Protein AF-A0A2W5FSZ5-F1 (afdb_monomer_lite)

pLDDT: mean 70.36, std 22.76, range [25.58, 98.44]

Sequence (602 aa):
MRIRPSKAALHAAHGLLKKISADNLPVALRLKNSIFRLAKEFEQAHSHAPNIEELESDLFSRLTRDGKIRHYFNAVAAVEMKYPELYQLHCKRTVGHHRSTLHDIISGNISSIEEWIHQPEGKQYDKIYDKLKFHLLRYHTDACERILEHAQNVLNDPQYQGLVMAASRLAKTECEFVPALNFEDWLLEDDDKFYMDKFTAFADKLSVPVKYVYGMEDYLEFDKETLPFSLDCQLKIRDFLSYEIEDISELNRHASFASLLFGDYRSFTTYCQRWPNFFREELYFHHNLKNQNHFYDQNINYRQWGETLLKFGPQMLYYLDLFPDIGEMPRLKSGEINLKKTKGQIYDYLLATTPPEDAIFSDLRRFCFDNQLDNESYEGAKYLLSKCANLPNTSVEIPEISVDGENFGMPGYNFKMLSYEDYRVFFPGKFTGCCEKLYDHCRNSVIHSYMTRESGFYVLTDPSDRIIAHSWTWRSNEGYLVFDGFEAPQNDRRVTNKLIRNILDAFCEKLTDPRYADFDIFALVLGESGKGLRPHDSLPKLENITTIEGNISDWYSPEDAQILGEIEGYLGYSSSFSIFRLNPSYAANMDLAGPEPKPPGE

Foldseek 3Di:
DDDDDDPVLVVVLVVQVVPDDPVPVVVSVVVNVLVVVVVVVLVVLVVPDPDVVVVLVVVCVVCVVVVNVVVSVVVVVVVCVVCVPVVVVVCVPPVVVVVVLVVCVVVVVPVVVVVVCPDPVVPPPPVVVVVCVVVVVVDDPVVLVVVLVVCVVPPPDPVCVVVNVVSVVVVPPPDPDDDPPPPVVVQPDPVSVVVQVLLVVQCVQCVHDSLLCALVSVCSVDGQVRQLFHPVQLVLQLVVCSVPDVDSNLSNLLSSLLRNQQRHNVLSVLLCVVAVVCVPPPVVVSVLSVPCPDSPPPLFNSPLLSLVCNPPHDLSVLLCSQPRNLRDADADPVRHGDVVVNLVSSLVVVVVPDPPVCVVCNVVVVVCSVLSNDPQLSVVLVVLVVPQVPADPDLAADDFDKDACVQLVAHLKIKTWDDLVHSCLQPVCSQFVDQPHPPGQNSLLSSCQNRRNQKTKIFIAHNVRRGAKIFIWGAFPQQEIETQAIGGHPPPPVDALSSVVSVVVSVLVRCLPPVNVSNSHFWYKYWADPRPNGNVVPDPDPPPKDKDWDAPVVGDDPVVCVVCVVVDDRRDDGIIMIIGGRDVVSVVVPPPPDPDDDDPPD

Structure (mmCIF, N/CA/C/O backbone):
data_AF-A0A2W5FSZ5-F1
#
_entry.id   AF-A0A2W5FSZ5-F1
#
loop_
_atom_site.group_PDB
_atom_site.id
_atom_site.type_symbol
_atom_site.label_atom_id
_atom_site.label_alt_id
_atom_site.label_comp_id
_atom_site.label_asym_id
_atom_site.label_entity_id
_atom_site.label_seq_id
_atom_site.pdbx_PDB_ins_code
_atom_site.Cartn_x
_atom_site.Cartn_y
_atom_site.Cartn_z
_atom_site.occupancy
_atom_site.B_iso_or_equiv
_atom_site.auth_seq_id
_atom_site.auth_comp_id
_atom_site.auth_asym_id
_atom_site.auth_atom_id
_atom_site.pdbx_PDB_model_num
ATOM 1 N N . MET A 1 1 ? -39.120 -42.076 -19.479 1.00 29.61 1 MET A N 1
ATOM 2 C CA . MET A 1 1 ? -39.155 -40.932 -18.536 1.00 29.61 1 MET A CA 1
ATOM 3 C C . MET A 1 1 ? -38.064 -39.943 -18.931 1.00 29.61 1 MET A C 1
ATOM 5 O O . MET A 1 1 ? -36.967 -40.397 -19.224 1.00 29.61 1 MET A O 1
ATOM 9 N N . ARG A 1 2 ? -38.334 -38.629 -18.987 1.00 25.58 2 ARG A N 1
ATOM 10 C CA . ARG A 1 2 ? -37.278 -37.608 -19.150 1.00 25.58 2 ARG A CA 1
ATOM 11 C C . ARG A 1 2 ? -36.861 -37.122 -17.763 1.00 25.58 2 ARG A C 1
ATOM 13 O O . ARG A 1 2 ? -37.636 -36.425 -17.115 1.00 25.58 2 ARG A O 1
ATOM 20 N N . ILE A 1 3 ? -35.669 -37.507 -17.318 1.00 28.69 3 ILE A N 1
ATOM 21 C CA . ILE A 1 3 ? -35.081 -37.021 -16.065 1.00 28.69 3 ILE A CA 1
ATOM 22 C C . ILE A 1 3 ? -34.686 -35.553 -16.280 1.00 28.69 3 ILE A C 1
ATOM 24 O O . ILE A 1 3 ? -33.988 -35.240 -17.246 1.00 28.69 3 ILE A O 1
ATOM 28 N N . ARG A 1 4 ? -35.169 -34.643 -15.427 1.00 29.38 4 ARG A N 1
ATOM 29 C CA . ARG A 1 4 ? -34.712 -33.243 -15.418 1.00 29.38 4 ARG A CA 1
ATOM 30 C C . ARG A 1 4 ? -33.420 -33.151 -14.592 1.00 29.38 4 ARG A C 1
ATOM 32 O O . ARG A 1 4 ? -33.372 -33.777 -13.535 1.00 29.38 4 ARG A O 1
ATOM 39 N N . PRO A 1 5 ? -32.399 -32.388 -15.026 1.00 36.53 5 PRO A N 1
ATOM 40 C CA . PRO A 1 5 ? -31.205 -32.159 -14.215 1.00 36.53 5 PRO A CA 1
ATOM 41 C C . PRO A 1 5 ? -31.558 -31.403 -12.926 1.00 36.53 5 PRO A C 1
ATOM 43 O O . PRO A 1 5 ? -32.507 -30.613 -12.901 1.00 36.53 5 PRO A O 1
ATOM 46 N N . SER A 1 6 ? -30.796 -31.643 -11.856 1.00 46.53 6 SER A N 1
ATOM 47 C CA . SER A 1 6 ? -31.018 -30.990 -10.564 1.00 46.53 6 SER A CA 1
ATOM 48 C C . SER A 1 6 ? -30.705 -29.488 -10.621 1.00 46.53 6 SER A C 1
ATOM 50 O O . SER A 1 6 ? -29.879 -29.024 -11.413 1.00 46.53 6 SER A O 1
ATOM 52 N N . LYS A 1 7 ? -31.356 -28.713 -9.742 1.00 38.28 7 LYS A N 1
ATOM 53 C CA . LYS A 1 7 ? -31.177 -27.253 -9.645 1.00 38.28 7 LYS A CA 1
ATOM 54 C C . LYS A 1 7 ? -29.715 -26.871 -9.344 1.00 38.28 7 LYS A C 1
ATOM 56 O O . LYS A 1 7 ? -29.226 -25.887 -9.887 1.00 38.28 7 LYS A O 1
ATOM 61 N N . ALA A 1 8 ? -29.006 -27.699 -8.570 1.00 41.59 8 ALA A N 1
ATOM 62 C CA . ALA A 1 8 ? -27.582 -27.538 -8.267 1.00 41.59 8 ALA A CA 1
ATOM 63 C C . ALA A 1 8 ? -26.684 -27.684 -9.511 1.00 41.59 8 ALA A C 1
ATOM 65 O O . ALA A 1 8 ? -25.849 -26.820 -9.763 1.00 41.59 8 ALA A O 1
ATOM 66 N N . ALA A 1 9 ? -26.904 -28.709 -10.346 1.00 41.88 9 ALA A N 1
ATOM 67 C CA . ALA A 1 9 ? -26.144 -28.891 -11.588 1.00 41.88 9 ALA A CA 1
ATOM 68 C C . ALA A 1 9 ? -26.384 -27.746 -12.593 1.00 41.88 9 ALA A C 1
ATOM 70 O O . ALA A 1 9 ? -25.474 -27.342 -13.317 1.00 41.88 9 ALA A O 1
ATOM 71 N N . LEU A 1 10 ? -27.600 -27.187 -12.612 1.00 44.06 10 LEU A N 1
ATOM 72 C CA . LEU A 1 10 ? -27.918 -25.990 -13.393 1.00 44.06 10 LEU A CA 1
ATOM 73 C C . LEU A 1 10 ? -27.202 -24.738 -12.860 1.00 44.06 10 LEU A C 1
ATOM 75 O O . LEU A 1 10 ? -26.661 -23.989 -13.668 1.00 44.06 10 LEU A O 1
ATOM 79 N N . HIS A 1 11 ? -27.146 -24.524 -11.540 1.00 47.12 11 HIS A N 1
ATOM 80 C CA . HIS A 1 11 ? -26.400 -23.407 -10.939 1.00 47.12 11 HIS A CA 1
ATOM 81 C C . HIS A 1 11 ? -24.885 -23.516 -11.154 1.00 47.12 11 HIS A C 1
ATOM 83 O O . HIS A 1 11 ? -24.282 -22.537 -11.586 1.00 47.12 11 HIS A O 1
ATOM 89 N N . ALA A 1 12 ? -24.278 -24.687 -10.939 1.00 47.84 12 ALA A N 1
ATOM 90 C CA . ALA A 1 12 ? -22.842 -24.888 -11.154 1.00 47.84 12 ALA A CA 1
ATOM 91 C C . ALA A 1 12 ? -22.441 -24.608 -12.615 1.00 47.84 12 ALA A C 1
ATOM 93 O O . ALA A 1 12 ? -21.492 -23.868 -12.874 1.00 47.84 12 ALA A O 1
ATOM 94 N N . ALA A 1 13 ? -23.227 -25.105 -13.579 1.00 45.50 13 ALA A N 1
ATOM 95 C CA . ALA A 1 13 ? -23.027 -24.785 -14.990 1.00 45.50 13 ALA A CA 1
ATOM 96 C C . ALA A 1 13 ? -23.194 -23.280 -15.276 1.00 45.50 13 ALA A C 1
ATOM 98 O O . ALA A 1 13 ? -22.436 -22.728 -16.066 1.00 45.50 13 ALA A O 1
ATOM 99 N N . HIS A 1 14 ? -24.149 -22.597 -14.637 1.00 46.97 14 HIS A N 1
ATOM 100 C CA . HIS A 1 14 ? -24.356 -21.156 -14.823 1.00 46.97 14 HIS A CA 1
ATOM 101 C C . HIS A 1 14 ? -23.197 -20.320 -14.248 1.00 46.97 14 HIS A C 1
ATOM 103 O O . HIS A 1 14 ? -22.779 -19.348 -14.873 1.00 46.97 14 HIS A O 1
ATOM 109 N N . GLY A 1 15 ? -22.645 -20.720 -13.098 1.00 52.22 15 GLY A N 1
ATOM 110 C CA . GLY A 1 15 ? -21.471 -20.089 -12.488 1.00 52.22 15 GLY A CA 1
ATOM 111 C C . GLY A 1 15 ? -20.208 -20.243 -13.338 1.00 52.22 15 GLY A C 1
ATOM 112 O O . GLY A 1 15 ? -19.473 -19.274 -13.515 1.00 52.22 15 GLY A O 1
ATOM 113 N N . LEU A 1 16 ? -19.997 -21.421 -13.939 1.00 45.28 16 LEU A N 1
ATOM 114 C CA . LEU A 1 16 ? -18.892 -21.642 -14.879 1.00 45.28 16 LEU A CA 1
ATOM 115 C C . LEU A 1 16 ? -19.039 -20.785 -16.148 1.00 45.28 16 LEU A C 1
ATOM 117 O O . LEU A 1 16 ? -18.069 -20.192 -16.608 1.00 45.28 16 LEU A O 1
ATOM 121 N N . LEU A 1 17 ? -20.260 -20.682 -16.689 1.00 45.12 17 LEU A N 1
ATOM 122 C CA . LEU A 1 17 ? -20.554 -19.877 -17.881 1.00 45.12 17 LEU A CA 1
ATOM 123 C C . LEU A 1 17 ? -20.382 -18.366 -17.647 1.00 45.12 17 LEU A C 1
ATOM 125 O O . LEU A 1 17 ? -20.033 -17.664 -18.586 1.00 45.12 17 LEU A O 1
ATOM 129 N N . LYS A 1 18 ? -20.581 -17.867 -16.417 1.00 46.31 18 LYS A N 1
ATOM 130 C CA . LYS A 1 18 ? -20.333 -16.456 -16.059 1.00 46.31 18 LYS A CA 1
ATOM 131 C C . LYS A 1 18 ? -18.847 -16.073 -15.992 1.00 46.31 18 LYS A C 1
ATOM 133 O O . LYS A 1 18 ? -18.551 -14.885 -16.013 1.00 46.31 18 LYS A O 1
ATOM 138 N N . LYS A 1 19 ? -17.928 -17.041 -15.877 1.00 46.16 19 LYS A N 1
ATOM 139 C CA . LYS A 1 19 ? -16.471 -16.801 -15.792 1.00 46.16 19 LYS A CA 1
ATOM 140 C C . LYS A 1 19 ? -15.751 -16.847 -17.147 1.00 46.16 19 LYS A C 1
ATOM 142 O O . LYS A 1 19 ? -14.545 -16.641 -17.196 1.00 46.16 19 LYS A O 1
ATOM 147 N N . ILE A 1 20 ? -16.468 -17.127 -18.233 1.00 44.25 20 ILE A N 1
ATOM 148 C CA . ILE A 1 20 ? -15.948 -17.104 -19.606 1.00 44.25 20 ILE A CA 1
ATOM 149 C C . ILE A 1 20 ? -16.451 -15.803 -20.246 1.00 44.25 20 ILE A C 1
ATOM 151 O O . ILE A 1 20 ? -17.634 -15.492 -20.097 1.00 44.25 20 ILE A O 1
ATOM 155 N N . SER A 1 21 ? -15.588 -15.035 -20.928 1.00 44.00 21 SER A N 1
ATOM 156 C CA . SER A 1 21 ? -16.031 -13.793 -21.587 1.00 44.00 21 SER A CA 1
ATOM 157 C C . SER A 1 21 ? -17.116 -14.084 -22.631 1.00 44.00 21 SER A C 1
ATOM 159 O O . SER A 1 21 ? -17.215 -15.197 -23.164 1.00 44.00 21 SER A O 1
ATOM 161 N N . ALA A 1 22 ? -17.937 -13.075 -22.934 1.00 46.84 22 ALA A N 1
ATOM 162 C CA . ALA A 1 22 ? -19.043 -13.199 -23.886 1.00 46.84 22 ALA A CA 1
ATOM 163 C C . ALA A 1 22 ? -18.592 -13.704 -25.274 1.00 46.84 22 ALA A C 1
ATOM 165 O O . ALA A 1 22 ? -19.366 -14.351 -25.983 1.00 46.84 22 ALA A O 1
ATOM 166 N N . ASP A 1 23 ? -17.329 -13.467 -25.622 1.00 38.53 23 ASP A N 1
ATOM 167 C CA . ASP A 1 23 ? -16.724 -13.749 -26.924 1.00 38.53 23 ASP A CA 1
ATOM 168 C C . ASP A 1 23 ? -16.419 -15.243 -27.139 1.00 38.53 23 ASP A C 1
ATOM 170 O O . ASP A 1 23 ? -16.273 -15.688 -28.276 1.00 38.53 23 ASP A O 1
ATOM 174 N N . ASN A 1 24 ? -16.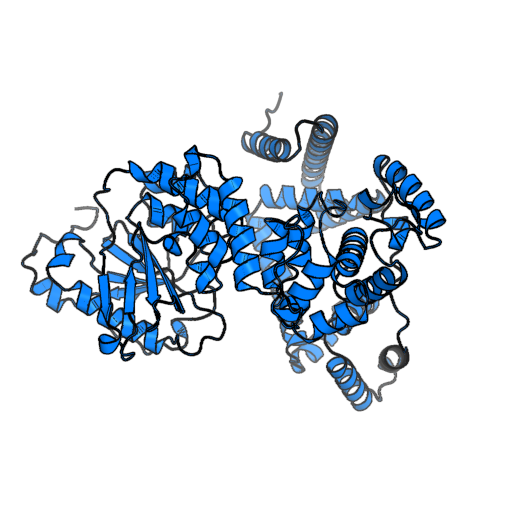381 -16.052 -26.069 1.00 48.97 24 ASN A N 1
ATOM 175 C CA . ASN A 1 24 ? -15.960 -17.460 -26.120 1.00 48.97 24 ASN A CA 1
ATOM 176 C C . ASN A 1 24 ? -17.087 -18.492 -25.881 1.00 48.97 24 ASN A C 1
ATOM 178 O O . ASN A 1 24 ? -16.864 -19.644 -25.483 1.00 48.97 24 ASN A O 1
ATOM 182 N N . LEU A 1 25 ? -18.328 -18.111 -26.205 1.00 44.22 25 LEU A N 1
ATOM 183 C CA . LEU A 1 25 ? -19.523 -18.964 -26.127 1.00 44.22 25 LEU A CA 1
ATOM 184 C C . LEU A 1 25 ? -19.380 -20.366 -26.788 1.00 44.22 25 LEU A C 1
ATOM 186 O O . LEU A 1 25 ? -19.886 -21.338 -26.212 1.00 44.22 25 LEU A O 1
ATOM 190 N N . PRO A 1 26 ? -18.684 -20.557 -27.934 1.00 50.09 26 PRO A N 1
ATOM 191 C CA . PRO A 1 26 ? -18.490 -21.887 -28.527 1.00 50.09 26 PRO A CA 1
ATOM 192 C C . PRO A 1 26 ? -17.586 -22.812 -27.697 1.00 50.09 26 PRO A C 1
ATOM 194 O O . PRO A 1 26 ? -17.785 -24.030 -27.689 1.00 50.09 26 PRO A O 1
ATOM 197 N N . VAL A 1 27 ? -16.588 -22.269 -26.993 1.00 47.09 27 VAL A N 1
ATOM 198 C CA . VAL A 1 27 ? -15.734 -23.032 -26.064 1.00 47.09 27 VAL A CA 1
ATOM 199 C C . VAL A 1 27 ? -16.546 -23.425 -24.832 1.00 47.09 27 VAL A C 1
ATOM 201 O O . VAL A 1 27 ? -16.589 -24.601 -24.465 1.00 47.09 27 VAL A O 1
ATOM 204 N N . ALA A 1 28 ? -17.303 -22.477 -24.279 1.00 47.38 28 ALA A N 1
ATOM 205 C CA . ALA A 1 28 ? -18.184 -22.679 -23.134 1.00 47.38 28 ALA A CA 1
ATOM 206 C C . ALA A 1 28 ? -19.224 -23.805 -23.357 1.00 47.38 28 ALA A C 1
ATOM 208 O O . ALA A 1 28 ? -19.433 -24.668 -22.498 1.00 47.38 28 ALA A O 1
ATOM 209 N N . LEU A 1 29 ? -19.838 -23.854 -24.547 1.00 48.22 29 LEU A N 1
ATOM 210 C CA . LEU A 1 29 ? -20.783 -24.909 -24.939 1.00 48.22 29 LEU A CA 1
ATOM 211 C C . LEU A 1 29 ? -20.114 -26.281 -25.135 1.00 48.22 29 LEU A C 1
ATOM 213 O O . LEU A 1 29 ? -20.707 -27.304 -24.778 1.00 48.22 29 LEU A O 1
ATOM 217 N N . ARG A 1 30 ? -18.883 -26.324 -25.661 1.00 50.50 30 ARG A N 1
ATOM 218 C CA . ARG A 1 30 ? -18.103 -27.568 -25.795 1.00 50.50 30 ARG A CA 1
ATOM 219 C C . ARG A 1 30 ? -17.706 -28.127 -24.427 1.00 50.50 30 ARG A C 1
ATOM 221 O O . ARG A 1 30 ? -17.945 -29.307 -24.172 1.00 50.50 30 ARG A O 1
ATOM 228 N N . LEU A 1 31 ? -17.214 -27.277 -23.523 1.00 48.03 31 LEU A N 1
ATOM 229 C CA . LEU A 1 31 ? -16.831 -27.661 -22.161 1.00 48.03 31 LEU A CA 1
ATOM 230 C C . LEU A 1 31 ? -18.021 -28.251 -21.384 1.00 48.03 31 LEU A C 1
ATOM 232 O O . LEU A 1 31 ? -17.921 -29.340 -20.818 1.00 48.03 31 LEU A O 1
ATOM 236 N N . LYS A 1 32 ? -19.184 -27.587 -21.454 1.00 56.47 32 LYS A N 1
ATOM 237 C CA . LYS A 1 32 ? -20.452 -28.064 -20.881 1.00 56.47 32 LYS A CA 1
ATOM 238 C C . LYS A 1 32 ? -20.801 -29.483 -21.346 1.00 56.47 32 LYS A C 1
ATOM 240 O O . LYS A 1 32 ? -21.123 -30.334 -20.520 1.00 56.47 32 LYS A O 1
ATOM 245 N N . ASN A 1 33 ? -20.720 -29.755 -22.649 1.00 56.06 33 ASN A N 1
ATOM 246 C CA . ASN A 1 33 ? -21.057 -31.070 -23.202 1.00 56.06 33 ASN A CA 1
ATOM 247 C C . ASN A 1 33 ? -20.059 -32.164 -22.778 1.00 56.06 33 ASN A C 1
ATOM 249 O O . ASN A 1 33 ? -20.485 -33.280 -22.479 1.00 56.06 33 ASN A O 1
ATOM 253 N N . SER A 1 34 ? -18.762 -31.849 -22.688 1.00 56.06 34 SER A N 1
ATOM 254 C CA . SER A 1 34 ? -17.744 -32.778 -22.174 1.00 56.06 34 SER A CA 1
ATOM 255 C C . SER A 1 34 ? -17.971 -33.133 -20.701 1.00 56.06 34 SER A C 1
ATOM 257 O O . SER A 1 34 ? -17.926 -34.311 -20.352 1.00 56.06 34 SER A O 1
ATOM 259 N N . ILE A 1 35 ? -18.296 -32.147 -19.856 1.00 50.25 35 ILE A N 1
ATOM 260 C CA . ILE A 1 35 ? -18.622 -32.363 -18.434 1.00 50.25 35 ILE A CA 1
ATOM 261 C C . ILE A 1 35 ? -19.872 -33.249 -18.292 1.00 50.25 35 ILE A C 1
ATOM 263 O O . ILE A 1 35 ? -19.852 -34.224 -17.543 1.00 50.25 35 ILE A O 1
ATOM 267 N N . PHE A 1 36 ? -20.938 -32.981 -19.059 1.00 56.03 36 PHE A N 1
ATOM 268 C CA . PHE A 1 36 ? -22.143 -33.824 -19.049 1.00 56.03 36 PHE A CA 1
ATOM 269 C C . PHE A 1 36 ? -21.890 -35.259 -19.533 1.00 56.03 36 PHE A C 1
ATOM 271 O O . PHE A 1 36 ? -22.536 -36.183 -19.035 1.00 56.03 36 PHE A O 1
ATOM 278 N N . ARG A 1 37 ? -20.968 -35.468 -20.484 1.00 65.62 37 ARG A N 1
ATOM 279 C CA . ARG A 1 37 ? -20.588 -36.815 -20.930 1.00 65.62 37 ARG A CA 1
ATOM 280 C C . ARG A 1 37 ? -19.825 -37.565 -19.834 1.00 65.62 37 ARG A C 1
ATOM 282 O O . ARG A 1 37 ? -20.238 -38.666 -19.481 1.00 65.62 37 ARG A O 1
ATOM 289 N N . LEU A 1 38 ? -18.792 -36.948 -19.257 1.00 50.09 38 LEU A N 1
ATOM 290 C CA . LEU A 1 38 ? -17.968 -37.549 -18.200 1.00 50.09 38 LEU A CA 1
ATOM 291 C C . LEU A 1 38 ? -18.788 -37.895 -16.951 1.00 50.09 38 LEU A C 1
ATOM 293 O O . LEU A 1 38 ? -18.659 -38.995 -16.423 1.00 50.09 38 LEU A O 1
ATOM 297 N N . ALA A 1 39 ? -19.695 -37.012 -16.519 1.00 51.59 39 ALA A N 1
ATOM 298 C CA . ALA A 1 39 ? -20.587 -37.288 -15.389 1.00 51.59 39 ALA A CA 1
ATOM 299 C C . ALA A 1 39 ? -21.473 -38.528 -15.628 1.00 51.59 39 ALA A C 1
ATOM 301 O O . ALA A 1 39 ? -21.710 -39.313 -14.712 1.00 51.59 39 ALA A O 1
ATOM 302 N N . LYS A 1 40 ? -21.928 -38.734 -16.871 1.00 58.72 40 LYS A N 1
ATOM 303 C CA . LYS A 1 40 ? -22.745 -39.891 -17.257 1.00 58.72 40 LYS A CA 1
ATOM 304 C C . LYS A 1 40 ? -21.922 -41.179 -17.373 1.00 58.72 40 LYS A C 1
ATOM 306 O O . LYS A 1 40 ? -22.407 -42.236 -16.987 1.00 58.72 40 LYS A O 1
ATOM 311 N N . GLU A 1 41 ? -20.697 -41.095 -17.890 1.00 58.00 41 GLU A N 1
ATOM 312 C CA . GLU A 1 41 ? -19.746 -42.216 -17.929 1.00 58.00 41 GLU A CA 1
ATOM 313 C C . GLU A 1 41 ? -19.375 -42.661 -16.501 1.00 58.00 41 GLU A C 1
ATOM 315 O O . GLU A 1 41 ? -19.379 -43.856 -16.212 1.00 58.00 41 GLU A O 1
ATOM 320 N N . PHE A 1 42 ? -19.182 -41.713 -15.577 1.00 52.22 42 PHE A N 1
ATOM 321 C CA . PHE A 1 42 ? -18.939 -41.983 -14.156 1.00 52.22 42 PHE A CA 1
ATOM 322 C C . PHE A 1 42 ? -20.140 -42.658 -13.468 1.00 52.22 42 PHE A C 1
ATOM 324 O O . PHE A 1 42 ? -19.972 -43.661 -12.779 1.00 52.22 42 PHE A O 1
ATOM 331 N N . GLU A 1 43 ? -21.369 -42.181 -13.704 1.00 55.97 43 GLU A N 1
ATOM 332 C CA . GLU A 1 43 ? -22.593 -42.823 -13.185 1.00 55.97 43 GLU A CA 1
ATOM 333 C C . GLU A 1 43 ? -22.812 -44.242 -13.749 1.00 55.97 43 GLU A C 1
ATOM 335 O O . GLU A 1 43 ? -23.360 -45.103 -13.061 1.00 55.97 43 GLU A O 1
ATOM 340 N N . GLN A 1 44 ? -22.355 -44.519 -14.976 1.00 57.94 44 GLN A N 1
ATOM 341 C CA . GLN A 1 44 ? -22.380 -45.864 -15.563 1.00 57.94 44 GLN A CA 1
ATOM 342 C C . GLN A 1 44 ? -21.289 -46.784 -14.998 1.00 57.94 44 GLN A C 1
ATOM 344 O O . GLN A 1 44 ? -21.548 -47.968 -14.795 1.00 57.94 44 GLN A O 1
ATOM 349 N N . ALA A 1 45 ? -20.092 -46.265 -14.725 1.00 54.09 45 ALA A N 1
ATOM 350 C CA . ALA A 1 45 ? -19.006 -47.044 -14.134 1.00 54.09 45 ALA A CA 1
ATOM 351 C C . ALA A 1 45 ? -19.286 -47.386 -12.656 1.00 54.09 45 ALA A C 1
ATOM 353 O O . ALA A 1 45 ? -19.098 -48.527 -12.237 1.00 54.09 45 ALA A O 1
ATOM 354 N N . HIS A 1 46 ? -19.844 -46.441 -11.890 1.00 54.19 46 HIS A N 1
ATOM 355 C CA . HIS A 1 46 ? -20.203 -46.645 -10.483 1.00 54.19 46 HIS A CA 1
ATOM 356 C C . HIS A 1 46 ? -21.247 -47.758 -10.270 1.00 54.19 46 HIS A C 1
ATOM 358 O O . HIS A 1 46 ? -21.228 -48.422 -9.240 1.00 54.19 46 HIS A O 1
ATOM 364 N N . SER A 1 47 ? -22.124 -48.032 -11.245 1.00 56.28 47 SER A N 1
ATOM 365 C CA . SER A 1 47 ? -23.085 -49.144 -11.146 1.00 56.28 47 SER A CA 1
ATOM 366 C C . SER A 1 47 ? -22.482 -50.540 -11.376 1.00 56.28 47 SER A C 1
ATOM 368 O O . SER A 1 47 ? -23.210 -51.526 -11.270 1.00 56.28 47 SER A O 1
ATOM 370 N N . HIS A 1 48 ? -21.177 -50.637 -11.665 1.00 51.41 48 HIS A N 1
ATOM 371 C CA . HIS A 1 48 ? -20.482 -51.893 -11.979 1.00 51.41 48 HIS A CA 1
ATOM 372 C C . HIS A 1 48 ? -19.238 -52.180 -11.111 1.00 51.41 48 HIS A C 1
ATOM 374 O O . HIS A 1 48 ? -18.698 -53.280 -11.216 1.00 51.41 48 HIS A O 1
ATOM 380 N N . ALA A 1 49 ? -18.788 -51.247 -10.260 1.00 51.22 49 ALA A N 1
ATOM 381 C CA . ALA A 1 49 ? -17.582 -51.393 -9.432 1.00 51.22 49 ALA A CA 1
ATOM 382 C C . ALA A 1 49 ? -17.915 -51.353 -7.921 1.00 51.22 49 ALA A C 1
ATOM 384 O O . ALA A 1 49 ? -18.586 -50.417 -7.482 1.00 51.22 49 ALA A O 1
ATOM 385 N N . PRO A 1 50 ? -17.466 -52.331 -7.105 1.00 49.28 50 PRO A N 1
ATOM 386 C CA . PRO A 1 50 ? -17.838 -52.422 -5.691 1.00 49.28 50 PRO A CA 1
ATOM 387 C C . PRO A 1 50 ? -17.004 -51.539 -4.744 1.00 49.28 50 PRO A C 1
ATOM 389 O O . PRO A 1 50 ? -17.398 -51.384 -3.588 1.00 49.28 50 PRO A O 1
ATOM 392 N N . ASN A 1 51 ? -15.881 -50.954 -5.184 1.00 60.81 51 ASN A N 1
ATOM 393 C CA . ASN A 1 51 ? -15.137 -49.956 -4.406 1.00 60.81 51 ASN A CA 1
ATOM 394 C C . ASN A 1 51 ? -14.631 -48.779 -5.271 1.00 60.81 51 ASN A C 1
ATOM 396 O O . ASN A 1 51 ? -14.661 -48.823 -6.501 1.00 60.81 51 ASN A O 1
ATOM 400 N N . ILE A 1 52 ? -14.210 -47.696 -4.606 1.00 49.62 52 ILE A N 1
ATOM 401 C CA . ILE A 1 52 ? -13.749 -46.450 -5.249 1.00 49.62 52 ILE A CA 1
ATOM 402 C C . ILE A 1 52 ? -12.340 -46.596 -5.849 1.00 49.62 52 ILE A C 1
ATOM 404 O O . ILE A 1 52 ? -12.045 -45.983 -6.869 1.00 49.62 52 ILE A O 1
ATOM 408 N N . GLU A 1 53 ? -11.487 -47.436 -5.266 1.00 49.62 53 GLU A N 1
ATOM 409 C CA . GLU A 1 53 ? -10.076 -47.585 -5.647 1.00 49.62 53 GLU A CA 1
ATOM 410 C C . GLU A 1 53 ? -9.916 -48.269 -7.021 1.00 49.62 53 GLU A C 1
ATOM 412 O O . GLU A 1 53 ? -9.107 -47.835 -7.844 1.00 49.62 53 GLU A O 1
ATOM 417 N N . GLU A 1 54 ? -10.733 -49.286 -7.324 1.00 55.19 54 GLU A N 1
ATOM 418 C CA . GLU A 1 54 ? -10.808 -49.878 -8.669 1.00 55.19 54 GLU A CA 1
ATOM 419 C C . GLU A 1 54 ? -11.370 -48.883 -9.697 1.00 55.19 54 GLU A C 1
ATOM 421 O O . GLU A 1 54 ? -10.881 -48.820 -10.828 1.00 55.19 54 GLU A O 1
ATOM 426 N N . LEU A 1 55 ? -12.360 -48.074 -9.298 1.00 54.31 55 LEU A N 1
ATOM 427 C CA . LEU A 1 55 ? -12.988 -47.065 -10.154 1.00 54.31 55 LEU A CA 1
ATOM 428 C C . LEU A 1 55 ? -11.992 -45.961 -10.549 1.00 54.31 55 LEU A C 1
ATOM 430 O O . LEU A 1 55 ? -11.913 -45.598 -11.723 1.00 54.31 55 LEU A O 1
ATOM 434 N N . GLU A 1 56 ? -11.211 -45.451 -9.594 1.00 49.56 56 GLU A N 1
ATOM 435 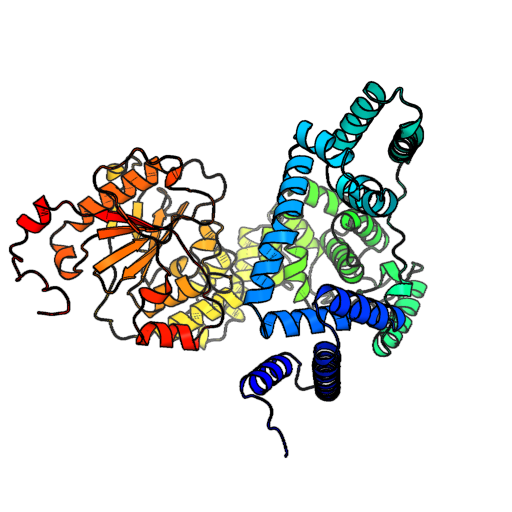C CA . GLU A 1 56 ? -10.163 -44.456 -9.846 1.00 49.56 56 GLU A CA 1
ATOM 436 C C . GLU A 1 56 ? -9.027 -45.034 -10.697 1.00 49.56 56 GLU A C 1
ATOM 438 O O . GLU A 1 56 ? -8.601 -44.390 -11.654 1.00 49.56 56 GLU A O 1
ATOM 443 N N . SER A 1 57 ? -8.582 -46.264 -10.418 1.00 54.25 57 SER A N 1
ATOM 444 C CA . SER A 1 57 ? -7.511 -46.932 -11.171 1.00 54.25 57 SER A CA 1
ATOM 445 C C . SER A 1 57 ? -7.876 -47.174 -12.645 1.00 54.25 57 SER A C 1
ATOM 447 O O . SER A 1 57 ? -7.076 -46.888 -13.546 1.00 54.25 57 SER A O 1
ATOM 449 N N . ASP A 1 58 ? -9.103 -47.631 -12.922 1.00 60.88 58 ASP A N 1
ATOM 450 C CA . ASP A 1 58 ? -9.612 -47.825 -14.286 1.00 60.88 58 ASP A CA 1
ATOM 451 C C . ASP A 1 58 ? -9.831 -46.482 -15.008 1.00 60.88 58 ASP A C 1
ATOM 453 O O . ASP A 1 58 ? -9.390 -46.306 -16.149 1.00 60.88 58 ASP A O 1
ATOM 457 N N . LEU A 1 59 ? -10.429 -45.488 -14.338 1.00 55.72 59 LEU A N 1
ATOM 458 C CA . LEU A 1 59 ? -10.659 -44.160 -14.917 1.00 55.72 59 LEU A CA 1
ATOM 459 C C . LEU A 1 59 ? -9.338 -43.434 -15.225 1.00 55.72 59 LEU A C 1
ATOM 461 O O . LEU A 1 59 ? -9.176 -42.888 -16.320 1.00 55.72 59 LEU A O 1
ATOM 465 N N . PHE A 1 60 ? -8.374 -43.469 -14.302 1.00 47.78 60 PHE A N 1
ATOM 466 C CA . PHE A 1 60 ? -7.041 -42.897 -14.484 1.00 47.78 60 PHE A CA 1
ATOM 467 C C . PHE A 1 60 ? -6.285 -43.600 -15.618 1.00 47.78 60 PHE A C 1
ATOM 469 O O . PHE A 1 60 ? -5.722 -42.929 -16.485 1.00 47.78 60 PHE A O 1
ATOM 476 N N . SER A 1 61 ? -6.328 -44.936 -15.682 1.00 55.16 61 SER A N 1
ATOM 477 C CA . SER A 1 61 ? -5.692 -45.710 -16.758 1.00 55.16 61 SER A CA 1
ATOM 478 C C . SER A 1 61 ? -6.269 -45.377 -18.137 1.00 55.16 61 SER A C 1
ATOM 480 O O . SER A 1 61 ? -5.515 -45.192 -19.096 1.00 55.16 61 SER A O 1
ATOM 482 N N . ARG A 1 62 ? -7.599 -45.248 -18.249 1.00 54.38 62 ARG A N 1
ATOM 483 C CA . ARG A 1 62 ? -8.277 -44.881 -19.505 1.00 54.38 62 ARG A CA 1
ATOM 484 C C . ARG A 1 62 ? -7.958 -43.450 -19.930 1.00 54.38 62 ARG A C 1
ATOM 486 O O . ARG A 1 62 ? -7.563 -43.236 -21.071 1.00 54.38 62 ARG A O 1
ATOM 493 N N . LEU A 1 63 ? -8.075 -42.479 -19.022 1.00 49.19 63 LEU A N 1
ATOM 494 C CA . LEU A 1 63 ? -7.821 -41.068 -19.337 1.00 49.19 63 LEU A CA 1
ATOM 495 C C . LEU A 1 63 ? -6.337 -40.776 -19.598 1.00 49.19 63 LEU A C 1
ATOM 497 O O . LEU A 1 63 ? -6.034 -39.908 -20.414 1.00 49.19 63 LEU A O 1
ATOM 501 N N . THR A 1 64 ? -5.418 -41.526 -18.983 1.00 45.19 64 THR A N 1
ATOM 502 C CA . THR A 1 64 ? -3.977 -41.451 -19.278 1.00 45.19 64 THR A CA 1
ATOM 503 C C . THR A 1 64 ? -3.659 -42.009 -20.665 1.00 45.19 64 THR A C 1
ATOM 505 O O . THR A 1 64 ? -2.958 -41.355 -21.432 1.00 45.19 64 THR A O 1
ATOM 508 N N . ARG A 1 65 ? -4.224 -43.171 -21.035 1.00 50.19 65 ARG A N 1
ATOM 509 C CA . ARG A 1 65 ? -4.055 -43.768 -22.376 1.00 50.19 65 ARG A CA 1
ATOM 510 C C . ARG A 1 65 ? -4.590 -42.868 -23.501 1.00 50.19 65 ARG A C 1
ATOM 512 O O . ARG A 1 65 ? -4.076 -42.922 -24.613 1.00 50.19 65 ARG A O 1
ATOM 519 N N . ASP A 1 66 ? -5.577 -42.032 -23.192 1.00 45.66 66 ASP A N 1
ATOM 520 C CA . ASP A 1 66 ? -6.211 -41.083 -24.111 1.00 45.66 66 ASP A CA 1
ATOM 521 C C . ASP A 1 66 ? -5.569 -39.675 -24.136 1.00 45.66 66 ASP A C 1
ATOM 523 O O . ASP A 1 66 ? -6.064 -38.807 -24.857 1.00 45.66 66 ASP A O 1
ATOM 527 N N . GLY A 1 67 ? -4.532 -39.406 -23.329 1.00 40.28 67 GLY A N 1
ATOM 528 C CA . GLY A 1 67 ? -3.908 -38.074 -23.216 1.00 40.28 67 GLY A CA 1
ATOM 529 C C . GLY A 1 67 ? -4.764 -37.016 -22.496 1.00 40.28 67 GLY A C 1
ATOM 530 O O . GLY A 1 67 ? -4.534 -35.819 -22.635 1.00 40.28 67 GLY A O 1
ATOM 531 N N . LYS A 1 68 ? -5.775 -37.428 -21.720 1.00 54.94 68 LYS A N 1
ATOM 532 C CA . LYS A 1 68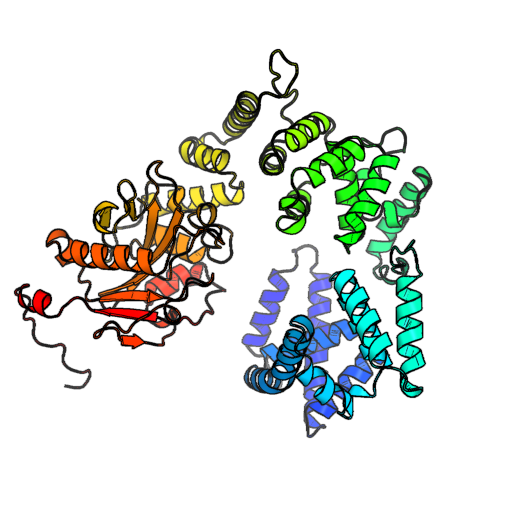 ? -6.821 -36.560 -21.136 1.00 54.94 68 LYS A CA 1
ATOM 533 C C . LYS A 1 68 ? -6.691 -36.383 -19.619 1.00 54.94 68 LYS A C 1
ATOM 535 O O . LYS A 1 68 ? -7.693 -36.176 -18.937 1.00 54.94 68 LYS A O 1
ATOM 540 N N . ILE A 1 69 ? -5.474 -36.401 -19.070 1.00 41.88 69 ILE A N 1
ATOM 541 C CA . ILE A 1 69 ? -5.217 -36.246 -17.620 1.00 41.88 69 ILE A CA 1
ATOM 542 C C . ILE A 1 69 ? -5.876 -34.980 -17.033 1.00 41.88 69 ILE A C 1
ATOM 544 O O . ILE A 1 69 ? -6.467 -35.037 -15.957 1.00 41.88 69 ILE A O 1
ATOM 548 N N . ARG A 1 70 ? -5.907 -33.854 -17.762 1.00 42.88 70 ARG A N 1
ATOM 549 C CA . ARG A 1 70 ? -6.606 -32.625 -17.319 1.00 42.88 70 ARG A CA 1
ATOM 550 C C . ARG A 1 70 ? -8.114 -32.834 -17.080 1.00 42.88 70 ARG A C 1
ATOM 552 O O . ARG A 1 70 ? -8.716 -32.134 -16.274 1.00 42.88 70 ARG A O 1
ATOM 559 N N . HIS A 1 71 ? -8.733 -33.809 -17.752 1.00 52.00 71 HIS A N 1
ATOM 560 C CA . HIS A 1 71 ? -10.146 -34.157 -17.563 1.00 52.00 71 HIS A CA 1
ATOM 561 C C . HIS A 1 71 ? -10.372 -35.056 -16.335 1.00 52.00 71 HIS A C 1
ATOM 563 O O . HIS A 1 71 ? -11.462 -35.015 -15.770 1.00 52.00 71 HIS A O 1
ATOM 569 N N . TYR A 1 72 ? -9.358 -35.814 -15.893 1.00 47.00 72 TYR A N 1
ATOM 570 C CA . TYR A 1 72 ? -9.406 -36.580 -14.641 1.00 47.00 72 TYR A CA 1
ATOM 571 C C . TYR A 1 72 ? -9.526 -35.637 -13.439 1.00 47.00 72 TYR A C 1
ATOM 573 O O . TYR A 1 72 ? -10.468 -35.759 -12.665 1.00 47.00 72 TYR A O 1
ATOM 581 N N . PHE A 1 73 ? -8.661 -34.622 -13.340 1.00 46.19 73 PHE A N 1
ATOM 582 C CA . PHE A 1 73 ? -8.724 -33.637 -12.251 1.00 46.19 73 PHE A CA 1
ATOM 583 C C . PHE A 1 73 ? -10.052 -32.862 -12.218 1.00 46.19 73 PHE A C 1
ATOM 585 O O . PHE A 1 73 ? -10.627 -32.674 -11.149 1.00 46.19 73 PHE A O 1
ATOM 592 N N . ASN A 1 74 ? -10.605 -32.504 -13.382 1.00 51.09 74 ASN A N 1
ATOM 593 C CA . ASN A 1 74 ? -11.933 -31.884 -13.462 1.00 51.09 74 ASN A CA 1
ATOM 594 C C . ASN A 1 74 ? -13.069 -32.836 -13.032 1.00 51.09 74 ASN A C 1
ATOM 596 O O . ASN A 1 74 ? -14.077 -32.380 -12.496 1.00 51.09 74 ASN A O 1
ATOM 600 N N . ALA A 1 75 ? -12.927 -34.148 -13.255 1.00 48.84 75 ALA A N 1
ATOM 601 C CA . ALA A 1 75 ? -13.878 -35.147 -12.769 1.00 48.84 75 ALA A CA 1
ATOM 602 C C . ALA A 1 75 ? -13.762 -35.349 -11.248 1.00 48.84 75 ALA A C 1
ATOM 604 O O . ALA A 1 75 ? -14.788 -35.409 -10.576 1.00 48.84 75 ALA A O 1
ATOM 605 N N . VAL A 1 76 ? -12.542 -35.365 -10.698 1.00 45.00 76 VAL A N 1
ATOM 606 C CA . VAL A 1 76 ? -12.290 -35.413 -9.246 1.00 45.00 76 VAL A CA 1
ATOM 607 C C . VAL A 1 76 ? -12.896 -34.190 -8.548 1.00 45.00 76 VAL A C 1
ATOM 609 O O . VAL A 1 76 ? -13.662 -34.363 -7.605 1.00 45.00 76 VAL A O 1
ATOM 612 N N . ALA A 1 77 ? -12.688 -32.977 -9.069 1.00 47.78 77 ALA A N 1
ATOM 613 C CA . ALA A 1 77 ? -13.323 -31.762 -8.542 1.00 47.78 77 ALA A CA 1
ATOM 614 C C . ALA A 1 77 ? -14.868 -31.810 -8.623 1.00 47.78 77 ALA A C 1
ATOM 616 O O . ALA A 1 77 ? -15.573 -31.346 -7.728 1.00 47.78 77 ALA A O 1
ATOM 617 N N . ALA A 1 78 ? -15.434 -32.425 -9.668 1.00 49.06 78 ALA A N 1
ATOM 618 C CA . ALA A 1 78 ? -16.882 -32.630 -9.764 1.00 49.06 78 ALA A CA 1
ATOM 619 C C . ALA A 1 78 ? -17.418 -33.677 -8.762 1.00 49.06 78 ALA A C 1
ATOM 621 O O . ALA A 1 78 ? -18.584 -33.601 -8.370 1.00 49.06 78 ALA A O 1
ATOM 622 N N . VAL A 1 79 ? -16.590 -34.640 -8.341 1.00 47.12 79 VAL A N 1
ATOM 623 C CA . VAL A 1 79 ? -16.898 -35.614 -7.278 1.00 47.12 79 VAL A CA 1
ATOM 624 C C . VAL A 1 79 ? -16.777 -34.966 -5.895 1.00 47.12 79 VAL A C 1
ATOM 626 O O . VAL A 1 79 ? -17.683 -35.139 -5.081 1.00 47.12 79 VAL A O 1
ATOM 629 N N . GLU A 1 80 ? -15.745 -34.151 -5.662 1.00 43.97 80 GLU A N 1
ATOM 630 C CA . GLU A 1 80 ? -15.551 -33.321 -4.460 1.00 43.97 80 GLU A CA 1
ATOM 631 C C . GLU A 1 80 ? -16.785 -32.438 -4.189 1.00 43.97 80 GLU A C 1
ATOM 633 O O . GLU A 1 80 ? -17.337 -32.458 -3.089 1.00 43.97 80 GLU A O 1
ATOM 638 N N . MET A 1 81 ? -17.316 -31.773 -5.224 1.00 44.47 81 MET A N 1
ATOM 639 C CA . MET A 1 81 ? -18.554 -30.983 -5.134 1.00 44.47 81 MET A CA 1
ATOM 640 C C . MET A 1 81 ? -19.842 -31.811 -4.948 1.00 44.47 81 MET A C 1
ATOM 642 O O . MET A 1 81 ? -20.874 -31.246 -4.580 1.00 44.47 81 MET A O 1
ATOM 646 N N . LYS A 1 82 ? -19.837 -33.121 -5.244 1.00 41.38 82 LYS A N 1
ATOM 647 C CA . LYS A 1 82 ? -21.031 -33.993 -5.184 1.00 41.38 82 LYS A CA 1
ATOM 648 C C . LYS A 1 82 ? -21.088 -34.836 -3.901 1.00 41.38 82 LYS A C 1
ATOM 650 O O . LYS A 1 82 ? -22.189 -35.176 -3.476 1.00 41.38 82 LYS A O 1
ATOM 655 N N . TYR A 1 83 ? -19.941 -35.151 -3.289 1.00 48.59 83 TYR A N 1
ATOM 656 C CA . TYR A 1 83 ? -19.825 -36.033 -2.117 1.00 48.59 83 TYR A CA 1
ATOM 657 C C . TYR A 1 83 ? -18.739 -35.571 -1.109 1.00 48.59 83 TYR A C 1
ATOM 659 O O . TYR A 1 83 ? -17.777 -36.305 -0.858 1.00 48.59 83 TYR A O 1
ATOM 667 N N . PRO A 1 84 ? -18.877 -34.382 -0.488 1.00 40.75 84 PRO A N 1
ATOM 668 C CA . PRO A 1 84 ? -17.831 -33.787 0.357 1.00 40.75 84 PRO A CA 1
ATOM 669 C C . PRO A 1 84 ? -17.438 -34.635 1.584 1.00 40.75 84 PRO A C 1
ATOM 671 O O . PRO A 1 84 ? -16.282 -34.618 2.003 1.00 40.75 84 PRO A O 1
ATOM 674 N N . GLU A 1 85 ? -18.357 -35.428 2.142 1.00 41.34 85 GLU A N 1
ATOM 675 C CA . GLU A 1 85 ? -18.086 -36.270 3.321 1.00 41.34 85 GLU A CA 1
ATOM 676 C C . GLU A 1 85 ? -17.121 -37.435 3.025 1.00 41.34 85 GLU A C 1
ATOM 678 O O . GLU A 1 85 ? -16.281 -37.780 3.859 1.00 41.34 85 GLU A O 1
ATOM 683 N N . LEU A 1 86 ? -17.170 -38.001 1.811 1.00 42.12 86 LEU A N 1
ATOM 684 C CA . LEU A 1 86 ? -16.215 -39.026 1.368 1.00 42.12 86 LEU A CA 1
ATOM 685 C C . LEU A 1 86 ? -14.813 -38.434 1.164 1.00 42.12 86 LEU A C 1
ATOM 687 O O . LEU A 1 86 ? -13.814 -39.070 1.507 1.00 42.12 86 LEU A O 1
ATOM 691 N N . TYR A 1 87 ? -14.736 -37.195 0.676 1.00 44.56 87 TYR A N 1
ATOM 692 C CA . TYR A 1 87 ? -13.475 -36.477 0.504 1.00 44.56 87 TYR A CA 1
ATOM 693 C C . TYR A 1 87 ? -12.814 -36.132 1.848 1.00 44.56 87 TYR A C 1
ATOM 695 O O . TYR A 1 87 ? -11.619 -36.373 2.025 1.00 44.56 87 TYR A O 1
ATOM 703 N N . GLN A 1 88 ? -13.583 -35.695 2.854 1.00 41.53 88 GLN A N 1
ATOM 704 C CA . GLN A 1 88 ? -13.051 -35.487 4.210 1.00 41.53 88 GLN A CA 1
ATOM 705 C C . GLN A 1 88 ? -12.490 -36.777 4.838 1.00 41.53 88 GLN A C 1
ATOM 707 O O . GLN A 1 88 ? -11.469 -36.734 5.533 1.00 41.53 88 GLN A O 1
ATOM 712 N N . LEU A 1 89 ? -13.118 -37.931 4.578 1.00 39.12 89 LEU A N 1
ATOM 713 C CA . LEU A 1 89 ? -12.627 -39.232 5.042 1.00 39.12 89 LEU A CA 1
ATOM 714 C C . LEU A 1 89 ? -11.302 -39.627 4.361 1.00 39.12 89 LEU A C 1
ATOM 716 O O . LEU A 1 89 ? -10.420 -40.188 5.014 1.00 39.12 89 LEU A O 1
ATOM 720 N N . HIS A 1 90 ? -11.140 -39.286 3.077 1.00 40.16 90 HIS A N 1
ATOM 721 C CA . HIS A 1 90 ? -9.899 -39.472 2.322 1.00 40.16 90 HIS A CA 1
ATOM 722 C C . HIS A 1 90 ? -8.777 -38.552 2.837 1.00 40.16 90 HIS A C 1
ATOM 724 O O . HIS A 1 90 ? -7.702 -39.032 3.200 1.00 40.16 90 HIS A O 1
ATOM 730 N N . CYS A 1 91 ? -9.023 -37.242 2.968 1.00 39.94 91 CYS A N 1
ATOM 731 C CA . CYS A 1 91 ? -8.021 -36.282 3.448 1.00 39.94 91 CYS A CA 1
ATOM 732 C C . CYS A 1 91 ? -7.472 -36.633 4.843 1.00 39.94 91 CYS A C 1
ATOM 734 O O . CYS A 1 91 ? -6.268 -36.498 5.074 1.00 39.94 91 CYS A O 1
ATOM 736 N N . LYS A 1 92 ? -8.316 -37.161 5.745 1.00 38.16 92 LYS A N 1
ATOM 737 C CA . LYS A 1 92 ? -7.893 -37.642 7.074 1.00 38.16 92 LYS A CA 1
ATOM 738 C C . LYS A 1 92 ? -6.953 -38.855 7.044 1.00 38.16 92 LYS A C 1
ATOM 740 O O . LYS A 1 92 ? -6.254 -39.069 8.029 1.00 38.16 92 LYS A O 1
ATOM 745 N N . ARG A 1 93 ? -6.917 -39.642 5.961 1.00 37.22 93 ARG A N 1
ATOM 746 C CA . ARG A 1 93 ? -6.039 -40.820 5.828 1.00 37.22 93 ARG A CA 1
ATOM 747 C C . ARG A 1 93 ? -4.800 -40.555 4.974 1.00 37.22 93 ARG A C 1
ATOM 749 O O . ARG A 1 93 ? -3.706 -40.911 5.393 1.00 37.22 93 ARG A O 1
ATOM 756 N N . THR A 1 94 ? -4.949 -39.909 3.819 1.00 35.66 94 THR A N 1
ATOM 757 C CA . THR A 1 94 ? -3.857 -39.792 2.832 1.00 35.66 94 THR A CA 1
ATOM 758 C C . THR A 1 94 ? -2.961 -38.571 3.067 1.00 35.66 94 THR A C 1
ATOM 760 O O . THR A 1 94 ? -1.750 -38.640 2.879 1.00 35.66 94 THR A O 1
ATOM 763 N N . VAL A 1 95 ? -3.529 -37.435 3.491 1.00 37.19 95 VAL A N 1
ATOM 764 C CA . VAL A 1 95 ? -2.793 -36.153 3.556 1.00 37.19 95 VAL A CA 1
ATOM 765 C C . VAL A 1 95 ? -2.077 -35.961 4.898 1.00 37.19 95 VAL A C 1
ATOM 767 O O . VAL A 1 95 ? -0.990 -35.385 4.938 1.00 37.19 95 VAL A O 1
ATOM 770 N N . GLY A 1 96 ? -2.644 -36.484 5.991 1.00 35.47 96 GLY A N 1
ATOM 771 C CA . GLY A 1 96 ? -2.072 -36.360 7.338 1.00 35.47 96 GLY A CA 1
ATOM 772 C C . GLY A 1 96 ? -0.672 -36.971 7.474 1.00 35.47 96 GLY A C 1
ATOM 773 O O . GLY A 1 96 ? 0.216 -36.326 8.022 1.00 35.47 96 GLY A O 1
ATOM 774 N N . HIS A 1 97 ? -0.454 -38.170 6.921 1.00 37.94 97 HIS A N 1
ATOM 775 C CA . HIS A 1 97 ? 0.845 -38.856 6.981 1.00 37.94 97 HIS A CA 1
ATOM 776 C C . HIS A 1 97 ? 1.917 -38.167 6.126 1.00 37.94 97 HIS A C 1
ATOM 778 O O . HIS A 1 97 ? 3.004 -37.872 6.612 1.00 37.94 97 HIS A O 1
ATOM 784 N N . HIS A 1 98 ? 1.617 -37.840 4.865 1.00 37.66 98 HIS A N 1
ATOM 785 C CA . HIS A 1 98 ? 2.617 -37.224 3.989 1.00 37.66 98 HIS A CA 1
ATOM 786 C C . HIS A 1 98 ? 3.051 -35.828 4.455 1.00 37.66 98 HIS A C 1
ATOM 788 O O . HIS A 1 98 ? 4.195 -35.442 4.214 1.00 37.66 98 HIS A O 1
ATOM 794 N N . ARG A 1 99 ? 2.177 -35.077 5.141 1.00 36.62 99 ARG A N 1
ATOM 795 C CA . ARG A 1 99 ? 2.497 -33.726 5.622 1.00 36.62 99 ARG A CA 1
ATOM 796 C C . ARG A 1 99 ? 3.387 -33.729 6.870 1.00 36.62 99 ARG A C 1
ATOM 798 O O . ARG A 1 99 ? 4.257 -32.866 6.949 1.00 36.62 99 ARG A O 1
ATOM 805 N N . SER A 1 100 ? 3.226 -34.686 7.794 1.00 43.81 100 SER A N 1
ATOM 806 C CA . SER A 1 100 ? 4.153 -34.825 8.929 1.00 43.81 100 SER A CA 1
ATOM 807 C C . SER A 1 100 ? 5.518 -35.324 8.462 1.00 43.81 100 SER A C 1
ATOM 809 O O . SER A 1 100 ? 6.517 -34.685 8.758 1.00 43.81 100 SER A O 1
ATOM 811 N N . THR A 1 101 ? 5.575 -36.364 7.619 1.00 43.16 101 THR A N 1
ATOM 812 C CA . THR A 1 101 ? 6.855 -36.886 7.109 1.00 43.16 101 THR A CA 1
ATOM 813 C C . THR A 1 101 ? 7.648 -35.833 6.326 1.00 43.16 101 THR A C 1
ATOM 815 O O . THR A 1 101 ? 8.859 -35.741 6.505 1.00 43.16 101 THR A O 1
ATOM 818 N N . LEU A 1 102 ? 7.003 -34.984 5.508 1.00 39.25 102 LEU A N 1
ATOM 819 C CA . LEU A 1 102 ? 7.711 -33.872 4.852 1.00 39.25 102 LEU A CA 1
ATOM 820 C C . LEU A 1 102 ? 8.239 -32.844 5.862 1.00 39.25 102 LEU A C 1
ATOM 822 O O . LEU A 1 102 ? 9.361 -32.371 5.713 1.00 39.25 102 LEU A O 1
ATOM 826 N N . HIS A 1 103 ? 7.447 -32.499 6.879 1.00 41.94 103 HIS A N 1
ATOM 827 C CA . HIS A 1 103 ? 7.854 -31.562 7.926 1.00 41.94 103 HIS A CA 1
ATOM 828 C C . HIS A 1 103 ? 9.028 -32.108 8.757 1.00 41.94 103 HIS A C 1
ATOM 830 O O . HIS A 1 103 ? 9.967 -31.372 9.054 1.00 41.94 103 HIS A O 1
ATOM 836 N N . ASP A 1 104 ? 9.023 -33.400 9.078 1.00 45.19 104 ASP A N 1
ATOM 837 C CA . ASP A 1 104 ? 10.081 -34.074 9.839 1.00 45.19 104 ASP A CA 1
ATOM 838 C C . ASP A 1 104 ? 11.385 -34.202 9.029 1.00 45.19 104 ASP A C 1
ATOM 840 O O . ASP A 1 104 ? 12.472 -33.993 9.569 1.00 45.19 104 ASP A O 1
ATOM 844 N N . ILE A 1 105 ? 11.284 -34.438 7.713 1.00 43.06 105 ILE A N 1
ATOM 845 C CA . ILE A 1 105 ? 12.425 -34.402 6.782 1.00 43.06 105 ILE A CA 1
ATOM 846 C C . ILE A 1 105 ? 12.996 -32.979 6.667 1.00 43.06 105 ILE A C 1
ATOM 848 O O . ILE A 1 105 ? 14.210 -32.801 6.742 1.00 43.06 105 ILE A O 1
ATOM 852 N N . ILE A 1 106 ? 12.144 -31.957 6.523 1.00 43.03 106 ILE A N 1
ATOM 853 C CA . ILE A 1 106 ? 12.566 -30.548 6.405 1.00 43.03 106 ILE A CA 1
ATOM 854 C C . ILE A 1 106 ? 13.169 -30.019 7.719 1.00 43.03 106 ILE A C 1
ATOM 856 O O . ILE A 1 106 ? 14.081 -29.195 7.687 1.00 43.03 106 ILE A O 1
ATOM 860 N N . SER A 1 107 ? 12.699 -30.503 8.873 1.00 43.09 107 SER A N 1
ATOM 861 C CA . SER A 1 107 ? 13.217 -30.131 10.200 1.00 43.09 107 SER A CA 1
ATOM 862 C C . SER A 1 107 ? 14.409 -30.975 10.674 1.00 43.09 107 SER A C 1
ATOM 864 O O . SER A 1 107 ? 14.966 -30.693 11.735 1.00 43.09 107 SER A O 1
ATOM 866 N N . GLY A 1 108 ? 14.849 -31.966 9.888 1.00 38.66 108 GLY A N 1
ATOM 867 C CA . GLY A 1 108 ? 16.047 -32.759 10.174 1.00 38.66 108 GLY A CA 1
ATOM 868 C C . GLY A 1 108 ? 15.889 -33.758 11.324 1.00 38.66 108 GLY A C 1
ATOM 869 O O . GLY A 1 108 ? 16.866 -34.057 12.010 1.00 38.66 108 GLY A O 1
ATOM 870 N N . ASN A 1 109 ? 14.679 -34.273 11.560 1.00 46.84 109 ASN A N 1
ATOM 871 C CA . ASN A 1 109 ? 14.428 -35.259 12.609 1.00 46.84 109 ASN A CA 1
ATOM 872 C C . ASN A 1 109 ? 14.839 -36.672 12.139 1.00 46.84 109 ASN A C 1
ATOM 874 O O . ASN A 1 109 ? 14.111 -37.347 11.414 1.00 46.84 109 ASN A O 1
ATOM 878 N N . ILE A 1 110 ? 16.047 -37.100 12.517 1.00 44.66 110 ILE A N 1
ATOM 879 C CA . ILE A 1 110 ? 16.737 -38.258 11.916 1.00 44.66 110 ILE A CA 1
ATOM 880 C C . ILE A 1 110 ? 16.022 -39.595 12.186 1.00 44.66 110 ILE A C 1
ATOM 882 O O . ILE A 1 110 ? 15.925 -40.428 11.286 1.00 44.66 110 ILE A O 1
ATOM 886 N N . SER A 1 111 ? 15.469 -39.802 13.385 1.00 44.53 111 SER A N 1
ATOM 887 C CA . SER A 1 111 ? 14.872 -41.091 13.775 1.00 44.53 111 SER A CA 1
ATOM 888 C C . SER A 1 111 ? 13.627 -41.480 12.964 1.00 44.53 111 SER A C 1
ATOM 890 O O . SER A 1 111 ? 13.394 -42.666 12.743 1.00 44.53 111 SER A O 1
ATOM 892 N N . SER A 1 112 ? 12.854 -40.513 12.456 1.00 50.19 112 SER A N 1
ATOM 893 C CA . SER A 1 112 ? 11.694 -40.786 11.590 1.00 50.19 112 SER A CA 1
ATOM 894 C C . SER A 1 112 ? 12.093 -41.171 10.158 1.00 50.19 112 SER A C 1
ATOM 896 O O . SER A 1 112 ? 11.308 -41.798 9.447 1.00 50.19 112 SER A O 1
ATOM 898 N N . ILE A 1 113 ? 13.310 -40.826 9.722 1.00 46.50 113 ILE A N 1
ATOM 899 C CA . ILE A 1 113 ? 13.833 -41.183 8.395 1.00 46.50 113 ILE A CA 1
ATOM 900 C C . ILE A 1 113 ? 14.268 -42.658 8.377 1.00 46.50 113 ILE A C 1
ATOM 902 O O . ILE A 1 113 ? 13.973 -43.369 7.416 1.00 46.50 113 ILE A O 1
ATOM 906 N N . GLU A 1 114 ? 14.895 -43.142 9.454 1.00 46.38 114 GLU A N 1
ATOM 907 C CA . GLU A 1 114 ? 15.289 -44.552 9.601 1.00 46.38 114 GLU A CA 1
ATOM 908 C C . GLU A 1 114 ? 14.071 -45.494 9.634 1.00 46.38 114 GLU A C 1
ATOM 910 O O . GLU A 1 114 ? 14.048 -46.494 8.912 1.00 46.38 114 GLU A O 1
ATOM 915 N N . GLU A 1 115 ? 13.013 -45.155 10.386 1.00 48.84 115 GLU A N 1
ATOM 916 C CA . GLU A 1 115 ? 11.761 -45.935 10.387 1.00 48.84 115 GLU A CA 1
ATOM 917 C C . GLU A 1 115 ? 11.082 -45.975 9.008 1.00 48.84 115 GLU A C 1
ATOM 919 O O . GLU A 1 115 ? 10.532 -47.009 8.620 1.00 48.84 115 GLU A O 1
ATOM 924 N N . TRP A 1 116 ? 11.134 -44.879 8.244 1.00 48.91 116 TRP A N 1
ATOM 925 C CA . TRP A 1 116 ? 10.495 -44.788 6.928 1.00 48.91 116 TRP A CA 1
ATOM 926 C C . TRP A 1 116 ? 11.231 -45.595 5.846 1.00 48.91 116 TRP A C 1
ATOM 928 O O . TRP A 1 116 ? 10.592 -46.281 5.046 1.00 48.91 116 TRP A O 1
ATOM 938 N N . ILE A 1 117 ? 12.570 -45.591 5.854 1.00 47.06 117 ILE A N 1
ATOM 939 C CA . ILE A 1 117 ? 13.409 -46.356 4.907 1.00 47.06 117 ILE A CA 1
ATOM 940 C C . ILE A 1 117 ? 13.170 -47.874 5.014 1.00 47.06 117 ILE A C 1
ATOM 942 O O . ILE A 1 117 ? 13.330 -48.606 4.033 1.00 47.06 117 ILE A O 1
ATOM 946 N N . HIS A 1 118 ? 12.755 -48.365 6.183 1.00 50.53 118 HIS A N 1
ATOM 947 C CA . HIS A 1 118 ? 12.478 -49.784 6.403 1.00 50.53 118 HIS A CA 1
ATOM 948 C C . HIS A 1 118 ? 11.075 -50.247 5.964 1.00 50.53 118 HIS A C 1
ATOM 950 O O . HIS A 1 118 ? 10.820 -51.456 5.966 1.00 50.53 118 HIS A O 1
ATOM 956 N N . GLN A 1 119 ? 10.184 -49.346 5.530 1.00 48.69 119 GLN A N 1
ATOM 957 C CA . GLN A 1 119 ? 8.848 -49.720 5.045 1.00 48.69 119 GLN A CA 1
ATOM 958 C C . GLN A 1 119 ? 8.848 -50.189 3.570 1.00 48.69 119 GLN A C 1
ATOM 960 O O . GLN A 1 119 ? 9.729 -49.808 2.791 1.00 48.69 119 GLN A O 1
ATOM 965 N N . PRO A 1 120 ? 7.884 -51.036 3.144 1.00 44.69 120 PRO A N 1
ATOM 966 C CA . PRO A 1 120 ? 7.817 -51.558 1.773 1.00 44.69 120 PRO A CA 1
ATOM 967 C C . PRO A 1 120 ? 7.762 -50.480 0.679 1.00 44.69 120 PRO A C 1
ATOM 969 O O . PRO A 1 120 ? 8.324 -50.672 -0.401 1.00 44.69 120 PRO A O 1
ATOM 972 N N . GLU A 1 121 ? 7.126 -49.344 0.961 1.00 48.75 121 GLU A N 1
ATOM 973 C CA . GLU A 1 121 ? 6.978 -48.189 0.071 1.00 48.75 121 GLU A CA 1
ATOM 974 C C . GLU A 1 121 ? 8.326 -47.518 -0.240 1.00 48.75 121 GLU A C 1
ATOM 976 O O . GLU A 1 121 ? 8.531 -47.037 -1.358 1.00 48.75 121 GLU A O 1
ATOM 981 N N . GLY A 1 122 ? 9.284 -47.568 0.696 1.00 47.56 122 GLY A N 1
ATOM 982 C CA . GLY A 1 122 ? 10.635 -47.016 0.538 1.00 47.56 122 GLY A CA 1
ATOM 983 C C . GLY A 1 122 ? 11.470 -47.689 -0.560 1.00 47.56 122 GLY A C 1
ATOM 984 O O . GLY A 1 122 ? 12.531 -47.191 -0.925 1.00 47.56 122 GLY A O 1
ATOM 985 N N . LYS A 1 123 ? 10.999 -48.806 -1.136 1.00 46.47 123 LYS A N 1
ATOM 986 C CA . LYS A 1 123 ? 11.709 -49.556 -2.187 1.00 46.47 123 LYS A CA 1
ATOM 987 C C . LYS A 1 123 ? 11.428 -49.083 -3.621 1.00 46.47 123 LYS A C 1
ATOM 989 O O . LYS A 1 123 ? 12.034 -49.618 -4.548 1.00 46.47 123 LYS A O 1
ATOM 994 N N . GLN A 1 124 ? 10.563 -48.086 -3.840 1.00 45.59 124 GLN A N 1
ATOM 995 C CA . GLN A 1 124 ? 10.327 -47.492 -5.171 1.00 45.59 124 GLN A CA 1
ATOM 996 C C . GLN A 1 124 ? 11.237 -46.278 -5.435 1.00 45.59 124 GLN A C 1
ATOM 998 O O . GLN A 1 124 ? 10.778 -45.141 -5.555 1.00 45.59 124 GLN A O 1
ATOM 1003 N N . TYR A 1 125 ? 12.543 -46.538 -5.533 1.00 41.59 125 TYR A N 1
ATOM 1004 C CA . TYR A 1 125 ? 13.594 -45.512 -5.524 1.00 41.59 125 TYR A CA 1
ATOM 1005 C C . TYR A 1 125 ? 13.483 -44.432 -6.621 1.00 41.59 125 TYR A C 1
ATOM 1007 O O . TYR A 1 125 ? 13.719 -43.261 -6.327 1.00 41.59 125 TYR A O 1
ATOM 1015 N N . ASP A 1 126 ? 13.069 -44.766 -7.848 1.00 39.69 126 ASP A N 1
ATOM 1016 C CA . ASP A 1 126 ? 13.146 -43.824 -8.983 1.00 39.69 126 ASP A CA 1
ATOM 1017 C C . ASP A 1 126 ? 12.179 -42.628 -8.866 1.00 39.69 126 ASP A C 1
ATOM 1019 O O . ASP A 1 126 ? 12.561 -41.480 -9.082 1.00 39.69 126 ASP A O 1
ATOM 1023 N N . LYS A 1 127 ? 10.925 -42.858 -8.446 1.00 44.00 127 LYS A N 1
ATOM 1024 C CA . LYS A 1 127 ? 9.918 -41.779 -8.309 1.00 44.00 127 LYS A CA 1
ATOM 1025 C C . LYS A 1 127 ? 10.155 -40.881 -7.094 1.00 44.00 127 LYS A C 1
ATOM 1027 O O . LYS A 1 127 ? 9.651 -39.758 -7.042 1.00 44.00 127 LYS A O 1
ATOM 1032 N N . ILE A 1 128 ? 10.880 -41.395 -6.104 1.00 43.53 128 ILE A N 1
ATOM 1033 C CA . ILE A 1 128 ? 11.292 -40.660 -4.908 1.00 43.53 128 ILE A CA 1
ATOM 1034 C C . ILE A 1 128 ? 12.534 -39.815 -5.231 1.00 43.53 128 ILE A C 1
ATOM 1036 O O . ILE A 1 128 ? 12.595 -38.658 -4.817 1.00 43.53 128 ILE A O 1
ATOM 1040 N N . TYR A 1 129 ? 13.461 -40.339 -6.044 1.00 42.38 129 TYR A N 1
ATOM 1041 C CA . TYR A 1 129 ? 14.652 -39.630 -6.518 1.00 42.38 129 TYR A CA 1
ATOM 1042 C C . TYR A 1 129 ? 14.316 -38.325 -7.251 1.00 42.38 129 TYR A C 1
ATOM 1044 O O . TYR A 1 129 ? 14.859 -37.284 -6.888 1.00 42.38 129 TYR A O 1
ATOM 1052 N N . ASP A 1 130 ? 13.379 -38.330 -8.206 1.00 45.72 130 ASP A N 1
ATOM 1053 C CA . ASP A 1 130 ? 13.017 -37.106 -8.942 1.00 45.72 130 ASP A CA 1
ATOM 1054 C C . ASP A 1 130 ? 12.375 -36.033 -8.043 1.00 45.72 130 ASP A C 1
ATOM 1056 O O . ASP A 1 130 ? 12.670 -34.843 -8.181 1.00 45.72 130 ASP A O 1
ATOM 1060 N N . LYS A 1 131 ? 11.558 -36.437 -7.058 1.00 42.75 131 LYS A N 1
ATOM 1061 C CA . LYS A 1 131 ? 10.951 -35.511 -6.085 1.00 42.75 131 LYS A CA 1
ATOM 1062 C C . LYS A 1 131 ? 11.963 -34.963 -5.074 1.00 42.75 131 LYS A C 1
ATOM 1064 O O . LYS A 1 131 ? 11.927 -33.771 -4.772 1.00 42.75 131 LYS A O 1
ATOM 1069 N N . LEU A 1 132 ? 12.883 -35.793 -4.576 1.00 42.41 132 LEU A N 1
ATOM 1070 C CA . LEU A 1 132 ? 13.974 -35.340 -3.702 1.00 42.41 132 LEU A CA 1
ATOM 1071 C C . LEU A 1 132 ? 14.946 -34.430 -4.450 1.00 42.41 132 LEU A C 1
ATOM 1073 O O . LEU A 1 132 ? 15.335 -33.402 -3.911 1.00 42.41 132 LEU A O 1
ATOM 1077 N N . LYS A 1 133 ? 15.286 -34.746 -5.702 1.00 43.62 133 LYS A N 1
ATOM 1078 C CA . LYS A 1 133 ? 16.128 -33.907 -6.563 1.00 43.62 133 LYS A CA 1
ATOM 1079 C C . LYS A 1 133 ? 15.521 -32.515 -6.771 1.00 43.62 133 LYS A C 1
ATOM 1081 O O . LYS A 1 133 ? 16.239 -31.527 -6.657 1.00 43.62 133 LYS A O 1
ATOM 1086 N N . PHE A 1 134 ? 14.209 -32.432 -7.011 1.00 40.97 134 PHE A N 1
ATOM 1087 C CA . PHE A 1 134 ? 13.492 -31.159 -7.145 1.00 40.97 134 PHE A CA 1
ATOM 1088 C C . PHE A 1 134 ? 13.475 -30.341 -5.839 1.00 40.97 134 PHE A C 1
ATOM 1090 O O . PHE A 1 134 ? 13.657 -29.127 -5.871 1.00 40.97 134 PHE A O 1
ATOM 1097 N N . HIS A 1 135 ? 13.310 -30.985 -4.677 1.00 41.06 135 HIS A N 1
ATOM 1098 C CA . HIS A 1 135 ? 13.281 -30.280 -3.389 1.00 41.06 135 HIS A CA 1
ATOM 1099 C C . HIS A 1 135 ? 14.666 -29.934 -2.816 1.00 41.06 135 HIS A C 1
ATOM 1101 O O . HIS A 1 135 ? 14.817 -28.857 -2.246 1.00 41.06 135 HIS A O 1
ATOM 1107 N N . LEU A 1 136 ? 15.683 -30.784 -2.985 1.00 41.94 136 LEU A N 1
ATOM 1108 C CA . LEU A 1 136 ? 17.042 -30.539 -2.477 1.00 41.94 136 LEU A CA 1
ATOM 1109 C C . LEU A 1 136 ? 17.741 -29.387 -3.212 1.00 41.94 136 LEU A C 1
ATOM 1111 O O . LEU A 1 136 ? 18.449 -28.607 -2.584 1.00 41.94 136 LEU A O 1
ATOM 1115 N N . LEU A 1 137 ? 17.486 -29.216 -4.515 1.00 45.75 137 LEU A N 1
ATOM 1116 C CA . LEU A 1 137 ? 17.986 -28.064 -5.277 1.00 45.75 137 LEU A CA 1
ATOM 1117 C C . LEU A 1 137 ? 17.342 -26.731 -4.854 1.00 45.75 137 LEU A C 1
ATOM 1119 O O . LEU A 1 137 ? 17.915 -25.675 -5.103 1.00 45.75 137 LEU A O 1
ATOM 1123 N N . ARG A 1 138 ? 16.174 -26.769 -4.198 1.00 40.72 138 ARG A N 1
ATOM 1124 C CA . ARG A 1 138 ? 15.420 -25.582 -3.765 1.00 40.72 138 ARG A CA 1
ATOM 1125 C C . ARG A 1 138 ? 15.847 -25.053 -2.387 1.00 40.72 138 ARG A C 1
ATOM 1127 O O . ARG A 1 138 ? 15.507 -23.922 -2.052 1.00 40.72 138 ARG A O 1
ATOM 1134 N N . TYR A 1 139 ? 16.582 -25.837 -1.589 1.00 39.56 139 TYR A N 1
ATOM 1135 C CA . TYR A 1 139 ? 16.921 -25.489 -0.202 1.00 39.56 139 TYR A CA 1
ATOM 1136 C C . TYR A 1 139 ? 18.369 -25.861 0.182 1.00 39.56 139 TYR A C 1
ATOM 1138 O O . TYR A 1 139 ? 18.637 -26.958 0.659 1.00 39.56 139 TYR A O 1
ATOM 1146 N N . HIS A 1 140 ? 19.266 -24.871 0.072 1.00 49.38 140 HIS A N 1
ATOM 1147 C CA . HIS A 1 140 ? 20.649 -24.822 0.589 1.00 49.38 140 HIS A CA 1
ATOM 1148 C C . HIS A 1 140 ? 21.687 -25.845 0.071 1.00 49.38 140 HIS A C 1
ATOM 1150 O O . HIS A 1 140 ? 21.619 -27.050 0.316 1.00 49.38 140 HIS A O 1
ATOM 1156 N N . THR A 1 141 ? 22.795 -25.309 -0.454 1.00 52.81 141 THR A N 1
ATOM 1157 C CA . THR A 1 141 ? 24.079 -26.015 -0.632 1.00 52.81 141 THR A CA 1
ATOM 1158 C C . THR A 1 141 ? 24.555 -26.685 0.659 1.00 52.81 141 THR A C 1
ATOM 1160 O O . THR A 1 141 ? 24.879 -27.868 0.642 1.00 52.81 141 THR A O 1
ATOM 1163 N N . ASP A 1 142 ? 24.486 -25.994 1.800 1.00 48.12 142 ASP A N 1
ATOM 1164 C CA . ASP A 1 142 ? 24.905 -26.516 3.109 1.00 48.12 142 ASP A CA 1
ATOM 1165 C C . ASP A 1 142 ? 24.091 -27.744 3.566 1.00 48.12 142 ASP A C 1
ATOM 1167 O O . ASP A 1 142 ? 24.528 -28.505 4.431 1.00 48.12 142 ASP A O 1
ATOM 1171 N N . ALA A 1 143 ? 22.862 -27.922 3.066 1.00 49.34 143 ALA A N 1
ATOM 1172 C CA . ALA A 1 143 ? 22.073 -29.123 3.335 1.00 49.34 143 ALA A CA 1
ATOM 1173 C C . ALA A 1 143 ? 22.594 -30.296 2.494 1.00 49.34 143 ALA A C 1
ATOM 1175 O O . ALA A 1 143 ? 22.806 -31.385 3.023 1.00 49.34 143 ALA A O 1
ATOM 1176 N N . CYS A 1 144 ? 22.897 -30.052 1.215 1.00 48.75 144 CYS A N 1
ATOM 1177 C CA . CYS A 1 144 ? 23.520 -31.037 0.334 1.00 48.75 144 CYS A CA 1
ATOM 1178 C C . CYS A 1 144 ? 24.910 -31.467 0.832 1.00 48.75 144 CYS A C 1
ATOM 1180 O O . CYS A 1 144 ? 25.203 -32.660 0.824 1.00 48.75 144 CYS A O 1
ATOM 1182 N N . GLU A 1 145 ? 25.738 -30.537 1.320 1.00 53.50 145 GLU A N 1
ATOM 1183 C CA . GLU A 1 145 ? 27.058 -30.843 1.894 1.00 53.50 145 GLU A CA 1
ATOM 1184 C C . GLU A 1 145 ? 26.954 -31.691 3.167 1.00 53.50 145 GLU A C 1
ATOM 1186 O O . GLU A 1 145 ? 27.636 -32.707 3.272 1.00 53.50 145 GLU A O 1
ATOM 1191 N N . ARG A 1 146 ? 26.043 -31.358 4.094 1.00 54.38 146 ARG A N 1
ATOM 1192 C CA . ARG A 1 146 ? 25.817 -32.164 5.311 1.00 54.38 146 ARG A CA 1
ATOM 1193 C C . ARG A 1 146 ? 25.213 -33.537 5.015 1.00 54.38 146 ARG A C 1
ATOM 1195 O O . ARG A 1 146 ? 25.577 -34.508 5.672 1.00 54.38 146 ARG A O 1
ATOM 1202 N N . ILE A 1 147 ? 24.343 -33.651 4.009 1.00 50.88 147 ILE A N 1
ATOM 1203 C CA . ILE A 1 147 ? 23.839 -34.947 3.527 1.00 50.88 147 ILE A CA 1
ATOM 1204 C C . ILE A 1 147 ? 24.974 -35.762 2.892 1.00 50.88 147 ILE A C 1
ATOM 1206 O O . ILE A 1 147 ? 25.053 -36.962 3.133 1.00 50.88 147 ILE A O 1
ATOM 1210 N N . LEU A 1 148 ? 25.880 -35.135 2.134 1.00 51.88 148 LEU A N 1
ATOM 1211 C CA . LEU A 1 148 ? 27.071 -35.783 1.569 1.00 51.88 148 LEU A CA 1
ATOM 1212 C C . LEU A 1 148 ? 28.045 -36.258 2.650 1.00 51.88 148 LEU A C 1
ATOM 1214 O O . LEU A 1 148 ? 28.476 -37.406 2.602 1.00 51.88 148 LEU A O 1
ATOM 1218 N N . GLU A 1 149 ? 28.358 -35.413 3.629 1.00 58.06 149 GLU A N 1
ATOM 1219 C CA . GLU A 1 149 ? 29.231 -35.741 4.757 1.00 58.06 149 GLU A CA 1
ATOM 1220 C C . GLU A 1 149 ? 28.627 -36.864 5.615 1.00 58.06 149 GLU A C 1
ATOM 1222 O O . GLU A 1 149 ? 29.309 -37.830 5.956 1.00 58.06 149 GLU A O 1
ATOM 1227 N N . HIS A 1 150 ? 27.325 -36.811 5.908 1.00 53.97 150 HIS A N 1
ATOM 1228 C CA . HIS A 1 150 ? 26.640 -37.871 6.646 1.00 53.97 150 HIS A CA 1
ATOM 1229 C C . HIS A 1 150 ? 26.560 -39.178 5.838 1.00 53.97 150 HIS A C 1
ATOM 1231 O O . HIS A 1 150 ? 26.889 -40.240 6.361 1.00 53.97 150 HIS A O 1
ATOM 1237 N N . ALA A 1 151 ? 26.229 -39.115 4.544 1.00 52.91 151 ALA A N 1
ATOM 1238 C CA . ALA A 1 151 ? 26.230 -40.276 3.655 1.00 52.91 151 ALA A CA 1
ATOM 1239 C C . ALA A 1 151 ? 27.626 -40.914 3.542 1.00 52.91 151 ALA A C 1
ATOM 1241 O O . ALA A 1 151 ? 27.743 -42.134 3.583 1.00 52.91 151 ALA A O 1
ATOM 1242 N N . GLN A 1 152 ? 28.695 -40.120 3.456 1.00 54.81 152 GLN A N 1
ATOM 1243 C CA . GLN A 1 152 ? 30.072 -40.628 3.437 1.00 54.81 152 GLN A CA 1
ATOM 1244 C C . GLN A 1 152 ? 30.482 -41.274 4.771 1.00 54.81 152 GLN A C 1
ATOM 1246 O O . GLN A 1 152 ? 31.215 -42.261 4.763 1.00 54.81 152 GLN A O 1
ATOM 1251 N N . ASN A 1 153 ? 29.987 -40.764 5.902 1.00 55.22 153 ASN A N 1
ATOM 1252 C CA . ASN A 1 153 ? 30.281 -41.307 7.230 1.00 55.22 153 ASN A CA 1
ATOM 1253 C C . ASN A 1 153 ? 29.458 -42.563 7.585 1.00 55.22 153 ASN A C 1
ATOM 1255 O O . ASN A 1 153 ? 29.950 -43.425 8.313 1.00 55.22 153 ASN A O 1
ATOM 1259 N N . VAL A 1 154 ? 28.228 -42.693 7.075 1.00 48.41 154 VAL A N 1
ATOM 1260 C CA . VAL A 1 154 ? 27.330 -43.831 7.361 1.00 48.41 154 VAL A CA 1
ATOM 1261 C C . VAL A 1 154 ? 27.506 -44.984 6.357 1.00 48.41 154 VAL A C 1
ATOM 1263 O O . VAL A 1 154 ? 27.328 -46.148 6.715 1.00 48.41 154 VAL A O 1
ATOM 1266 N N . LEU A 1 155 ? 27.890 -44.708 5.104 1.00 49.94 155 LEU A N 1
ATOM 1267 C CA . LEU A 1 155 ? 27.775 -45.672 3.999 1.00 49.94 155 LEU A CA 1
ATOM 1268 C C . LEU A 1 155 ? 29.116 -46.276 3.551 1.00 49.94 155 LEU A C 1
ATOM 1270 O O . LEU A 1 155 ? 29.563 -46.088 2.420 1.00 49.94 155 LEU A O 1
ATOM 1274 N N . ASN A 1 156 ? 29.695 -47.121 4.408 1.00 50.59 156 ASN A N 1
ATOM 1275 C CA . ASN A 1 156 ? 30.637 -48.167 3.968 1.00 50.59 156 ASN A CA 1
ATOM 1276 C C . ASN A 1 156 ? 29.923 -49.429 3.428 1.00 50.59 156 ASN A C 1
ATOM 1278 O O . ASN A 1 156 ? 30.571 -50.414 3.076 1.00 50.59 156 ASN A O 1
ATOM 1282 N N . ASP A 1 157 ? 28.590 -49.414 3.367 1.00 50.53 157 ASP A N 1
ATOM 1283 C CA . ASP A 1 157 ? 27.766 -50.518 2.879 1.00 50.53 157 ASP A CA 1
ATOM 1284 C C . ASP A 1 157 ? 27.624 -50.473 1.335 1.00 50.53 157 ASP A C 1
ATOM 1286 O O . ASP A 1 157 ? 27.137 -49.473 0.787 1.00 50.53 157 ASP A O 1
ATOM 1290 N N . PRO A 1 158 ? 28.018 -51.544 0.609 1.00 51.06 158 PRO A N 1
ATOM 1291 C CA . PRO A 1 158 ? 27.951 -51.613 -0.850 1.00 51.06 158 PRO A CA 1
ATOM 1292 C C . PRO A 1 158 ? 26.584 -51.291 -1.465 1.00 51.06 158 PRO A C 1
ATOM 1294 O O . PRO A 1 158 ? 26.547 -50.788 -2.590 1.00 51.06 158 PRO A O 1
ATOM 1297 N N . GLN A 1 159 ? 25.470 -51.550 -0.765 1.00 47.69 159 GLN A N 1
ATOM 1298 C CA . GLN A 1 159 ? 24.132 -51.364 -1.342 1.00 47.69 159 GLN A CA 1
ATOM 1299 C C . GLN A 1 159 ? 23.771 -49.888 -1.599 1.00 47.69 159 GLN A C 1
ATOM 1301 O O . GLN A 1 159 ? 22.881 -49.610 -2.400 1.00 47.69 159 GLN A O 1
ATOM 1306 N N . TYR A 1 160 ? 24.504 -48.938 -1.003 1.00 51.06 160 TYR A N 1
ATOM 1307 C CA . TYR A 1 160 ? 24.249 -47.499 -1.150 1.00 51.06 160 TYR A CA 1
ATOM 1308 C C . TYR A 1 160 ? 25.309 -46.739 -1.971 1.00 51.06 160 TYR A C 1
ATOM 1310 O O . TYR A 1 160 ? 25.201 -45.521 -2.135 1.00 51.06 160 TYR A O 1
ATOM 1318 N N . GLN A 1 161 ? 26.299 -47.422 -2.569 1.00 54.00 161 GLN A N 1
ATOM 1319 C CA . GLN A 1 161 ? 27.313 -46.756 -3.411 1.00 54.00 161 GLN A CA 1
ATOM 1320 C C . GLN A 1 161 ? 26.717 -45.993 -4.607 1.00 54.00 161 GLN A C 1
ATOM 1322 O O . GLN A 1 161 ? 27.294 -44.998 -5.049 1.00 54.00 161 GLN A O 1
ATOM 1327 N N . GLY A 1 162 ? 25.548 -46.406 -5.113 1.00 53.62 162 GLY A N 1
ATOM 1328 C CA . GLY A 1 162 ? 24.824 -45.669 -6.154 1.00 53.62 162 GLY A CA 1
ATOM 1329 C C . GLY A 1 162 ? 24.415 -44.257 -5.715 1.00 53.62 162 GLY A C 1
ATOM 1330 O O . GLY A 1 162 ? 24.568 -43.308 -6.483 1.00 53.62 162 GLY A O 1
ATOM 1331 N N . LEU A 1 163 ? 23.984 -44.101 -4.459 1.00 47.41 163 LEU A N 1
ATOM 1332 C CA . LEU A 1 163 ? 23.571 -42.824 -3.869 1.00 47.41 163 LEU A CA 1
ATOM 1333 C C . LEU A 1 163 ? 24.777 -41.900 -3.643 1.00 47.41 163 LEU A C 1
ATOM 1335 O O . LEU A 1 163 ? 24.743 -40.733 -4.031 1.00 47.41 163 LEU A O 1
ATOM 1339 N N . VAL A 1 164 ? 25.885 -42.443 -3.125 1.00 51.75 164 VAL A N 1
ATOM 1340 C CA . VAL A 1 164 ? 27.148 -41.703 -2.939 1.00 51.75 164 VAL A CA 1
ATOM 1341 C C . VAL A 1 164 ? 27.734 -41.243 -4.282 1.00 51.75 164 VAL A C 1
ATOM 1343 O O . VAL A 1 164 ? 28.209 -40.109 -4.396 1.00 51.75 164 VAL A O 1
ATOM 1346 N N . MET A 1 165 ? 27.657 -42.074 -5.330 1.00 51.94 165 MET A N 1
ATOM 1347 C CA . MET A 1 165 ? 28.053 -41.678 -6.687 1.00 51.94 165 MET A CA 1
ATOM 1348 C C . MET A 1 165 ? 27.121 -40.625 -7.299 1.00 51.94 165 MET A C 1
ATOM 1350 O O . MET A 1 165 ? 27.615 -39.727 -7.978 1.00 51.94 165 MET A O 1
ATOM 1354 N N . ALA A 1 166 ? 25.806 -40.699 -7.071 1.00 47.75 166 ALA A N 1
ATOM 1355 C CA . ALA A 1 166 ? 24.858 -39.694 -7.556 1.00 47.75 166 ALA A CA 1
ATOM 1356 C C . ALA A 1 166 ? 25.094 -38.326 -6.891 1.00 47.75 166 ALA A C 1
ATOM 1358 O O . ALA A 1 166 ? 25.241 -37.320 -7.586 1.00 47.75 166 ALA A O 1
ATOM 1359 N N . ALA A 1 167 ? 25.243 -38.300 -5.564 1.00 50.16 167 ALA A N 1
ATOM 1360 C CA . ALA A 1 167 ? 25.546 -37.086 -4.810 1.00 50.16 167 ALA A CA 1
ATOM 1361 C C . ALA A 1 167 ? 26.922 -36.498 -5.188 1.00 50.16 167 ALA A C 1
ATOM 1363 O O . ALA A 1 167 ? 27.046 -35.296 -5.413 1.00 50.16 167 ALA A O 1
ATOM 1364 N N . SER A 1 168 ? 27.941 -37.345 -5.382 1.00 48.50 168 SER A N 1
ATOM 1365 C CA . SER A 1 168 ? 29.268 -36.905 -5.851 1.00 48.50 168 SER A CA 1
ATOM 1366 C C . SER A 1 168 ? 29.285 -36.410 -7.302 1.00 48.50 168 SER A C 1
ATOM 1368 O O . SER A 1 168 ? 30.227 -35.720 -7.685 1.00 48.50 168 SER A O 1
ATOM 1370 N N . ARG A 1 169 ? 28.295 -36.772 -8.133 1.00 48.25 169 ARG A N 1
ATOM 1371 C CA . ARG A 1 169 ? 28.123 -36.199 -9.480 1.00 48.25 169 ARG A CA 1
ATOM 1372 C C . ARG A 1 169 ? 27.468 -34.823 -9.402 1.00 48.25 169 ARG A C 1
ATOM 1374 O O . ARG A 1 169 ? 27.988 -33.904 -10.019 1.00 48.25 169 ARG A O 1
ATOM 1381 N N . LEU A 1 170 ? 26.413 -34.676 -8.595 1.00 46.25 170 LEU A N 1
ATOM 1382 C CA . LEU A 1 170 ? 25.745 -33.390 -8.342 1.00 46.25 170 LEU A CA 1
ATOM 1383 C C . LEU A 1 170 ? 26.703 -32.341 -7.750 1.00 46.25 170 LEU A C 1
ATOM 1385 O O . LEU A 1 170 ? 26.694 -31.197 -8.183 1.00 46.25 170 LEU A O 1
ATOM 1389 N N . ALA A 1 171 ? 27.589 -32.740 -6.833 1.00 49.69 171 ALA A N 1
ATOM 1390 C CA . ALA A 1 171 ? 28.605 -31.851 -6.259 1.00 49.69 171 ALA A CA 1
ATOM 1391 C C . ALA A 1 171 ? 29.783 -31.519 -7.205 1.00 49.69 171 ALA A C 1
ATOM 1393 O O . ALA A 1 171 ? 30.621 -30.689 -6.865 1.00 49.69 171 ALA A O 1
ATOM 1394 N N . LYS A 1 172 ? 29.891 -32.183 -8.366 1.00 44.28 172 LYS A N 1
ATOM 1395 C CA . LYS A 1 172 ? 30.967 -31.967 -9.358 1.00 44.28 172 LYS A CA 1
ATOM 1396 C C . LYS A 1 172 ? 30.494 -31.316 -10.652 1.00 44.28 172 LYS A C 1
ATOM 1398 O O . LYS A 1 172 ? 31.326 -30.939 -11.472 1.00 44.28 172 LYS A O 1
ATOM 1403 N N . THR A 1 173 ? 29.188 -31.191 -10.855 1.00 42.31 173 THR A N 1
ATOM 1404 C CA . THR A 1 173 ? 28.632 -30.345 -11.907 1.00 42.31 173 THR A CA 1
ATOM 1405 C C . THR A 1 173 ? 28.681 -28.891 -11.454 1.00 42.31 173 THR A C 1
ATOM 1407 O O . THR A 1 173 ? 27.768 -28.417 -10.784 1.00 42.31 173 THR A O 1
ATOM 1410 N N . GLU A 1 174 ? 29.740 -28.178 -11.845 1.00 40.06 174 GLU A N 1
ATOM 1411 C CA . GLU A 1 174 ? 29.681 -26.720 -11.986 1.00 40.06 174 GLU A CA 1
ATOM 1412 C C . GLU A 1 174 ? 28.571 -26.419 -13.010 1.00 40.06 174 GLU A C 1
ATOM 1414 O O . GLU A 1 174 ? 28.713 -26.697 -14.202 1.00 40.06 174 GLU A O 1
ATOM 1419 N N . CYS A 1 175 ? 27.403 -25.990 -12.526 1.00 37.97 175 CYS A N 1
ATOM 1420 C CA . CYS A 1 175 ? 26.178 -25.988 -13.321 1.00 37.97 175 CYS A CA 1
ATOM 1421 C C . CYS A 1 175 ? 26.121 -24.851 -14.352 1.00 37.97 175 CYS A C 1
ATOM 1423 O O . CYS A 1 175 ? 25.512 -23.811 -14.112 1.00 37.97 175 CYS A O 1
ATOM 1425 N N . GLU A 1 176 ? 26.560 -25.140 -15.577 1.00 35.06 176 GLU A N 1
ATOM 1426 C CA . GLU A 1 176 ? 25.759 -24.772 -16.751 1.00 35.06 176 GLU A CA 1
ATOM 1427 C C . GLU A 1 176 ? 24.478 -25.632 -16.758 1.00 35.06 176 GLU A C 1
ATOM 1429 O O . GLU A 1 176 ? 24.382 -26.640 -17.458 1.00 35.06 176 GLU A O 1
ATOM 1434 N N . PHE A 1 177 ? 23.490 -25.277 -15.928 1.00 37.25 177 PHE A N 1
ATOM 1435 C CA . PHE A 1 177 ? 22.197 -25.966 -15.915 1.00 37.25 177 PHE A CA 1
ATOM 1436 C C . PHE A 1 177 ? 21.024 -24.995 -15.768 1.00 37.25 177 PHE A C 1
ATOM 1438 O O . PHE A 1 177 ? 20.399 -24.884 -14.716 1.00 37.25 177 PHE A O 1
ATOM 1445 N N . VAL A 1 178 ? 20.676 -24.348 -16.880 1.00 39.22 178 VAL A N 1
ATOM 1446 C CA . VAL A 1 178 ? 19.276 -23.981 -17.121 1.00 39.22 178 VAL A CA 1
ATOM 1447 C C . VAL A 1 178 ? 18.547 -25.287 -17.454 1.00 39.22 178 VAL A C 1
ATOM 1449 O O . VAL A 1 178 ? 19.000 -25.986 -18.368 1.00 39.22 178 VAL A O 1
ATOM 1452 N N . PRO A 1 179 ? 17.447 -25.655 -16.770 1.00 41.06 179 PRO A N 1
ATOM 1453 C CA . PRO A 1 179 ? 16.667 -26.822 -17.151 1.00 41.06 179 PRO A CA 1
ATOM 1454 C C . PRO A 1 179 ? 16.274 -26.723 -18.624 1.00 41.06 179 PRO A C 1
ATOM 1456 O O . PRO A 1 179 ? 15.693 -25.726 -19.060 1.00 41.06 179 PRO A O 1
ATOM 1459 N N . ALA A 1 180 ? 16.580 -27.763 -19.399 1.00 41.06 180 ALA A N 1
ATOM 1460 C CA . ALA A 1 180 ? 16.089 -27.888 -20.761 1.00 41.06 180 ALA A CA 1
ATOM 1461 C C . ALA A 1 180 ? 14.597 -28.255 -20.716 1.00 41.06 180 ALA A C 1
ATOM 1463 O O . ALA A 1 180 ? 14.210 -29.391 -20.977 1.00 41.06 180 ALA A O 1
ATOM 1464 N N . LEU A 1 181 ? 13.762 -27.288 -20.323 1.00 49.22 181 LEU A N 1
ATOM 1465 C CA . LEU A 1 181 ? 12.325 -27.339 -20.546 1.00 49.22 181 LEU A CA 1
ATOM 1466 C C . LEU A 1 181 ? 12.120 -27.478 -22.054 1.00 49.22 181 LEU A C 1
ATOM 1468 O O . LEU A 1 181 ? 12.530 -26.602 -22.823 1.00 49.22 181 LEU A O 1
ATOM 1472 N N . ASN A 1 182 ? 11.525 -28.596 -22.469 1.00 51.22 182 ASN A N 1
ATOM 1473 C CA . ASN A 1 182 ? 11.142 -28.818 -23.854 1.00 51.22 182 ASN A CA 1
ATOM 1474 C C . ASN A 1 182 ? 10.052 -27.809 -24.215 1.00 51.22 182 ASN A C 1
ATOM 1476 O O . ASN A 1 182 ? 8.870 -27.994 -23.938 1.00 51.22 182 ASN A O 1
ATOM 1480 N N . PHE A 1 183 ? 10.480 -26.720 -24.839 1.00 54.09 183 PHE A N 1
ATOM 1481 C CA . PHE A 1 183 ? 9.613 -25.653 -25.325 1.00 54.09 183 PHE A CA 1
ATOM 1482 C C . PHE A 1 183 ? 8.582 -26.170 -26.351 1.00 54.09 183 PHE A C 1
ATOM 1484 O O . PHE A 1 183 ? 7.499 -25.612 -26.469 1.00 54.09 183 PHE A O 1
ATOM 1491 N N . GLU A 1 184 ? 8.887 -27.279 -27.034 1.00 58.16 184 GLU A N 1
ATOM 1492 C CA . GLU A 1 184 ? 7.989 -27.962 -27.975 1.00 58.16 184 GLU A CA 1
ATOM 1493 C C . GLU A 1 184 ? 6.763 -28.611 -27.299 1.00 58.16 184 GLU A C 1
ATOM 1495 O O . GLU A 1 184 ? 5.701 -28.673 -27.914 1.00 58.16 184 GLU A O 1
ATOM 1500 N N . ASP A 1 185 ? 6.859 -29.034 -26.030 1.00 55.84 185 ASP A N 1
ATOM 1501 C CA . ASP A 1 185 ? 5.769 -29.738 -25.323 1.00 55.84 185 ASP A CA 1
ATOM 1502 C C . ASP A 1 185 ? 4.614 -28.804 -24.887 1.00 55.84 185 ASP A C 1
ATOM 1504 O O . ASP A 1 185 ? 3.580 -29.272 -24.407 1.00 55.84 185 ASP A O 1
ATOM 1508 N N . TRP A 1 186 ? 4.769 -27.483 -25.053 1.00 56.53 186 TRP A N 1
ATOM 1509 C CA . TRP A 1 186 ? 3.792 -26.460 -24.646 1.00 56.53 186 TRP A CA 1
ATOM 1510 C C . TRP A 1 186 ? 2.871 -25.980 -25.787 1.00 56.53 186 TRP A C 1
ATOM 1512 O O . TRP A 1 186 ? 1.958 -25.200 -25.535 1.00 56.53 186 TRP A O 1
ATOM 1522 N N . LEU A 1 187 ? 3.090 -26.429 -27.029 1.00 54.75 187 LEU A N 1
ATOM 1523 C CA . LEU A 1 187 ? 2.515 -25.838 -28.250 1.00 54.75 187 LEU A CA 1
ATOM 1524 C C . LEU A 1 187 ? 1.340 -26.660 -28.815 1.00 54.75 187 LEU A C 1
ATOM 1526 O O . LEU A 1 187 ? 1.518 -27.401 -29.785 1.00 54.75 187 LEU A O 1
ATOM 1530 N N . LEU A 1 188 ? 0.149 -26.582 -28.205 1.00 51.03 188 LEU A N 1
ATOM 1531 C CA . LEU A 1 188 ? -0.950 -27.522 -28.498 1.00 51.03 188 LEU A CA 1
ATOM 1532 C C . LEU A 1 188 ? -2.298 -26.922 -28.948 1.00 51.03 188 LEU A C 1
ATOM 1534 O O . LEU A 1 188 ? -3.202 -27.713 -29.231 1.00 51.03 188 LEU A O 1
ATOM 1538 N N . GLU A 1 189 ? -2.460 -25.600 -29.089 1.00 61.59 189 GLU A N 1
ATOM 1539 C CA . GLU A 1 189 ? -3.678 -25.006 -29.673 1.00 61.59 189 GLU A CA 1
ATOM 1540 C C . GLU A 1 189 ? -3.391 -24.182 -30.954 1.00 61.59 189 GLU A C 1
ATOM 1542 O O . GLU A 1 189 ? -2.304 -23.642 -31.151 1.00 61.59 189 GLU A O 1
ATOM 1547 N N . ASP A 1 190 ? -4.354 -24.126 -31.888 1.00 57.72 190 ASP A N 1
ATOM 1548 C CA . ASP A 1 190 ? -4.156 -23.519 -33.225 1.00 57.72 190 ASP A CA 1
ATOM 1549 C C . ASP A 1 190 ? -3.849 -22.007 -33.166 1.00 57.72 190 ASP A C 1
ATOM 1551 O O . ASP A 1 190 ? -3.154 -21.486 -34.042 1.00 57.72 190 ASP A O 1
ATOM 1555 N N . ASP A 1 191 ? -4.331 -21.310 -32.131 1.00 60.41 191 ASP A N 1
ATOM 1556 C CA . ASP A 1 191 ? -4.040 -19.889 -31.902 1.00 60.41 191 ASP A CA 1
ATOM 1557 C C . ASP A 1 191 ? -2.566 -19.674 -31.502 1.00 60.41 191 ASP A C 1
ATOM 1559 O O . ASP A 1 191 ? -1.944 -18.714 -31.969 1.00 60.41 191 ASP A O 1
ATOM 1563 N N . ASP A 1 192 ? -1.963 -20.604 -30.744 1.00 69.94 192 ASP A N 1
ATOM 1564 C CA . ASP A 1 192 ? -0.543 -20.547 -30.360 1.00 69.94 192 ASP A CA 1
ATOM 1565 C C . ASP A 1 192 ? 0.343 -20.498 -31.607 1.00 69.94 192 ASP A C 1
ATOM 1567 O O . ASP A 1 192 ? 1.315 -19.747 -31.665 1.00 69.94 192 ASP A O 1
ATOM 1571 N N . LYS A 1 193 ? -0.017 -21.253 -32.654 1.00 79.00 193 LYS A N 1
ATOM 1572 C CA . LYS A 1 193 ? 0.765 -21.333 -33.892 1.00 79.00 193 LYS A CA 1
ATOM 1573 C C . LYS A 1 193 ? 0.940 -19.971 -34.573 1.00 79.00 193 LYS A C 1
ATOM 1575 O O . LYS A 1 193 ? 2.033 -19.668 -35.046 1.00 79.00 193 LYS A O 1
ATOM 1580 N N . PHE A 1 194 ? -0.100 -19.136 -34.598 1.00 81.62 194 PHE A N 1
ATOM 1581 C CA . PHE A 1 194 ? -0.015 -17.799 -35.197 1.00 81.62 194 PHE A CA 1
ATOM 1582 C C . PHE A 1 194 ? 0.943 -16.882 -34.425 1.00 81.62 194 PHE A C 1
ATOM 1584 O O . PHE A 1 194 ? 1.725 -16.145 -35.032 1.00 81.62 194 PHE A O 1
ATOM 1591 N N . TYR A 1 195 ? 0.920 -16.946 -33.091 1.00 83.62 195 TYR A N 1
ATOM 1592 C CA . TYR A 1 195 ? 1.879 -16.222 -32.257 1.00 83.62 195 TYR A CA 1
ATOM 1593 C C . TYR A 1 195 ? 3.291 -16.797 -32.394 1.00 83.62 195 TYR A C 1
ATOM 1595 O O . TYR A 1 195 ? 4.248 -16.033 -32.491 1.00 83.62 195 TYR A O 1
ATOM 1603 N N . MET A 1 196 ? 3.436 -18.119 -32.495 1.00 86.56 196 MET A N 1
ATOM 1604 C CA . MET A 1 196 ? 4.725 -18.785 -32.680 1.00 86.56 196 MET A CA 1
ATOM 1605 C C . MET A 1 196 ? 5.407 -18.441 -34.004 1.00 86.56 196 MET A C 1
ATOM 1607 O O . MET A 1 196 ? 6.621 -18.236 -34.006 1.00 86.56 196 MET A O 1
ATOM 1611 N N . ASP A 1 197 ? 4.666 -18.299 -35.105 1.00 90.62 197 ASP A N 1
ATOM 1612 C CA . ASP A 1 197 ? 5.229 -17.829 -36.378 1.00 90.62 197 ASP A CA 1
ATOM 1613 C C . ASP A 1 197 ? 5.783 -16.393 -36.236 1.00 90.62 197 ASP A C 1
ATOM 1615 O O . ASP A 1 197 ? 6.893 -16.102 -36.693 1.00 90.62 197 ASP A O 1
ATOM 1619 N N . LYS A 1 198 ? 5.069 -15.503 -35.525 1.00 91.56 198 LYS A N 1
ATOM 1620 C CA . LYS A 1 198 ? 5.557 -14.143 -35.226 1.00 91.56 198 LYS A CA 1
ATOM 1621 C C . LYS A 1 198 ? 6.770 -14.144 -34.296 1.00 91.56 198 LYS A C 1
ATOM 1623 O O . LYS A 1 198 ? 7.743 -13.446 -34.574 1.00 91.56 198 LYS A O 1
ATOM 1628 N N . PHE A 1 199 ? 6.734 -14.924 -33.215 1.00 91.38 199 PHE A N 1
ATOM 1629 C CA . PHE A 1 199 ? 7.852 -15.043 -32.282 1.00 91.38 199 PHE A CA 1
ATOM 1630 C C . PHE A 1 199 ? 9.088 -15.633 -32.948 1.00 91.38 199 PHE A C 1
ATOM 1632 O O . PHE A 1 199 ? 10.186 -15.172 -32.664 1.00 91.38 199 PHE A O 1
ATOM 1639 N N . THR A 1 200 ? 8.927 -16.587 -33.865 1.00 93.62 200 THR A N 1
ATOM 1640 C CA . THR A 1 200 ? 10.039 -17.142 -34.648 1.00 93.62 200 THR A CA 1
ATOM 1641 C C . THR A 1 200 ? 10.652 -16.068 -35.544 1.00 93.62 200 THR A C 1
ATOM 1643 O O . THR A 1 200 ? 11.851 -15.823 -35.458 1.00 93.62 200 THR A O 1
ATOM 1646 N N . ALA A 1 201 ? 9.834 -15.330 -36.302 1.00 92.56 201 ALA A N 1
ATOM 1647 C CA . ALA A 1 201 ? 10.320 -14.226 -37.132 1.00 92.56 201 ALA A CA 1
ATOM 1648 C C . ALA A 1 201 ? 11.026 -13.120 -36.316 1.00 92.56 201 ALA A C 1
ATOM 1650 O O . ALA A 1 201 ? 12.035 -12.569 -36.754 1.00 92.56 201 ALA A O 1
ATOM 1651 N N . PHE A 1 202 ? 10.529 -12.801 -35.118 1.00 92.69 202 PHE A N 1
ATOM 1652 C CA . PHE A 1 202 ? 11.154 -11.830 -34.214 1.00 92.69 202 PHE A CA 1
ATOM 1653 C C . PHE A 1 202 ? 12.452 -12.362 -33.579 1.00 92.69 202 PHE A C 1
ATOM 1655 O O . PHE A 1 202 ? 13.449 -11.644 -33.503 1.00 92.69 202 PHE A O 1
ATOM 1662 N N . ALA A 1 203 ? 12.490 -13.639 -33.200 1.00 92.94 203 ALA A N 1
ATOM 1663 C CA . ALA A 1 203 ? 13.688 -14.313 -32.708 1.00 92.94 203 ALA A CA 1
ATOM 1664 C C . ALA A 1 203 ? 14.807 -14.325 -33.765 1.00 92.94 203 ALA A C 1
ATOM 1666 O O . ALA A 1 203 ? 15.951 -13.981 -33.456 1.00 92.94 203 ALA A O 1
ATOM 1667 N N . ASP A 1 204 ? 14.457 -14.620 -35.022 1.00 93.88 204 ASP A N 1
ATOM 1668 C CA . ASP A 1 204 ? 15.366 -14.593 -36.171 1.00 93.88 204 ASP A CA 1
ATOM 1669 C C . ASP A 1 204 ? 15.935 -13.183 -36.410 1.00 93.88 204 ASP A C 1
ATOM 1671 O O . ASP A 1 204 ? 17.157 -13.023 -36.503 1.00 93.88 204 ASP A O 1
ATOM 1675 N N . LYS A 1 205 ? 15.079 -12.142 -36.417 1.00 92.25 205 LYS A N 1
ATOM 1676 C CA . LYS A 1 205 ? 15.498 -10.723 -36.495 1.00 92.25 205 LYS A CA 1
ATOM 1677 C C . LYS A 1 205 ? 16.525 -10.363 -35.418 1.00 92.25 205 LYS A C 1
ATOM 1679 O O . LYS A 1 205 ? 17.521 -9.697 -35.696 1.00 92.25 205 LYS A O 1
ATOM 1684 N N . LEU A 1 206 ? 16.290 -10.789 -34.176 1.00 90.56 206 LEU A N 1
ATOM 1685 C CA . LEU A 1 206 ? 17.181 -10.505 -33.048 1.00 90.56 206 LEU A CA 1
ATOM 1686 C C . LEU A 1 206 ? 18.424 -11.417 -33.010 1.00 90.56 206 LEU A C 1
ATOM 1688 O O . LEU A 1 206 ? 19.426 -11.067 -32.368 1.00 90.56 206 LEU A O 1
ATOM 1692 N N . SER A 1 207 ? 18.390 -12.526 -33.756 1.00 94.75 207 SER A N 1
ATOM 1693 C CA . SER A 1 207 ? 19.370 -13.618 -33.772 1.00 94.75 207 SER A CA 1
ATOM 1694 C C . SER A 1 207 ? 19.495 -14.334 -32.421 1.00 94.75 207 SER A C 1
ATOM 1696 O O . SER A 1 207 ? 20.599 -14.564 -31.926 1.00 94.75 207 SER A O 1
ATOM 1698 N N . VAL A 1 208 ? 18.353 -14.672 -31.813 1.00 93.38 208 VAL A N 1
ATOM 1699 C CA . VAL A 1 208 ? 18.248 -15.405 -30.538 1.00 93.38 208 VAL A CA 1
ATOM 1700 C C . VAL A 1 208 ? 17.262 -16.577 -30.656 1.00 93.38 208 VAL A C 1
ATOM 1702 O O . VAL A 1 208 ? 16.425 -16.572 -31.549 1.00 93.38 208 VAL A O 1
ATOM 1705 N N . PRO A 1 209 ? 17.310 -17.592 -29.773 1.00 95.50 209 PRO A N 1
ATOM 1706 C CA . PRO A 1 209 ? 16.277 -18.627 -29.706 1.00 95.50 209 PRO A CA 1
ATOM 1707 C C . PRO A 1 209 ? 14.883 -18.073 -29.369 1.00 95.50 209 PRO A C 1
ATOM 1709 O O . PRO A 1 209 ? 14.754 -17.209 -28.503 1.00 95.50 209 PRO A O 1
ATOM 1712 N N . VAL A 1 210 ? 13.828 -18.659 -29.949 1.00 92.31 210 VAL A N 1
ATOM 1713 C CA . VAL A 1 210 ? 12.424 -18.227 -29.759 1.00 92.31 210 VAL A CA 1
ATOM 1714 C C . VAL A 1 210 ? 12.007 -18.157 -28.283 1.00 92.31 210 VAL A C 1
ATOM 1716 O O . VAL A 1 210 ? 11.347 -17.212 -27.859 1.00 92.31 210 VAL A O 1
ATOM 1719 N N . LYS A 1 211 ? 12.494 -19.086 -27.453 1.00 93.12 211 LYS A N 1
ATOM 1720 C CA . LYS A 1 211 ? 12.277 -19.099 -25.994 1.00 93.12 211 LYS A CA 1
ATOM 1721 C C . LYS A 1 211 ? 12.803 -17.865 -25.233 1.00 93.12 211 LYS A C 1
ATOM 1723 O O . LYS A 1 211 ? 12.510 -17.736 -24.049 1.00 93.12 211 LYS A O 1
ATOM 1728 N N . TYR A 1 212 ? 13.600 -16.990 -25.853 1.00 92.62 212 TYR A N 1
ATOM 1729 C CA . TYR A 1 212 ? 14.076 -15.730 -25.251 1.00 92.62 212 TYR A CA 1
ATOM 1730 C C . TYR A 1 212 ? 13.225 -14.514 -25.640 1.00 92.62 212 TYR A C 1
ATOM 1732 O O . TYR A 1 212 ? 13.404 -13.447 -25.056 1.00 92.62 212 TYR A O 1
ATOM 1740 N N . VAL A 1 213 ? 12.301 -14.687 -26.593 1.00 91.50 213 VAL A N 1
ATOM 1741 C CA . VAL A 1 213 ? 11.335 -13.663 -27.020 1.00 91.50 213 VAL A CA 1
ATOM 1742 C C . VAL A 1 213 ? 9.875 -14.084 -26.848 1.00 91.50 213 VAL A C 1
ATOM 1744 O O . VAL A 1 213 ? 8.979 -13.277 -27.043 1.00 91.50 213 VAL A O 1
ATOM 1747 N N . TYR A 1 214 ? 9.598 -15.332 -26.476 1.00 90.62 214 TYR A N 1
ATOM 1748 C CA . TYR A 1 214 ? 8.243 -15.771 -26.142 1.00 90.62 214 TYR A CA 1
ATOM 1749 C C . TYR A 1 214 ? 7.668 -14.931 -24.988 1.00 90.62 214 TYR A C 1
ATOM 1751 O O . TYR A 1 214 ? 8.371 -14.701 -24.004 1.00 90.62 214 TYR A O 1
ATOM 1759 N N . GLY A 1 215 ? 6.422 -14.464 -25.102 1.00 85.94 215 GLY A N 1
ATOM 1760 C CA . GLY A 1 215 ? 5.828 -13.503 -24.163 1.00 85.94 215 GLY A CA 1
ATOM 1761 C C . GLY A 1 215 ? 6.228 -12.041 -24.382 1.00 85.94 215 GLY A C 1
ATOM 1762 O O . GLY A 1 215 ? 5.963 -11.199 -23.535 1.00 85.94 215 GLY A O 1
ATOM 1763 N N . MET A 1 216 ? 6.919 -11.722 -25.476 1.00 88.25 216 MET A N 1
ATOM 1764 C CA . MET A 1 216 ? 7.253 -10.348 -25.862 1.00 88.25 216 MET A CA 1
ATOM 1765 C C . MET A 1 216 ? 6.349 -9.868 -27.009 1.00 88.25 216 MET A C 1
ATOM 1767 O O . MET A 1 216 ? 6.839 -9.272 -27.965 1.00 88.25 216 MET A O 1
ATOM 1771 N N . GLU A 1 217 ? 5.044 -10.170 -26.940 1.00 86.75 217 GLU A N 1
ATOM 1772 C CA . GLU A 1 217 ? 4.053 -9.927 -28.004 1.00 86.75 217 GLU A CA 1
ATOM 1773 C C . GLU A 1 217 ? 4.086 -8.479 -28.501 1.00 86.75 217 GLU A C 1
ATOM 1775 O O . GLU A 1 217 ? 4.109 -8.216 -29.702 1.00 86.75 217 GLU A O 1
ATOM 1780 N N . ASP A 1 218 ? 4.140 -7.531 -27.577 1.00 80.94 218 ASP A N 1
ATOM 1781 C CA . ASP A 1 218 ? 4.088 -6.114 -27.914 1.00 80.94 218 ASP A CA 1
ATOM 1782 C C . ASP A 1 218 ? 5.465 -5.571 -28.401 1.00 80.94 218 ASP A C 1
ATOM 1784 O O . ASP A 1 218 ? 5.531 -4.496 -28.995 1.00 80.94 218 ASP A O 1
ATOM 1788 N N . TYR A 1 219 ? 6.574 -6.323 -28.238 1.00 81.38 219 TYR A N 1
ATOM 1789 C CA . TYR A 1 219 ? 7.882 -6.002 -28.850 1.00 81.38 219 TYR A CA 1
ATOM 1790 C C . TYR A 1 219 ? 8.009 -6.517 -30.304 1.00 81.38 219 TYR A C 1
ATOM 1792 O O . TYR A 1 219 ? 8.997 -6.200 -30.968 1.00 81.38 219 TYR A O 1
ATOM 1800 N N . LEU A 1 220 ? 7.047 -7.293 -30.826 1.00 83.50 220 LEU A N 1
ATOM 1801 C CA . LEU A 1 220 ? 7.160 -7.996 -32.121 1.00 83.50 220 LEU A CA 1
ATOM 1802 C C . LEU A 1 220 ? 7.362 -7.081 -33.346 1.00 83.50 220 LEU A C 1
ATOM 1804 O O . LEU A 1 220 ? 7.882 -7.530 -34.371 1.00 83.50 220 LEU A O 1
ATOM 1808 N N . GLU A 1 221 ? 6.940 -5.816 -33.270 1.00 83.75 221 GLU A N 1
ATOM 1809 C CA . GLU A 1 221 ? 7.082 -4.851 -34.371 1.00 83.75 221 GLU A CA 1
ATOM 1810 C C . GLU A 1 221 ? 8.499 -4.266 -34.486 1.00 83.75 221 GLU A C 1
ATOM 1812 O O . GLU A 1 221 ? 8.870 -3.763 -35.547 1.00 83.75 221 GLU A O 1
ATOM 1817 N N . PHE A 1 222 ? 9.312 -4.370 -33.432 1.00 79.69 222 PHE A N 1
ATOM 1818 C CA . PHE A 1 222 ? 10.641 -3.770 -33.380 1.00 79.69 222 PHE A CA 1
ATOM 1819 C C . PHE A 1 222 ? 11.695 -4.625 -34.102 1.00 79.69 222 PHE A C 1
ATOM 1821 O O . PHE A 1 222 ? 11.669 -5.857 -34.097 1.00 79.69 222 PHE A O 1
ATOM 1828 N N . ASP A 1 223 ? 12.674 -3.946 -34.693 1.00 82.19 223 ASP A N 1
ATOM 1829 C CA . ASP A 1 223 ? 13.948 -4.523 -35.124 1.00 82.19 223 ASP A CA 1
ATOM 1830 C C . ASP A 1 223 ? 15.034 -4.280 -34.062 1.00 82.19 223 ASP A C 1
ATOM 1832 O O . ASP A 1 223 ? 14.892 -3.423 -33.184 1.00 82.19 223 ASP A O 1
ATOM 1836 N N . LYS A 1 224 ? 16.146 -5.018 -34.148 1.00 81.31 224 LYS A N 1
ATOM 1837 C CA . LYS A 1 224 ? 17.226 -5.048 -33.145 1.00 81.31 224 LYS A CA 1
ATOM 1838 C C . LYS A 1 224 ? 17.808 -3.671 -32.815 1.00 81.31 224 LYS A C 1
ATOM 1840 O O . LYS A 1 224 ? 18.127 -3.404 -31.661 1.00 81.31 224 LYS A O 1
ATOM 1845 N N . GLU A 1 225 ? 17.931 -2.807 -33.815 1.00 83.44 225 GLU A N 1
ATOM 1846 C CA . GLU A 1 225 ? 18.434 -1.434 -33.713 1.00 83.44 225 GLU A CA 1
ATOM 1847 C C . GLU A 1 225 ? 17.406 -0.456 -33.122 1.00 83.44 225 GLU A C 1
ATOM 1849 O O . GLU A 1 225 ? 17.771 0.639 -32.700 1.00 83.44 225 GLU A O 1
ATOM 1854 N N . THR A 1 226 ? 16.127 -0.840 -33.112 1.00 86.38 226 THR A N 1
ATOM 1855 C CA . THR A 1 226 ? 14.996 -0.018 -32.647 1.00 86.38 226 THR A CA 1
ATOM 1856 C C . THR A 1 226 ? 14.435 -0.458 -31.298 1.00 86.38 226 THR A C 1
ATOM 1858 O O . THR A 1 226 ? 13.587 0.242 -30.749 1.00 86.38 226 THR A O 1
ATOM 1861 N N . LEU A 1 227 ? 14.896 -1.593 -30.753 1.00 85.94 227 LEU A N 1
ATOM 1862 C CA . LEU A 1 227 ? 14.492 -2.052 -29.427 1.00 85.94 227 LEU A CA 1
ATOM 1863 C C . LEU A 1 227 ? 14.731 -0.944 -28.387 1.00 85.94 227 LEU A C 1
ATOM 1865 O O . LEU A 1 227 ? 15.840 -0.411 -28.307 1.00 85.94 227 LEU A O 1
ATOM 1869 N N . PRO A 1 228 ? 13.739 -0.629 -27.535 1.00 87.00 228 PRO A N 1
ATOM 1870 C CA . PRO A 1 228 ? 13.883 0.423 -26.531 1.00 87.00 228 PRO A CA 1
ATOM 1871 C C . PRO A 1 228 ? 14.837 0.042 -25.376 1.00 87.00 228 PRO A C 1
ATOM 1873 O O . PRO A 1 228 ? 15.121 0.869 -24.511 1.00 87.00 228 PRO A O 1
ATOM 1876 N N . PHE A 1 229 ? 15.376 -1.184 -25.367 1.00 89.56 229 PHE A N 1
ATOM 1877 C CA . PHE A 1 229 ? 16.328 -1.699 -24.380 1.00 89.56 229 PHE A CA 1
ATOM 1878 C C . PHE A 1 229 ? 17.482 -2.485 -25.036 1.00 89.56 229 PHE A C 1
ATOM 1880 O O . PHE A 1 229 ? 17.405 -2.924 -26.182 1.00 89.56 229 PHE A O 1
ATOM 1887 N N . SER A 1 230 ? 18.563 -2.715 -24.282 1.00 93.56 230 SER A N 1
ATOM 1888 C CA . SER A 1 230 ? 19.700 -3.529 -24.733 1.00 93.56 230 SER A CA 1
ATOM 1889 C C . SER A 1 230 ? 19.403 -5.028 -24.630 1.00 93.56 230 SER A C 1
ATOM 1891 O O . SER A 1 230 ? 19.275 -5.559 -23.529 1.00 93.56 230 SER A O 1
ATOM 1893 N N . LEU A 1 231 ? 19.373 -5.741 -25.759 1.00 93.75 231 LEU A N 1
ATOM 1894 C CA . LEU A 1 231 ? 19.162 -7.197 -25.786 1.00 93.75 231 LEU A CA 1
ATOM 1895 C C . LEU A 1 231 ? 20.216 -7.978 -24.973 1.00 93.75 231 LEU A C 1
ATOM 1897 O O . LEU A 1 231 ? 19.881 -8.943 -24.298 1.00 93.75 231 LEU A O 1
ATOM 1901 N N . ASP A 1 232 ? 21.480 -7.541 -24.971 1.00 95.75 232 ASP A N 1
ATOM 1902 C CA . ASP A 1 232 ? 22.541 -8.140 -24.139 1.00 95.75 232 ASP A CA 1
ATOM 1903 C C . ASP A 1 232 ? 22.278 -7.951 -22.632 1.00 95.75 232 ASP A C 1
ATOM 1905 O O . ASP A 1 232 ? 22.561 -8.842 -21.829 1.00 95.75 232 ASP A O 1
ATOM 1909 N N . CYS A 1 233 ? 21.698 -6.811 -22.246 1.00 95.81 233 CYS A N 1
ATOM 1910 C CA . CYS A 1 233 ? 21.268 -6.567 -20.873 1.00 95.81 233 CYS A CA 1
ATOM 1911 C C . CYS A 1 233 ? 20.065 -7.449 -20.514 1.00 95.81 233 CYS A C 1
ATOM 1913 O O . CYS A 1 233 ? 20.109 -8.143 -19.499 1.00 95.81 233 CYS A O 1
ATOM 1915 N N . GLN A 1 234 ? 19.042 -7.484 -21.375 1.00 95.44 234 GLN A N 1
ATOM 1916 C CA . GLN A 1 234 ? 17.851 -8.316 -21.203 1.00 95.44 234 GLN A CA 1
ATOM 1917 C C . GLN A 1 234 ? 18.220 -9.784 -20.995 1.00 95.44 234 GLN A C 1
ATOM 1919 O O . GLN A 1 234 ? 17.770 -10.363 -20.014 1.00 95.44 234 GLN A O 1
ATOM 1924 N N . LEU A 1 235 ? 19.102 -10.361 -21.818 1.00 95.81 235 LEU A N 1
ATOM 1925 C CA . LEU A 1 235 ? 19.497 -11.768 -21.684 1.00 95.81 235 LEU A CA 1
ATOM 1926 C C . LEU A 1 235 ? 20.213 -12.047 -20.351 1.00 95.81 235 LEU A C 1
ATOM 1928 O O . LEU A 1 235 ? 19.915 -13.037 -19.689 1.00 95.81 235 LEU A O 1
ATOM 1932 N N . LYS A 1 236 ? 21.088 -11.144 -19.890 1.00 96.44 236 LYS A N 1
ATOM 1933 C CA . LYS A 1 236 ? 21.766 -11.283 -18.585 1.00 96.44 236 LYS A CA 1
ATOM 1934 C C . LYS A 1 236 ? 20.804 -11.156 -17.407 1.00 96.44 236 LYS A C 1
ATOM 1936 O O . LYS A 1 236 ? 20.920 -11.904 -16.439 1.00 96.44 236 LYS A O 1
ATOM 1941 N N . ILE A 1 237 ? 19.847 -10.228 -17.483 1.00 94.88 237 ILE A N 1
ATOM 1942 C CA . ILE A 1 237 ? 18.787 -10.107 -16.474 1.00 94.88 237 ILE A CA 1
ATOM 1943 C C . ILE A 1 237 ? 17.902 -11.357 -16.499 1.00 94.88 237 ILE A C 1
ATOM 1945 O O . ILE A 1 237 ? 17.599 -11.903 -15.446 1.00 94.88 237 ILE A O 1
ATOM 1949 N N . ARG A 1 238 ? 17.530 -11.848 -17.682 1.00 94.50 238 ARG A N 1
ATOM 1950 C CA . ARG A 1 238 ? 16.731 -13.060 -17.877 1.00 94.50 238 ARG A CA 1
ATOM 1951 C C . ARG A 1 238 ? 17.394 -14.274 -17.231 1.00 94.50 238 ARG A C 1
ATOM 1953 O O . ARG A 1 238 ? 16.743 -14.996 -16.487 1.00 94.50 238 ARG A O 1
ATOM 1960 N N . ASP A 1 239 ? 18.685 -14.479 -17.453 1.00 94.50 239 ASP A N 1
ATOM 1961 C CA . ASP A 1 239 ? 19.395 -15.609 -16.855 1.00 94.50 239 ASP A CA 1
ATOM 1962 C C . ASP A 1 239 ? 19.476 -15.478 -15.320 1.00 94.50 239 ASP A C 1
ATOM 1964 O O . ASP A 1 239 ? 19.292 -16.471 -14.616 1.00 94.50 239 ASP A O 1
ATOM 1968 N N . PHE A 1 240 ? 19.617 -14.257 -14.784 1.00 93.06 240 PHE A N 1
ATOM 1969 C CA . PHE A 1 240 ? 19.516 -13.989 -13.340 1.00 93.06 240 PHE A CA 1
ATOM 1970 C C . PHE A 1 240 ? 18.104 -14.246 -12.777 1.00 93.06 240 PHE A C 1
ATOM 1972 O O . PHE A 1 240 ? 17.966 -14.795 -11.690 1.00 93.06 240 PHE A O 1
ATOM 1979 N N . LEU A 1 241 ? 17.048 -13.863 -13.498 1.00 90.44 241 LEU A N 1
ATOM 1980 C CA . LEU A 1 241 ? 15.655 -14.051 -13.071 1.00 90.44 241 LEU A CA 1
ATOM 1981 C C . LEU A 1 241 ? 15.166 -15.507 -13.213 1.00 90.44 241 LEU A C 1
ATOM 1983 O O . LEU A 1 241 ? 14.206 -15.897 -12.550 1.00 90.44 241 LEU A O 1
ATOM 1987 N N . SER A 1 242 ? 15.826 -16.321 -14.045 1.00 91.88 242 SER A N 1
ATOM 1988 C CA . SER A 1 242 ? 15.430 -17.711 -14.342 1.00 91.88 242 SER A CA 1
ATOM 1989 C C . SER A 1 242 ? 15.504 -18.677 -13.153 1.00 91.88 242 SER A C 1
ATOM 1991 O O . SER A 1 242 ? 14.971 -19.780 -13.231 1.00 91.88 242 SER A O 1
ATOM 1993 N N . TYR A 1 243 ? 16.124 -18.257 -12.046 1.00 87.81 243 TYR A N 1
ATOM 1994 C CA . TYR A 1 243 ? 16.134 -19.001 -10.785 1.00 87.81 243 TYR A CA 1
ATOM 1995 C C . TYR A 1 243 ? 14.836 -18.838 -9.975 1.00 87.81 243 TYR A C 1
ATOM 1997 O O . TYR A 1 243 ? 14.547 -19.691 -9.141 1.00 87.81 243 TYR A O 1
ATOM 2005 N N . GLU A 1 244 ? 14.060 -17.775 -10.222 1.00 84.81 244 GLU A N 1
ATOM 2006 C CA . GLU A 1 244 ? 12.826 -17.457 -9.482 1.00 84.81 244 GLU A CA 1
ATOM 2007 C C . GLU A 1 244 ? 11.560 -17.553 -10.356 1.00 84.81 244 GLU A C 1
ATOM 2009 O O . GLU A 1 244 ? 10.476 -17.828 -9.843 1.00 84.81 244 GLU A O 1
ATOM 2014 N N . ILE A 1 245 ? 11.672 -17.325 -11.674 1.00 85.62 245 ILE A N 1
ATOM 2015 C CA . ILE A 1 245 ? 10.528 -17.287 -12.599 1.00 85.62 245 ILE A CA 1
ATOM 2016 C C . ILE A 1 245 ? 10.539 -18.517 -13.515 1.00 85.62 245 ILE A C 1
ATOM 2018 O O . ILE A 1 245 ? 11.344 -18.604 -14.443 1.00 85.62 245 ILE A O 1
ATOM 2022 N N . GLU A 1 246 ? 9.614 -19.451 -13.271 1.00 88.00 246 GLU A N 1
ATOM 2023 C CA . GLU A 1 246 ? 9.457 -20.677 -14.071 1.00 88.00 246 GLU A CA 1
ATOM 2024 C C . GLU A 1 246 ? 8.749 -20.429 -15.421 1.00 88.00 246 GLU A C 1
ATOM 2026 O O . GLU A 1 246 ? 9.090 -21.067 -16.420 1.00 88.00 246 GLU A O 1
ATOM 2031 N N . ASP A 1 247 ? 7.778 -19.506 -15.483 1.00 88.69 247 ASP A N 1
ATOM 2032 C CA . ASP A 1 247 ? 7.051 -19.202 -16.722 1.00 88.69 247 ASP A CA 1
ATOM 2033 C C . ASP A 1 247 ? 7.910 -18.375 -17.691 1.00 88.69 247 ASP A C 1
ATOM 2035 O O . ASP A 1 247 ? 8.358 -17.272 -17.378 1.00 88.69 247 ASP A O 1
ATOM 2039 N N . ILE A 1 248 ? 8.125 -18.901 -18.899 1.00 89.44 248 ILE A N 1
ATOM 2040 C CA . ILE A 1 248 ? 9.034 -18.303 -19.888 1.00 89.44 248 ILE A CA 1
ATOM 2041 C C . ILE A 1 248 ? 8.513 -16.950 -20.402 1.00 89.44 248 ILE A C 1
ATOM 2043 O O . ILE A 1 248 ? 9.314 -16.043 -20.637 1.00 89.44 248 ILE A O 1
ATOM 2047 N N . SER A 1 249 ? 7.194 -16.795 -20.563 1.00 88.06 249 SER A N 1
ATOM 2048 C CA . SER A 1 249 ? 6.586 -15.543 -21.034 1.00 88.06 249 SER A CA 1
ATOM 2049 C C . SER A 1 249 ? 6.724 -14.443 -19.983 1.00 88.06 249 SER A C 1
ATOM 2051 O O . SER A 1 249 ? 7.112 -13.313 -20.282 1.00 88.06 249 SER A O 1
ATOM 2053 N N . GLU A 1 250 ? 6.439 -14.771 -18.728 1.00 86.75 250 GLU A N 1
ATOM 2054 C CA . GLU A 1 250 ? 6.610 -13.880 -17.592 1.00 86.75 250 GLU A CA 1
ATOM 2055 C C . GLU A 1 250 ? 8.092 -13.511 -17.412 1.00 86.75 250 GLU A C 1
ATOM 2057 O O . GLU A 1 250 ? 8.414 -12.324 -17.346 1.00 86.75 250 GLU A O 1
ATOM 2062 N N . LEU A 1 251 ? 9.004 -14.487 -17.456 1.00 89.81 251 LEU A N 1
ATOM 2063 C CA . LEU A 1 251 ? 10.453 -14.291 -17.354 1.00 89.81 251 LEU A CA 1
ATOM 2064 C C . LEU A 1 251 ? 10.995 -13.307 -18.405 1.00 89.81 251 LEU A C 1
ATOM 2066 O O . LEU A 1 251 ? 11.723 -12.369 -18.065 1.00 89.81 251 LEU A O 1
ATOM 2070 N N . ASN A 1 252 ? 10.630 -13.488 -19.678 1.00 91.69 252 ASN A N 1
ATOM 2071 C CA . ASN A 1 252 ? 11.108 -12.628 -20.761 1.00 91.69 252 ASN A CA 1
ATOM 2072 C C . ASN A 1 252 ? 10.533 -11.200 -20.660 1.00 91.69 252 ASN A C 1
ATOM 2074 O O . ASN A 1 252 ? 11.265 -10.235 -20.908 1.00 91.69 252 ASN A O 1
ATOM 2078 N N . ARG A 1 253 ? 9.272 -11.030 -20.225 1.00 87.88 253 ARG A N 1
ATOM 2079 C CA . ARG A 1 253 ? 8.678 -9.704 -19.943 1.00 87.88 253 ARG A CA 1
ATOM 2080 C C . ARG A 1 253 ? 9.410 -8.980 -18.822 1.00 87.88 253 ARG A C 1
ATOM 2082 O O . ARG A 1 253 ? 9.810 -7.829 -18.995 1.00 87.88 253 ARG A O 1
ATOM 2089 N N . HIS A 1 254 ? 9.652 -9.673 -17.712 1.00 88.31 254 HIS A N 1
ATOM 2090 C CA . HIS A 1 254 ? 10.355 -9.126 -16.553 1.00 88.31 254 HIS A CA 1
ATOM 2091 C C . HIS A 1 254 ? 11.775 -8.684 -16.899 1.00 88.31 254 HIS A C 1
ATOM 2093 O O . HIS A 1 254 ? 12.181 -7.575 -16.550 1.00 88.31 254 HIS A O 1
ATOM 2099 N N . ALA A 1 255 ? 12.509 -9.517 -17.637 1.00 92.25 255 ALA A N 1
ATOM 2100 C CA . ALA A 1 255 ? 13.859 -9.199 -18.077 1.00 92.25 255 ALA A CA 1
ATOM 2101 C C . ALA A 1 255 ? 13.904 -7.988 -19.022 1.00 92.25 255 ALA A C 1
ATOM 2103 O O . ALA A 1 255 ? 14.780 -7.132 -18.888 1.00 92.25 255 ALA A O 1
ATOM 2104 N N . SER A 1 256 ? 12.946 -7.888 -19.948 1.00 91.56 256 SER A N 1
ATOM 2105 C CA . SER A 1 256 ? 12.861 -6.777 -20.907 1.00 91.56 256 SER A CA 1
ATOM 2106 C C . SER A 1 256 ? 12.524 -5.463 -20.203 1.00 91.56 256 SER A C 1
ATOM 2108 O O . SER A 1 256 ? 13.215 -4.464 -20.394 1.00 91.56 256 SER A O 1
ATOM 2110 N N . PHE A 1 257 ? 11.544 -5.477 -19.297 1.00 90.12 257 PHE A N 1
ATOM 2111 C CA . PHE A 1 257 ? 11.161 -4.299 -18.521 1.00 90.12 257 PHE A CA 1
ATOM 2112 C C . PHE A 1 257 ? 12.245 -3.846 -17.530 1.00 90.12 257 PHE A C 1
ATOM 2114 O O . PHE A 1 257 ? 12.543 -2.657 -17.418 1.00 90.12 257 PHE A O 1
ATOM 2121 N N . ALA A 1 258 ? 12.916 -4.779 -16.854 1.00 92.06 258 ALA A N 1
ATOM 2122 C CA . ALA A 1 258 ? 14.083 -4.449 -16.044 1.00 92.06 258 ALA A CA 1
ATOM 2123 C C . ALA A 1 258 ? 15.229 -3.881 -16.907 1.00 92.06 258 ALA A C 1
ATOM 2125 O O . ALA A 1 258 ? 15.895 -2.931 -16.493 1.00 92.06 258 ALA A O 1
ATOM 2126 N N . SER A 1 259 ? 15.427 -4.387 -18.131 1.00 93.81 259 SER A N 1
ATOM 2127 C CA . SER A 1 259 ? 16.398 -3.813 -19.067 1.00 93.81 259 SER A CA 1
ATOM 2128 C C . SER A 1 259 ? 16.009 -2.413 -19.560 1.00 93.81 259 SER A C 1
ATOM 2130 O O . SER A 1 259 ? 16.918 -1.627 -19.828 1.00 93.81 259 SER A O 1
ATOM 2132 N N . LEU A 1 260 ? 14.714 -2.087 -19.670 1.00 92.31 260 LEU A N 1
ATOM 2133 C CA . LEU A 1 260 ? 14.224 -0.731 -19.962 1.00 92.31 260 LEU A CA 1
ATOM 2134 C C . LEU A 1 260 ? 14.531 0.236 -18.817 1.00 92.31 260 LEU A C 1
ATOM 2136 O O . LEU A 1 260 ? 15.090 1.310 -19.037 1.00 92.31 260 LEU A O 1
ATOM 2140 N N . LEU A 1 261 ? 14.188 -0.158 -17.589 1.00 92.94 261 LEU A N 1
ATOM 2141 C CA . LEU A 1 261 ? 14.386 0.666 -16.399 1.00 92.94 261 LEU A CA 1
ATOM 2142 C C . LEU A 1 261 ? 15.866 0.934 -16.128 1.00 92.94 261 LEU A C 1
ATOM 2144 O O . LEU A 1 261 ? 16.291 2.083 -16.015 1.00 92.94 261 LEU A O 1
ATOM 2148 N N . PHE A 1 262 ? 16.660 -0.127 -15.992 1.00 94.75 262 PHE A N 1
ATOM 2149 C CA . PHE A 1 262 ? 18.028 -0.014 -15.494 1.00 94.75 262 PHE A CA 1
ATOM 2150 C C . PHE A 1 262 ? 19.060 0.237 -16.597 1.00 94.75 262 PHE A C 1
ATOM 2152 O O . PHE A 1 262 ? 20.169 0.667 -16.287 1.00 94.75 262 PHE A O 1
ATOM 2159 N N . GLY A 1 263 ? 18.725 -0.018 -17.868 1.00 94.19 263 GLY A N 1
ATOM 2160 C CA . GLY A 1 263 ? 19.598 0.158 -19.037 1.00 94.19 263 GLY A CA 1
ATOM 2161 C C . GLY A 1 263 ? 20.759 -0.843 -19.137 1.00 94.19 263 GLY A C 1
ATOM 2162 O O . GLY A 1 263 ? 21.122 -1.256 -20.238 1.00 94.19 263 GLY A O 1
ATOM 2163 N N . ASP A 1 264 ? 21.322 -1.267 -18.003 1.00 96.44 264 ASP A N 1
ATOM 2164 C CA . ASP A 1 264 ? 22.434 -2.209 -17.913 1.00 96.44 264 ASP A CA 1
ATOM 2165 C C . ASP A 1 264 ? 22.306 -3.191 -16.722 1.00 96.44 264 ASP A C 1
ATOM 2167 O O . ASP A 1 264 ? 21.682 -2.912 -15.693 1.00 96.44 264 ASP A O 1
ATOM 2171 N N . TYR A 1 265 ? 22.939 -4.360 -16.861 1.00 96.44 265 TYR A N 1
ATOM 2172 C CA . TYR A 1 265 ? 22.866 -5.459 -15.891 1.00 96.44 265 TYR A CA 1
ATOM 2173 C C . TYR A 1 265 ? 23.518 -5.131 -14.535 1.00 96.44 265 TYR A C 1
ATOM 2175 O O . TYR A 1 265 ? 23.101 -5.648 -13.494 1.00 96.44 265 TYR A O 1
ATOM 2183 N N . ARG A 1 266 ? 24.530 -4.254 -14.504 1.00 96.88 266 ARG A N 1
ATOM 2184 C CA . ARG A 1 266 ? 25.181 -3.827 -13.257 1.00 96.88 266 ARG A CA 1
ATOM 2185 C C . ARG A 1 266 ? 24.253 -2.915 -12.460 1.00 96.88 266 ARG A C 1
ATOM 2187 O O . ARG A 1 266 ? 24.177 -3.051 -11.241 1.00 96.88 266 ARG A O 1
ATOM 2194 N N . SER A 1 267 ? 23.529 -2.027 -13.130 1.00 96.31 267 SER A N 1
ATOM 2195 C CA . SER A 1 267 ? 22.482 -1.205 -12.526 1.00 96.31 267 SER A CA 1
ATOM 2196 C C . SER A 1 267 ? 21.366 -2.084 -11.940 1.00 96.31 267 SER A C 1
ATOM 2198 O O . SER A 1 267 ? 21.068 -1.971 -10.752 1.00 96.31 267 SER A O 1
ATOM 2200 N N . PHE A 1 268 ? 20.842 -3.054 -12.696 1.00 95.25 268 PHE A N 1
ATOM 2201 C CA . PHE A 1 268 ? 19.845 -4.011 -12.187 1.00 95.25 268 PHE A CA 1
ATOM 2202 C C . PHE A 1 268 ? 20.336 -4.823 -10.967 1.00 95.25 268 PHE A C 1
ATOM 2204 O O . PHE A 1 268 ? 19.663 -4.885 -9.936 1.00 95.25 268 PHE A O 1
ATOM 2211 N N . THR A 1 269 ? 21.535 -5.409 -11.031 1.00 94.94 269 THR A N 1
ATOM 2212 C CA . THR A 1 269 ? 22.090 -6.187 -9.904 1.00 94.94 269 THR A CA 1
ATOM 2213 C C . THR A 1 269 ? 22.394 -5.316 -8.681 1.00 94.94 269 THR A C 1
ATOM 2215 O O . THR A 1 269 ? 22.166 -5.757 -7.556 1.00 94.94 269 THR A O 1
ATOM 2218 N N . THR A 1 270 ? 22.813 -4.059 -8.872 1.00 96.06 270 THR A N 1
ATOM 2219 C CA . THR A 1 270 ? 22.984 -3.080 -7.780 1.00 96.06 270 THR A CA 1
ATOM 2220 C C . THR A 1 270 ? 21.653 -2.783 -7.083 1.00 96.06 270 THR A C 1
ATOM 2222 O O . THR A 1 270 ? 21.612 -2.688 -5.856 1.00 96.06 270 THR A O 1
ATOM 2225 N N . TYR A 1 271 ? 20.553 -2.674 -7.837 1.00 94.00 271 TYR A N 1
ATOM 2226 C CA . TYR A 1 271 ? 19.206 -2.543 -7.274 1.00 94.00 271 TYR A CA 1
ATOM 2227 C C . TYR A 1 271 ? 18.829 -3.775 -6.434 1.00 94.00 271 TYR A C 1
ATOM 2229 O O . TYR A 1 271 ? 18.474 -3.623 -5.266 1.00 94.00 271 TYR A O 1
ATOM 2237 N N . CYS A 1 272 ? 18.997 -4.988 -6.971 1.00 91.69 272 CYS A N 1
ATOM 2238 C CA . CYS A 1 272 ? 18.670 -6.232 -6.262 1.00 91.69 272 CYS A CA 1
ATOM 2239 C C . CYS A 1 272 ? 19.497 -6.421 -4.976 1.00 91.69 272 CYS A C 1
ATOM 2241 O O . CYS A 1 272 ? 18.957 -6.789 -3.936 1.00 91.69 272 CYS A O 1
ATOM 2243 N N . GLN A 1 273 ? 20.798 -6.110 -5.015 1.00 92.94 273 GLN A N 1
ATOM 2244 C CA . GLN A 1 273 ? 21.685 -6.162 -3.844 1.00 92.94 273 GLN A CA 1
ATOM 2245 C C . GLN A 1 273 ? 21.305 -5.143 -2.764 1.00 92.94 273 GLN A C 1
ATOM 2247 O O . GLN A 1 273 ? 21.471 -5.412 -1.575 1.00 92.94 273 GLN A O 1
ATOM 2252 N N . ARG A 1 274 ? 20.809 -3.966 -3.165 1.00 94.50 274 ARG A N 1
ATOM 2253 C CA . ARG A 1 274 ? 20.399 -2.901 -2.242 1.00 94.50 274 ARG A CA 1
ATOM 2254 C C . ARG A 1 274 ? 19.035 -3.165 -1.598 1.00 94.50 274 ARG A C 1
ATOM 2256 O O . ARG A 1 274 ? 18.816 -2.723 -0.472 1.00 94.50 274 ARG A O 1
ATOM 2263 N N . TRP A 1 275 ? 18.144 -3.879 -2.286 1.00 91.25 275 TRP A N 1
ATOM 2264 C CA . TRP A 1 275 ? 16.759 -4.120 -1.859 1.00 91.25 275 TRP A CA 1
ATOM 2265 C C . TRP A 1 275 ? 16.407 -5.626 -1.824 1.00 91.25 275 TRP A C 1
ATOM 2267 O O . TRP A 1 275 ? 15.449 -6.051 -2.470 1.00 91.25 275 TRP A O 1
ATOM 2277 N N . PRO A 1 276 ? 17.157 -6.457 -1.068 1.00 85.12 276 PRO A N 1
ATOM 2278 C CA . PRO A 1 276 ? 17.109 -7.918 -1.189 1.00 85.12 276 PRO A CA 1
ATOM 2279 C C . PRO A 1 276 ? 15.800 -8.562 -0.711 1.00 85.12 276 PRO A C 1
ATOM 2281 O O . PRO A 1 276 ? 15.453 -9.636 -1.194 1.00 85.12 276 PRO A O 1
ATOM 2284 N N . ASN A 1 277 ? 15.078 -7.935 0.226 1.00 78.19 277 ASN A N 1
ATOM 2285 C CA . ASN A 1 277 ? 13.819 -8.479 0.755 1.00 78.19 277 ASN A CA 1
ATOM 2286 C C . ASN A 1 277 ? 12.690 -8.368 -0.274 1.00 78.19 277 ASN A C 1
ATOM 2288 O O . ASN A 1 277 ? 11.923 -9.310 -0.456 1.00 78.19 277 ASN A O 1
ATOM 2292 N N . PHE A 1 278 ? 12.641 -7.240 -0.991 1.00 69.44 278 PHE A N 1
ATOM 2293 C CA . PHE A 1 278 ? 11.614 -6.979 -1.995 1.00 69.44 278 PHE A CA 1
ATOM 2294 C C . PHE A 1 278 ? 11.616 -8.058 -3.074 1.00 69.44 278 PHE A C 1
ATOM 2296 O O . PHE A 1 278 ? 10.585 -8.639 -3.363 1.00 69.44 278 PHE A O 1
ATOM 2303 N N . PHE A 1 279 ? 12.795 -8.419 -3.580 1.00 65.31 279 PHE A N 1
ATOM 2304 C CA . PHE A 1 279 ? 12.928 -9.427 -4.630 1.00 65.31 279 PHE A CA 1
ATOM 2305 C C . PHE A 1 279 ? 12.369 -10.819 -4.256 1.00 65.31 279 PHE A C 1
ATOM 2307 O O . PHE A 1 279 ? 12.029 -11.579 -5.154 1.00 65.31 279 PHE A O 1
ATOM 2314 N N . ARG A 1 280 ? 12.258 -11.154 -2.959 1.00 61.94 280 ARG A N 1
ATOM 2315 C CA . ARG A 1 280 ? 11.794 -12.475 -2.485 1.00 61.94 280 ARG A CA 1
ATOM 2316 C C . ARG A 1 280 ? 10.341 -12.497 -2.024 1.00 61.94 280 ARG A C 1
ATOM 2318 O O . ARG A 1 280 ? 9.619 -13.441 -2.318 1.00 61.94 280 ARG A O 1
ATOM 2325 N N . GLU A 1 281 ? 9.944 -11.505 -1.232 1.00 53.66 281 GLU A N 1
ATOM 2326 C CA . GLU A 1 281 ? 8.620 -11.460 -0.590 1.00 53.66 281 GLU A CA 1
ATOM 2327 C C . GLU A 1 281 ? 7.602 -10.713 -1.456 1.00 53.66 281 GLU A C 1
ATOM 2329 O O . GLU A 1 281 ? 6.404 -10.981 -1.405 1.00 53.66 281 GLU A O 1
ATOM 2334 N N . GLU A 1 282 ? 8.096 -9.798 -2.288 1.00 56.44 282 GLU A N 1
ATOM 2335 C CA . GLU A 1 282 ? 7.320 -8.881 -3.102 1.00 56.44 282 GLU A CA 1
ATOM 2336 C C . GLU A 1 282 ? 7.857 -8.884 -4.538 1.00 56.44 282 GLU A C 1
ATOM 2338 O O . GLU A 1 282 ? 8.413 -7.905 -5.042 1.00 56.44 282 GLU A O 1
ATOM 2343 N N . LEU A 1 283 ? 7.569 -9.968 -5.265 1.00 54.06 283 LEU A N 1
ATOM 2344 C CA . LEU A 1 283 ? 7.527 -9.964 -6.733 1.00 54.06 283 LEU A CA 1
ATOM 2345 C C . LEU A 1 283 ? 6.374 -9.057 -7.242 1.00 54.06 283 LEU A C 1
ATOM 2347 O O . LEU A 1 283 ? 5.569 -9.433 -8.084 1.00 54.06 283 LEU A O 1
ATOM 2351 N N . TYR A 1 284 ? 6.309 -7.820 -6.746 1.00 50.47 284 TYR A N 1
ATOM 2352 C CA . TYR A 1 284 ? 5.427 -6.724 -7.154 1.00 50.47 284 TYR A CA 1
ATOM 2353 C C . TYR A 1 284 ? 5.707 -6.269 -8.586 1.00 50.47 284 TYR A C 1
ATOM 2355 O O . TYR A 1 284 ? 4.811 -5.750 -9.246 1.00 50.47 284 TYR A O 1
ATOM 2363 N N . PHE A 1 285 ? 6.923 -6.527 -9.088 1.00 55.69 285 PHE A N 1
ATOM 2364 C CA . PHE A 1 285 ? 7.185 -6.566 -10.526 1.00 55.69 285 PHE A CA 1
ATOM 2365 C C . PHE A 1 285 ? 6.104 -7.434 -11.216 1.00 55.69 285 PHE A C 1
ATOM 2367 O O . PHE A 1 285 ? 5.403 -6.944 -12.087 1.00 55.69 285 PHE A O 1
ATOM 2374 N N . HIS A 1 286 ? 5.820 -8.653 -10.752 1.00 53.66 286 HIS A N 1
ATOM 2375 C CA . HIS A 1 286 ? 4.848 -9.537 -11.410 1.00 53.66 286 HIS A CA 1
ATOM 2376 C C . HIS A 1 286 ? 3.397 -9.065 -11.330 1.00 53.66 286 HIS A C 1
ATOM 2378 O O . HIS A 1 286 ? 2.632 -9.351 -12.247 1.00 53.66 286 HIS A O 1
ATOM 2384 N N . HIS A 1 287 ? 2.982 -8.395 -10.251 1.00 56.94 287 HIS A N 1
ATOM 2385 C CA . HIS A 1 287 ? 1.598 -7.920 -10.135 1.00 56.94 287 HIS A CA 1
ATOM 2386 C C . HIS A 1 287 ? 1.365 -6.624 -10.916 1.00 56.94 287 HIS A C 1
ATOM 2388 O O . HIS A 1 287 ? 0.442 -6.581 -11.727 1.00 56.94 287 HIS A O 1
ATOM 2394 N N . ASN A 1 288 ? 2.230 -5.616 -10.779 1.00 55.28 288 ASN A N 1
ATOM 2395 C CA . ASN A 1 288 ? 2.038 -4.353 -11.496 1.00 55.28 288 ASN A CA 1
ATOM 2396 C C . ASN A 1 288 ? 2.264 -4.523 -13.010 1.00 55.28 288 ASN A C 1
ATOM 2398 O O . ASN A 1 288 ? 1.551 -3.928 -13.813 1.00 55.28 288 ASN A O 1
ATOM 2402 N N . LEU A 1 289 ? 3.186 -5.400 -13.436 1.00 56.38 289 LEU A N 1
ATOM 2403 C CA . LEU A 1 289 ? 3.427 -5.640 -14.865 1.00 56.38 289 LEU A CA 1
ATOM 2404 C C . LEU A 1 289 ? 2.290 -6.383 -15.582 1.00 56.38 289 LEU A C 1
ATOM 2406 O O . LEU A 1 289 ? 2.240 -6.344 -16.809 1.00 56.38 289 LEU A O 1
ATOM 2410 N N . LYS A 1 290 ? 1.360 -7.031 -14.867 1.00 56.53 290 LYS A N 1
ATOM 2411 C CA . LYS A 1 290 ? 0.231 -7.747 -15.494 1.00 56.53 290 LYS A CA 1
ATOM 2412 C C . LYS A 1 290 ? -0.844 -6.828 -16.072 1.00 56.53 290 LYS A C 1
ATOM 2414 O O . LYS A 1 290 ? -1.552 -7.259 -16.975 1.00 56.53 290 LYS A O 1
ATOM 2419 N N . ASN A 1 291 ? -0.925 -5.582 -15.603 1.00 58.12 291 ASN A N 1
ATOM 2420 C CA . ASN A 1 291 ? -1.921 -4.601 -16.051 1.00 58.12 291 ASN A CA 1
ATOM 2421 C C . ASN A 1 291 ? -1.340 -3.531 -17.000 1.00 58.12 291 ASN A C 1
ATOM 2423 O O . ASN A 1 291 ? -2.074 -2.717 -17.559 1.00 58.12 291 ASN A O 1
ATOM 2427 N N . GLN A 1 292 ? -0.020 -3.521 -17.194 1.00 61.28 292 GLN A N 1
ATOM 2428 C CA . GLN A 1 292 ? 0.707 -2.500 -17.946 1.00 61.28 292 GLN A CA 1
ATOM 2429 C C . GLN A 1 292 ? 0.711 -2.795 -19.459 1.00 61.28 292 GLN A C 1
ATOM 2431 O O . GLN A 1 292 ? 1.697 -3.269 -20.013 1.00 61.28 292 GLN A O 1
ATOM 2436 N N . ASN A 1 293 ? -0.354 -2.411 -20.167 1.00 60.03 293 ASN A N 1
ATOM 2437 C CA . ASN A 1 293 ? -0.415 -2.436 -21.645 1.00 60.03 293 ASN A CA 1
ATOM 2438 C C . ASN A 1 293 ? 0.487 -1.370 -22.330 1.00 60.03 293 ASN A C 1
ATOM 2440 O O . ASN A 1 293 ? 0.288 -1.035 -23.497 1.00 60.03 293 ASN A O 1
ATOM 2444 N N . HIS A 1 294 ? 1.433 -0.768 -21.600 1.00 62.75 294 HIS A N 1
ATOM 2445 C CA . HIS A 1 294 ? 2.080 0.501 -21.957 1.00 62.75 294 HIS A CA 1
ATOM 2446 C C . HIS A 1 294 ? 3.620 0.476 -21.909 1.00 62.75 294 HIS A C 1
ATOM 2448 O O . HIS A 1 294 ? 4.233 1.539 -21.895 1.00 62.75 294 HIS A O 1
ATOM 2454 N N . PHE A 1 295 ? 4.275 -0.695 -21.961 1.00 65.12 295 PHE A N 1
ATOM 2455 C CA . PHE A 1 295 ? 5.755 -0.814 -21.926 1.00 65.12 295 PHE A CA 1
ATOM 2456 C C . PHE A 1 295 ? 6.527 -0.136 -23.080 1.00 65.12 295 PHE A C 1
ATOM 2458 O O . PHE A 1 295 ? 7.757 -0.160 -23.106 1.00 65.12 295 PHE A O 1
ATOM 2465 N N . TYR A 1 296 ? 5.807 0.449 -24.036 1.00 67.88 296 TYR A N 1
ATOM 2466 C CA . TYR A 1 296 ? 6.295 0.927 -25.334 1.00 67.88 296 TYR A CA 1
ATOM 2467 C C . TYR A 1 296 ? 6.079 2.410 -25.545 1.00 67.88 296 TYR A C 1
ATOM 2469 O O . TYR A 1 296 ? 6.475 2.927 -26.591 1.00 67.88 296 TYR A O 1
ATOM 2477 N N . ASP A 1 297 ? 5.414 3.087 -24.608 1.00 79.69 297 ASP A N 1
ATOM 2478 C CA . ASP A 1 297 ? 5.200 4.512 -24.752 1.00 79.69 297 ASP A CA 1
ATOM 2479 C C . ASP A 1 297 ? 6.557 5.219 -24.637 1.00 79.69 297 ASP A C 1
ATOM 2481 O O . ASP A 1 297 ? 7.155 5.329 -23.567 1.00 79.69 297 ASP A O 1
ATOM 2485 N N . GLN A 1 298 ? 7.060 5.661 -25.792 1.00 80.69 298 GLN A N 1
ATOM 2486 C CA . GLN A 1 298 ? 8.377 6.274 -25.950 1.00 80.69 298 GLN A CA 1
ATOM 2487 C C . GLN A 1 298 ? 8.488 7.623 -25.224 1.00 80.69 298 GLN A C 1
ATOM 2489 O O . GLN A 1 298 ? 9.593 8.149 -25.092 1.00 80.69 298 GLN A O 1
ATOM 2494 N N . ASN A 1 299 ? 7.369 8.174 -24.739 1.00 86.25 299 ASN A N 1
ATOM 2495 C CA . ASN A 1 299 ? 7.354 9.349 -23.874 1.00 86.25 299 ASN A CA 1
ATOM 2496 C C . ASN A 1 299 ? 7.819 9.005 -22.439 1.00 86.25 299 ASN A C 1
ATOM 2498 O O . ASN A 1 299 ? 8.417 9.844 -21.761 1.00 86.25 299 ASN A O 1
ATOM 2502 N N . ILE A 1 300 ? 7.653 7.749 -21.995 1.00 89.06 300 ILE A N 1
ATOM 2503 C CA . ILE A 1 300 ? 8.048 7.299 -20.656 1.00 89.06 300 ILE A CA 1
ATOM 2504 C C . ILE A 1 300 ? 9.574 7.262 -20.528 1.00 89.06 300 ILE A C 1
ATOM 2506 O O . ILE A 1 300 ? 10.278 6.451 -21.133 1.00 89.06 300 ILE A O 1
ATOM 2510 N N . ASN A 1 301 ? 10.108 8.088 -19.628 1.00 92.06 301 ASN A N 1
ATOM 2511 C CA . ASN A 1 301 ? 11.536 8.115 -19.331 1.00 92.06 301 ASN A CA 1
ATOM 2512 C C . ASN A 1 301 ? 11.948 6.986 -18.364 1.00 92.06 301 ASN A C 1
ATOM 2514 O O . ASN A 1 301 ? 12.328 7.232 -17.214 1.00 92.06 301 ASN A O 1
ATOM 2518 N N . TYR A 1 302 ? 11.888 5.731 -18.829 1.00 92.12 302 TYR A N 1
ATOM 2519 C CA . TYR A 1 302 ? 12.212 4.537 -18.032 1.00 92.12 302 TYR A CA 1
ATOM 2520 C C . TYR A 1 302 ? 13.575 4.611 -17.336 1.00 92.12 302 TYR A C 1
ATOM 2522 O O . TYR A 1 302 ? 13.712 4.157 -16.203 1.00 92.12 302 TYR A O 1
ATOM 2530 N N . ARG A 1 303 ? 14.565 5.268 -17.949 1.00 92.69 303 ARG A N 1
ATOM 2531 C CA . ARG A 1 303 ? 15.891 5.465 -17.350 1.00 92.69 303 ARG A CA 1
ATOM 2532 C C . ARG A 1 303 ? 15.846 6.306 -16.069 1.00 92.69 303 ARG A C 1
ATOM 2534 O O . ARG A 1 303 ? 16.539 5.991 -15.103 1.00 92.69 303 ARG A O 1
ATOM 2541 N N . GLN A 1 304 ? 15.027 7.358 -16.028 1.00 94.94 304 GLN A N 1
ATOM 2542 C CA . GLN A 1 304 ? 14.843 8.161 -14.812 1.00 94.94 304 GLN A CA 1
ATOM 2543 C C . GLN A 1 304 ? 14.038 7.408 -13.745 1.00 94.94 304 GLN A C 1
ATOM 2545 O O . GLN A 1 304 ? 14.293 7.570 -12.547 1.00 94.94 304 GLN A O 1
ATOM 2550 N N . TRP A 1 305 ? 13.137 6.516 -14.162 1.00 94.69 305 TRP A N 1
ATOM 2551 C CA . TRP A 1 305 ? 12.497 5.553 -13.268 1.00 94.69 305 TRP A CA 1
ATOM 2552 C C . TRP A 1 305 ? 13.491 4.535 -12.690 1.00 94.69 305 TRP A C 1
ATOM 2554 O O . TRP A 1 305 ? 13.480 4.321 -11.480 1.00 94.69 305 TRP A O 1
ATOM 2564 N N . GLY A 1 306 ? 14.430 4.009 -13.480 1.00 94.50 306 GLY A N 1
ATOM 2565 C CA . GLY A 1 306 ? 15.536 3.177 -12.992 1.00 94.50 306 GLY A CA 1
ATOM 2566 C C . GLY A 1 306 ? 16.454 3.897 -12.002 1.00 94.50 306 GLY A C 1
ATOM 2567 O O . GLY A 1 306 ? 16.730 3.361 -10.930 1.00 94.50 306 GLY A O 1
ATOM 2568 N N . GLU A 1 307 ? 16.869 5.138 -12.298 1.00 95.75 307 GLU A N 1
ATOM 2569 C CA . GLU A 1 307 ? 17.612 6.004 -11.358 1.00 95.75 307 GLU A CA 1
ATOM 2570 C C . GLU A 1 307 ? 16.848 6.186 -10.030 1.00 95.75 307 GLU A C 1
ATOM 2572 O O . GLU A 1 307 ? 17.429 6.140 -8.941 1.00 95.75 307 GLU A O 1
ATOM 2577 N N . THR A 1 308 ? 15.529 6.360 -10.116 1.00 94.88 308 THR A N 1
ATOM 2578 C CA . THR A 1 308 ? 14.622 6.548 -8.979 1.00 94.88 308 THR A CA 1
ATOM 2579 C C . THR A 1 308 ? 14.465 5.279 -8.137 1.00 94.88 308 THR A C 1
ATOM 2581 O O . THR A 1 308 ? 14.595 5.346 -6.912 1.00 94.88 308 THR A O 1
ATOM 2584 N N . LEU A 1 309 ? 14.275 4.119 -8.769 1.00 93.94 309 LEU A N 1
ATOM 2585 C CA . LEU A 1 309 ? 14.220 2.803 -8.121 1.00 93.94 309 LEU A CA 1
ATOM 2586 C C . LEU A 1 309 ? 15.549 2.460 -7.437 1.00 93.94 309 LEU A C 1
ATOM 2588 O O . LEU A 1 309 ? 15.573 2.077 -6.267 1.00 93.94 309 LEU A O 1
ATOM 2592 N N . LEU A 1 310 ? 16.672 2.682 -8.125 1.00 94.69 310 LEU A N 1
ATOM 2593 C CA . LEU A 1 310 ? 18.016 2.515 -7.571 1.00 94.69 310 LEU A CA 1
ATOM 2594 C C . LEU A 1 310 ? 18.245 3.364 -6.324 1.00 94.69 310 LEU A C 1
ATOM 2596 O O . LEU A 1 310 ? 18.840 2.886 -5.354 1.00 94.69 310 LEU A O 1
ATOM 2600 N N . LYS A 1 311 ? 17.812 4.631 -6.353 1.00 95.25 311 LYS A N 1
ATOM 2601 C CA . LYS A 1 311 ? 18.090 5.594 -5.286 1.00 95.25 311 LYS A CA 1
ATOM 2602 C C . LYS A 1 311 ? 17.167 5.442 -4.082 1.00 95.25 311 LYS A C 1
ATOM 2604 O O . LYS A 1 311 ? 17.665 5.486 -2.952 1.00 95.25 311 LYS A O 1
ATOM 2609 N N . PHE A 1 312 ? 15.863 5.323 -4.318 1.00 94.56 312 PHE A N 1
ATOM 2610 C CA . PHE A 1 312 ? 14.838 5.414 -3.279 1.00 94.56 312 PHE A CA 1
ATOM 2611 C C . PHE A 1 312 ? 14.238 4.063 -2.904 1.00 94.56 312 PHE A C 1
ATOM 2613 O O . PHE A 1 312 ? 13.891 3.901 -1.737 1.00 94.56 312 PHE A O 1
ATOM 2620 N N . GLY A 1 313 ? 14.194 3.108 -3.835 1.00 92.56 313 GLY A N 1
ATOM 2621 C CA . GLY A 1 313 ? 13.752 1.742 -3.580 1.00 92.56 313 GLY A CA 1
ATOM 2622 C C . GLY A 1 313 ? 12.489 1.316 -4.332 1.00 92.56 313 GLY A C 1
ATOM 2623 O O . GLY A 1 313 ? 11.952 2.079 -5.143 1.00 92.56 313 GLY A O 1
ATOM 2624 N N . PRO A 1 314 ? 12.031 0.079 -4.077 1.00 89.69 314 PRO A N 1
ATOM 2625 C CA . PRO A 1 314 ? 10.953 -0.582 -4.812 1.00 89.69 314 PRO A CA 1
ATOM 2626 C C . PRO A 1 314 ? 9.606 0.134 -4.769 1.00 89.69 314 PRO A C 1
ATOM 2628 O O . PRO A 1 314 ? 8.844 0.066 -5.729 1.00 89.69 314 PRO A O 1
ATOM 2631 N N . GLN A 1 315 ? 9.333 0.890 -3.705 1.00 87.31 315 GLN A N 1
ATOM 2632 C CA . GLN A 1 315 ? 8.106 1.669 -3.542 1.00 87.31 315 GLN A CA 1
ATOM 2633 C C . GLN A 1 315 ? 7.889 2.723 -4.639 1.00 87.31 315 GLN A C 1
ATOM 2635 O O . GLN A 1 315 ? 6.828 3.339 -4.719 1.00 87.31 315 GLN A O 1
ATOM 2640 N N . MET A 1 316 ? 8.892 2.962 -5.488 1.00 91.69 316 MET A N 1
ATOM 2641 C CA . MET A 1 316 ? 8.750 3.814 -6.661 1.00 91.69 316 MET A CA 1
ATOM 2642 C C . MET A 1 316 ? 8.042 3.134 -7.842 1.00 91.69 316 MET A C 1
ATOM 2644 O O . MET A 1 316 ? 7.553 3.852 -8.709 1.00 91.69 316 MET A O 1
ATOM 2648 N N . LEU A 1 317 ? 7.894 1.801 -7.848 1.00 88.31 317 LEU A N 1
ATOM 2649 C CA . LEU A 1 317 ? 7.081 1.079 -8.840 1.00 88.31 317 LEU A CA 1
ATOM 2650 C C . LEU A 1 317 ? 5.597 1.451 -8.754 1.00 88.31 317 LEU A C 1
ATOM 2652 O O . LEU A 1 317 ? 4.943 1.550 -9.781 1.00 88.31 317 LEU A O 1
ATOM 2656 N N . TYR A 1 318 ? 5.083 1.721 -7.551 1.00 87.19 318 TYR A N 1
ATOM 2657 C CA . TYR A 1 318 ? 3.727 2.244 -7.355 1.00 87.19 318 TYR A CA 1
ATOM 2658 C C . TYR A 1 318 ? 3.514 3.580 -8.085 1.00 87.19 318 TYR A C 1
ATOM 2660 O O . TYR A 1 318 ? 2.500 3.798 -8.739 1.00 87.19 318 TYR A O 1
ATOM 2668 N N . TYR A 1 319 ? 4.494 4.481 -7.995 1.00 89.56 319 TYR A N 1
ATOM 2669 C CA . TYR A 1 319 ? 4.410 5.794 -8.629 1.00 89.56 319 TYR A CA 1
ATOM 2670 C C . TYR A 1 319 ? 4.593 5.725 -10.152 1.00 89.56 319 TYR A C 1
ATOM 2672 O O . TYR A 1 319 ? 3.977 6.516 -10.859 1.00 89.56 319 TYR A O 1
ATOM 2680 N N . LEU A 1 320 ? 5.402 4.777 -10.638 1.00 89.00 320 LEU A N 1
ATOM 2681 C CA . LEU A 1 320 ? 5.531 4.458 -12.062 1.00 89.00 320 LEU A CA 1
ATOM 2682 C C . LEU A 1 320 ? 4.223 3.894 -12.631 1.00 89.00 320 LEU A C 1
ATOM 2684 O O . LEU A 1 320 ? 3.837 4.268 -13.732 1.00 89.00 320 LEU A O 1
ATOM 2688 N N . ASP A 1 321 ? 3.542 3.030 -11.877 1.00 84.50 321 ASP A N 1
ATOM 2689 C CA . ASP A 1 321 ? 2.268 2.438 -12.286 1.00 84.50 321 ASP A CA 1
ATOM 2690 C C . ASP A 1 321 ? 1.155 3.490 -12.409 1.00 84.50 321 ASP A C 1
ATOM 2692 O O . ASP A 1 321 ? 0.488 3.567 -13.438 1.00 84.50 321 ASP A O 1
ATOM 2696 N N . LEU A 1 322 ? 1.022 4.369 -11.405 1.00 82.06 322 LEU A N 1
ATOM 2697 C CA . LEU A 1 322 ? 0.027 5.446 -11.422 1.00 82.06 322 LEU A CA 1
ATOM 2698 C C . LEU A 1 322 ? 0.231 6.471 -12.540 1.00 82.06 322 LEU A C 1
ATOM 2700 O O . LEU A 1 322 ? -0.749 7.014 -13.048 1.00 82.06 322 LEU A O 1
ATOM 2704 N N . PHE A 1 323 ? 1.480 6.828 -12.845 1.00 84.56 323 PHE A N 1
ATOM 2705 C CA . PHE A 1 323 ? 1.761 7.865 -13.830 1.00 84.56 323 PHE A CA 1
ATOM 2706 C C . PHE A 1 323 ? 3.171 7.710 -14.418 1.00 84.56 323 PHE A C 1
ATOM 2708 O O . PHE A 1 323 ? 4.134 8.276 -13.890 1.00 84.56 323 PHE A O 1
ATOM 2715 N N . PRO A 1 324 ? 3.318 6.952 -15.515 1.00 81.06 324 PRO A N 1
ATOM 2716 C CA . PRO A 1 324 ? 4.631 6.684 -16.081 1.00 81.06 324 PRO A CA 1
ATOM 2717 C C . PRO A 1 324 ? 5.189 7.868 -16.896 1.00 81.06 324 PRO A C 1
ATOM 2719 O O . PRO A 1 324 ? 6.397 8.122 -16.840 1.00 81.06 324 PRO A O 1
ATOM 2722 N N . ASP A 1 325 ? 4.330 8.629 -17.590 1.00 85.94 325 ASP A N 1
ATOM 2723 C CA . ASP A 1 325 ? 4.696 9.767 -18.455 1.00 85.94 325 ASP A CA 1
ATOM 2724 C C . ASP A 1 325 ? 4.778 11.113 -17.705 1.00 85.94 325 ASP A C 1
ATOM 2726 O O . ASP A 1 325 ? 4.099 12.094 -18.001 1.00 85.94 325 ASP A O 1
ATOM 2730 N N . ILE A 1 326 ? 5.646 11.180 -16.698 1.00 84.69 326 ILE A N 1
ATOM 2731 C CA . ILE A 1 326 ? 5.889 12.417 -15.930 1.00 84.69 326 ILE A CA 1
ATOM 2732 C C . ILE A 1 326 ? 6.819 13.417 -16.644 1.00 84.69 326 ILE A C 1
ATOM 2734 O O . ILE A 1 326 ? 7.217 14.424 -16.051 1.00 84.69 326 ILE A O 1
ATOM 2738 N N . GLY A 1 327 ? 7.229 13.133 -17.885 1.00 88.31 327 GLY A N 1
ATOM 2739 C CA . GLY A 1 327 ? 8.277 13.873 -18.584 1.00 88.31 327 GLY A CA 1
ATOM 2740 C C . GLY A 1 327 ? 9.635 13.813 -17.865 1.00 88.31 327 GLY A C 1
ATOM 2741 O O . GLY A 1 327 ? 10.143 12.740 -17.536 1.00 88.31 327 GLY A O 1
ATOM 2742 N N . GLU A 1 328 ? 10.264 14.973 -17.641 1.00 92.31 328 GLU A N 1
ATOM 2743 C CA . GLU A 1 328 ? 11.555 15.059 -16.944 1.00 92.31 328 GLU A CA 1
ATOM 2744 C C . GLU A 1 328 ? 11.385 15.173 -15.419 1.00 92.31 328 GLU A C 1
ATOM 2746 O O . GLU A 1 328 ? 10.869 16.166 -14.897 1.00 92.31 328 GLU A O 1
ATOM 2751 N N . MET A 1 329 ? 11.919 14.192 -14.685 1.00 94.75 329 MET A N 1
ATOM 2752 C CA . MET A 1 329 ? 11.964 14.204 -13.226 1.00 94.75 329 MET A CA 1
ATOM 2753 C C . MET A 1 329 ? 12.761 15.404 -12.689 1.00 94.75 329 MET A C 1
ATOM 2755 O O . MET A 1 329 ? 13.924 15.589 -13.059 1.00 94.75 329 MET A O 1
ATOM 2759 N N . PRO A 1 330 ? 12.226 16.173 -11.722 1.00 95.69 330 PRO A N 1
ATOM 2760 C CA . PRO A 1 330 ? 12.906 17.331 -11.170 1.00 95.69 330 PRO A CA 1
ATOM 2761 C C . PRO A 1 330 ? 14.204 16.936 -10.479 1.00 95.69 330 PRO A C 1
ATOM 2763 O O . PRO A 1 330 ? 14.217 16.095 -9.577 1.00 95.69 330 PRO A O 1
ATOM 2766 N N . ARG A 1 331 ? 15.299 17.604 -10.839 1.00 96.88 331 ARG A N 1
ATOM 2767 C CA . ARG A 1 331 ? 16.620 17.361 -10.250 1.00 96.88 331 ARG A CA 1
ATOM 2768 C C . ARG A 1 331 ? 16.989 18.403 -9.188 1.00 96.88 331 ARG A C 1
ATOM 2770 O O . ARG A 1 331 ? 16.490 19.531 -9.148 1.00 96.88 331 ARG A O 1
ATOM 2777 N N . LEU A 1 332 ? 17.847 17.990 -8.262 1.00 96.25 332 LEU A N 1
ATOM 2778 C CA . LEU A 1 332 ? 18.580 18.842 -7.330 1.00 96.25 332 LEU A CA 1
ATOM 2779 C C . LEU A 1 332 ? 19.726 19.552 -8.068 1.00 96.25 332 LEU A C 1
ATOM 2781 O O . LEU A 1 332 ? 20.106 19.166 -9.170 1.00 96.25 332 LEU A O 1
ATOM 2785 N N . LYS A 1 333 ? 20.355 20.547 -7.426 1.00 96.75 333 LYS A N 1
ATOM 2786 C CA . LYS A 1 333 ? 21.563 21.205 -7.969 1.00 96.75 333 LYS A CA 1
ATOM 2787 C C . LYS A 1 333 ? 22.740 20.240 -8.198 1.00 96.75 333 LYS A C 1
ATOM 2789 O O . LYS A 1 333 ? 23.639 20.568 -8.958 1.00 96.75 333 LYS A O 1
ATOM 2794 N N . SER A 1 334 ? 22.732 19.075 -7.550 1.00 95.88 334 SER A N 1
ATOM 2795 C CA . SER A 1 334 ? 23.687 17.977 -7.748 1.00 95.88 334 SER A CA 1
ATOM 2796 C C . SER A 1 334 ? 23.417 17.126 -9.000 1.00 95.88 334 SER A C 1
ATOM 2798 O O . SER A 1 334 ? 24.181 16.208 -9.269 1.00 95.88 334 SER A O 1
ATOM 2800 N N . GLY A 1 335 ? 22.325 17.371 -9.735 1.00 95.62 335 GLY A N 1
ATOM 2801 C CA . GLY A 1 335 ? 21.864 16.518 -10.839 1.00 95.62 335 GLY A CA 1
ATOM 2802 C C . GLY A 1 335 ? 21.077 15.279 -10.391 1.00 95.62 335 GLY A C 1
ATOM 2803 O O . GLY A 1 335 ? 20.474 14.597 -11.217 1.00 95.62 335 GLY A O 1
ATOM 2804 N N . GLU A 1 336 ? 21.018 14.990 -9.092 1.00 94.75 336 GLU A N 1
ATOM 2805 C CA . GLU A 1 336 ? 20.235 13.873 -8.565 1.00 94.75 336 GLU A CA 1
ATOM 2806 C C . GLU A 1 336 ? 18.726 14.149 -8.582 1.00 94.75 336 GLU A C 1
ATOM 2808 O O . GLU A 1 336 ? 18.295 15.281 -8.374 1.00 94.75 336 GLU A O 1
ATOM 2813 N N . ILE A 1 337 ? 17.907 13.104 -8.699 1.00 95.88 337 ILE A N 1
ATOM 2814 C CA . ILE A 1 337 ? 16.442 13.212 -8.652 1.00 95.88 337 ILE A CA 1
ATOM 2815 C C . ILE A 1 337 ? 15.958 13.714 -7.277 1.00 95.88 337 ILE A C 1
ATOM 2817 O O . ILE A 1 337 ? 16.426 13.270 -6.221 1.00 95.88 337 ILE A O 1
ATOM 2821 N N . ASN A 1 338 ? 15.014 14.659 -7.300 1.00 96.69 338 ASN A N 1
ATOM 2822 C CA . ASN A 1 338 ? 14.389 15.288 -6.141 1.00 96.69 338 ASN A CA 1
ATOM 2823 C C . ASN A 1 338 ? 13.034 14.633 -5.839 1.00 96.69 338 ASN A C 1
ATOM 2825 O O . ASN A 1 338 ? 11.993 15.124 -6.272 1.00 96.69 338 ASN A O 1
ATOM 2829 N N . LEU A 1 339 ? 13.049 13.571 -5.027 1.00 94.25 339 LEU A N 1
ATOM 2830 C CA . LEU A 1 339 ? 11.857 12.784 -4.687 1.00 94.25 339 LEU A CA 1
ATOM 2831 C C . LEU A 1 339 ? 10.651 13.629 -4.247 1.00 94.25 339 LEU A C 1
ATOM 2833 O O . LEU A 1 339 ? 9.531 13.335 -4.651 1.00 94.25 339 LEU A O 1
ATOM 2837 N N . LYS A 1 340 ? 10.856 14.687 -3.444 1.00 95.44 340 LYS A N 1
ATOM 2838 C CA . LYS A 1 340 ? 9.749 15.537 -2.971 1.00 95.44 340 LYS A CA 1
ATOM 2839 C C . LYS A 1 340 ? 9.067 16.268 -4.130 1.00 95.44 340 LYS A C 1
ATOM 2841 O O . LYS A 1 340 ? 7.844 16.347 -4.151 1.00 95.44 340 LYS A O 1
ATOM 2846 N N . LYS A 1 341 ? 9.842 16.793 -5.084 1.00 95.69 341 LYS A N 1
ATOM 2847 C CA . LYS A 1 341 ? 9.292 17.452 -6.277 1.00 95.69 341 LYS A CA 1
ATOM 2848 C C . LYS A 1 341 ? 8.697 16.452 -7.267 1.00 95.69 341 LYS A C 1
ATOM 2850 O O . LYS A 1 341 ? 7.634 16.739 -7.797 1.00 95.69 341 LYS A O 1
ATOM 2855 N N . THR A 1 342 ? 9.331 15.293 -7.462 1.00 93.81 342 THR A N 1
ATOM 2856 C CA . THR A 1 342 ? 8.806 14.213 -8.315 1.00 93.81 342 THR A CA 1
ATOM 2857 C C . THR A 1 342 ? 7.443 13.737 -7.809 1.00 93.81 342 THR A C 1
ATOM 2859 O O . THR A 1 342 ? 6.474 13.767 -8.557 1.00 93.81 342 THR A O 1
ATOM 2862 N N . LYS A 1 343 ? 7.317 13.409 -6.512 1.00 94.00 343 LYS A N 1
ATOM 2863 C CA . LYS A 1 343 ? 6.017 13.074 -5.903 1.00 94.00 343 LYS A CA 1
ATOM 2864 C C . LYS A 1 343 ? 5.004 14.222 -5.991 1.00 94.00 343 LYS A C 1
ATOM 2866 O O . LYS A 1 343 ? 3.822 13.955 -6.146 1.00 94.00 343 LYS A O 1
ATOM 2871 N N . GLY A 1 344 ? 5.461 15.473 -5.891 1.00 94.12 344 GLY A N 1
ATOM 2872 C CA . GLY A 1 344 ? 4.626 16.659 -6.101 1.00 94.12 344 GLY A CA 1
ATOM 2873 C C . GLY A 1 344 ? 3.991 16.667 -7.490 1.00 94.12 344 GLY A C 1
ATOM 2874 O O . GLY A 1 344 ? 2.778 16.581 -7.584 1.00 94.12 344 GLY A O 1
ATOM 2875 N N . GLN A 1 345 ? 4.802 16.642 -8.550 1.00 93.75 345 GLN A N 1
ATOM 2876 C CA . GLN A 1 345 ? 4.306 16.627 -9.932 1.00 93.75 345 GLN A CA 1
ATOM 2877 C C . GLN A 1 345 ? 3.399 15.438 -10.247 1.00 93.75 345 GLN A C 1
ATOM 2879 O O . GLN A 1 345 ? 2.408 15.608 -10.950 1.00 93.75 345 GLN A O 1
ATOM 2884 N N . ILE A 1 346 ? 3.721 14.247 -9.731 1.00 92.00 346 ILE A N 1
ATOM 2885 C CA . ILE A 1 346 ? 2.869 13.070 -9.931 1.00 92.00 346 ILE A CA 1
ATOM 2886 C C . ILE A 1 346 ? 1.496 13.305 -9.304 1.00 92.00 346 ILE A C 1
ATOM 2888 O O . ILE A 1 346 ? 0.481 13.031 -9.934 1.00 92.00 346 ILE A O 1
ATOM 2892 N N . TYR A 1 347 ? 1.455 13.859 -8.092 1.00 93.88 347 TYR A N 1
ATOM 2893 C CA . TYR A 1 347 ? 0.203 14.196 -7.427 1.00 93.88 347 TYR A CA 1
ATOM 2894 C C . TYR A 1 347 ? -0.552 15.347 -8.116 1.00 93.88 347 TYR A C 1
ATOM 2896 O O . TYR A 1 347 ? -1.772 15.288 -8.239 1.00 93.88 347 TYR A O 1
ATOM 2904 N N . ASP A 1 348 ? 0.158 16.362 -8.614 1.00 92.38 348 ASP A N 1
ATOM 2905 C CA . ASP A 1 348 ? -0.432 17.480 -9.358 1.00 92.38 348 ASP A CA 1
ATOM 2906 C C . ASP A 1 348 ? -1.094 16.988 -10.662 1.00 92.38 348 ASP A C 1
ATOM 2908 O O . ASP A 1 348 ? -2.208 17.400 -10.985 1.00 92.38 348 ASP A O 1
ATOM 2912 N N . TYR A 1 349 ? -0.460 16.052 -11.381 1.00 89.94 349 TYR A N 1
ATOM 2913 C CA . TYR A 1 349 ? -1.059 15.388 -12.545 1.00 89.94 349 TYR A CA 1
ATOM 2914 C C . TYR A 1 349 ? -2.239 14.488 -12.161 1.00 89.94 349 TYR A C 1
ATOM 2916 O O . TYR A 1 349 ? -3.278 14.506 -12.824 1.00 89.94 349 TYR A O 1
ATOM 2924 N N . LEU A 1 350 ? -2.107 13.726 -11.072 1.00 90.12 350 LEU A N 1
ATOM 2925 C CA . LEU A 1 350 ? -3.175 12.873 -10.554 1.00 90.12 350 LEU A CA 1
ATOM 2926 C C . LEU A 1 350 ? -4.438 13.700 -10.266 1.00 90.12 350 LEU A C 1
ATOM 2928 O O . LEU A 1 350 ? -5.536 13.297 -10.636 1.00 90.12 350 LEU A O 1
ATOM 2932 N N . LEU A 1 351 ? -4.283 14.885 -9.667 1.00 90.94 351 LEU A N 1
ATOM 2933 C CA . LEU A 1 351 ? -5.376 15.836 -9.462 1.00 90.94 351 LEU A CA 1
ATOM 2934 C C . LEU A 1 351 ? -5.889 16.450 -10.770 1.00 90.94 351 LEU A C 1
ATOM 2936 O O . LEU A 1 351 ? -7.096 16.597 -10.923 1.00 90.94 351 LEU A O 1
ATOM 2940 N N . ALA A 1 352 ? -5.012 16.777 -11.723 1.00 91.31 352 ALA A N 1
ATOM 2941 C CA . ALA A 1 352 ? -5.417 17.330 -13.021 1.00 91.31 352 ALA A CA 1
ATOM 2942 C C . ALA A 1 352 ? -6.199 16.333 -13.900 1.00 91.31 352 ALA A C 1
ATOM 2944 O O . ALA A 1 352 ? -6.964 16.753 -14.766 1.00 91.31 352 ALA A O 1
ATOM 2945 N N . THR A 1 353 ? -6.012 15.029 -13.679 1.00 89.00 353 THR A N 1
ATOM 2946 C CA . THR A 1 353 ? -6.750 13.940 -14.345 1.00 89.00 353 THR A CA 1
ATOM 2947 C C . THR A 1 353 ? -7.939 13.413 -13.537 1.00 89.00 353 THR A C 1
ATOM 2949 O O . THR A 1 353 ? -8.751 12.666 -14.080 1.00 89.00 353 THR A O 1
ATOM 2952 N N . THR A 1 354 ? -8.080 13.810 -12.268 1.00 88.94 354 THR A N 1
ATOM 2953 C CA . THR A 1 354 ? -9.244 13.460 -11.438 1.00 88.94 354 THR A CA 1
ATOM 2954 C C . THR A 1 354 ? -10.496 14.176 -11.977 1.00 88.94 354 THR A C 1
ATOM 2956 O O . THR A 1 354 ? -10.445 15.394 -12.174 1.00 88.94 354 THR A O 1
ATOM 2959 N N . PRO A 1 355 ? -11.624 13.475 -12.214 1.00 93.12 355 PRO A N 1
ATOM 2960 C CA . PRO A 1 355 ? -12.869 14.105 -12.654 1.00 93.12 355 PRO A CA 1
ATOM 2961 C C . PRO A 1 355 ? -13.337 15.215 -11.692 1.00 93.12 355 PRO A C 1
ATOM 2963 O O . PRO A 1 355 ? -13.186 15.062 -10.478 1.00 93.12 355 PRO A O 1
ATOM 2966 N N . PRO A 1 356 ? -13.927 16.329 -12.173 1.00 94.38 356 PRO A N 1
ATOM 2967 C CA . PRO A 1 356 ? -14.371 17.425 -11.304 1.00 94.38 356 PRO A CA 1
ATOM 2968 C C . PRO A 1 356 ? -15.347 17.005 -10.193 1.00 94.38 356 PRO A C 1
ATOM 2970 O O . PRO A 1 356 ? -15.327 17.581 -9.107 1.00 94.38 356 PRO A O 1
ATOM 2973 N N . GLU A 1 357 ? -16.180 15.997 -10.446 1.00 93.00 357 GLU A N 1
ATOM 2974 C CA . GLU A 1 357 ? -17.088 15.377 -9.479 1.00 93.00 357 GLU A CA 1
ATOM 2975 C C . GLU A 1 357 ? -16.361 14.651 -8.333 1.00 93.00 357 GLU A C 1
ATOM 2977 O O . GLU A 1 357 ? -16.860 14.635 -7.208 1.00 93.00 357 GLU A O 1
ATOM 2982 N N . ASP A 1 358 ? -15.154 14.136 -8.581 1.00 93.44 358 ASP A N 1
ATOM 2983 C CA . ASP A 1 358 ? -14.323 13.439 -7.595 1.00 93.44 358 ASP A CA 1
ATOM 2984 C C . ASP A 1 358 ? -13.450 14.398 -6.764 1.00 93.44 358 ASP A C 1
ATOM 2986 O O . ASP A 1 358 ? -12.794 13.977 -5.808 1.00 93.44 358 ASP A O 1
ATOM 2990 N N . ALA A 1 359 ? -13.463 15.705 -7.061 1.00 92.62 359 ALA A N 1
ATOM 2991 C CA . ALA A 1 359 ? -12.678 16.708 -6.335 1.00 92.62 359 ALA A CA 1
ATOM 2992 C C . ALA A 1 359 ? -13.015 16.778 -4.830 1.00 92.62 359 ALA A C 1
ATOM 2994 O O . ALA A 1 359 ? -12.155 17.133 -4.019 1.00 92.62 359 ALA A O 1
ATOM 2995 N N . ILE A 1 360 ? -14.236 16.385 -4.442 1.00 93.19 360 ILE A N 1
ATOM 2996 C CA . ILE A 1 360 ? -14.659 16.257 -3.035 1.00 93.19 360 ILE A CA 1
ATOM 2997 C C . ILE A 1 360 ? -13.920 15.137 -2.280 1.00 93.19 360 ILE A C 1
ATOM 2999 O O . ILE A 1 360 ? -13.860 15.162 -1.057 1.00 93.19 360 ILE A O 1
ATOM 3003 N N . PHE A 1 361 ? -13.316 14.185 -2.998 1.00 94.88 361 PHE A N 1
ATOM 3004 C CA . PHE A 1 361 ? -12.509 13.087 -2.459 1.00 94.88 361 PHE A CA 1
ATOM 3005 C C . PHE A 1 361 ? -11.001 13.338 -2.623 1.00 94.88 361 PHE A C 1
ATOM 3007 O O . PHE A 1 361 ? -10.205 12.397 -2.588 1.00 94.88 361 PHE A O 1
ATOM 3014 N N . SER A 1 362 ? -10.585 14.593 -2.821 1.00 94.62 362 SER A N 1
ATOM 3015 C CA . SER A 1 362 ? -9.173 14.959 -2.993 1.00 94.62 362 SER A CA 1
ATOM 3016 C C . SER A 1 362 ? -8.314 14.623 -1.767 1.00 94.62 362 SER A C 1
ATOM 3018 O O . SER A 1 362 ? -7.192 14.151 -1.943 1.00 94.62 362 SER A O 1
ATOM 3020 N N . ASP A 1 363 ? -8.841 14.742 -0.545 1.00 95.50 363 ASP A N 1
ATOM 3021 C CA . ASP A 1 363 ? -8.125 14.324 0.671 1.00 95.50 363 ASP A CA 1
ATOM 3022 C C . ASP A 1 363 ? -7.974 12.793 0.764 1.00 95.50 363 ASP A C 1
ATOM 3024 O O . ASP A 1 363 ? -6.904 12.301 1.131 1.00 95.50 363 ASP A O 1
ATOM 3028 N N . LEU A 1 364 ? -8.978 12.014 0.336 1.00 95.62 364 LEU A N 1
ATOM 3029 C CA . LEU A 1 364 ? -8.839 10.557 0.196 1.00 95.62 364 LEU A CA 1
ATOM 3030 C C . LEU A 1 364 ? -7.802 10.211 -0.887 1.00 95.62 364 LEU A C 1
ATOM 3032 O O . LEU A 1 364 ? -6.954 9.346 -0.676 1.00 95.62 364 LEU A O 1
ATOM 3036 N N . ARG A 1 365 ? -7.814 10.910 -2.032 1.00 95.12 365 ARG A N 1
ATOM 3037 C CA . ARG A 1 365 ? -6.827 10.724 -3.113 1.00 95.12 365 ARG A CA 1
ATOM 3038 C C . ARG A 1 365 ? -5.412 11.018 -2.609 1.00 95.12 365 ARG A C 1
ATOM 3040 O O . ARG A 1 365 ? -4.491 10.250 -2.892 1.00 95.12 365 ARG A O 1
ATOM 3047 N N . ARG A 1 366 ? -5.247 12.083 -1.813 1.00 95.69 366 ARG A N 1
ATOM 3048 C CA . ARG A 1 366 ? -3.997 12.438 -1.127 1.00 95.69 366 ARG A CA 1
ATOM 3049 C C . ARG A 1 366 ? -3.539 11.325 -0.197 1.00 95.69 366 ARG A C 1
ATOM 3051 O O . ARG A 1 366 ? -2.387 10.900 -0.276 1.00 95.69 366 ARG A O 1
ATOM 3058 N N . PHE A 1 367 ? -4.443 10.843 0.648 1.00 95.81 367 PHE A N 1
ATOM 3059 C CA . PHE A 1 367 ? -4.178 9.770 1.594 1.00 95.81 367 PHE A CA 1
ATOM 3060 C C . PHE A 1 367 ? -3.733 8.484 0.882 1.00 95.81 367 PHE A C 1
ATOM 3062 O O . PHE A 1 367 ? -2.715 7.904 1.265 1.00 95.81 367 PHE A O 1
ATOM 3069 N N . CYS A 1 368 ? -4.424 8.068 -0.184 1.00 94.69 368 CYS A N 1
ATOM 3070 C CA . CYS A 1 368 ? -4.040 6.905 -0.985 1.00 94.69 368 CYS A CA 1
ATOM 3071 C C . CYS A 1 368 ? -2.652 7.080 -1.621 1.00 94.69 368 CYS A C 1
ATOM 3073 O O . CYS A 1 368 ? -1.816 6.182 -1.523 1.00 94.69 368 CYS A O 1
ATOM 3075 N N . PHE A 1 369 ? -2.367 8.255 -2.187 1.00 94.50 369 PHE A N 1
ATOM 3076 C CA . PHE A 1 369 ? -1.082 8.572 -2.814 1.00 94.50 369 PHE A CA 1
ATOM 3077 C C . PHE A 1 369 ? 0.108 8.572 -1.835 1.00 94.50 369 PHE A C 1
ATOM 3079 O O . PHE A 1 369 ? 1.191 8.054 -2.143 1.00 94.50 369 PHE A O 1
ATOM 3086 N N . ASP A 1 370 ? -0.072 9.157 -0.647 1.00 93.19 370 ASP A N 1
ATOM 3087 C CA . ASP A 1 370 ? 0.975 9.220 0.376 1.00 93.19 370 ASP A CA 1
ATOM 3088 C C . ASP A 1 370 ? 1.225 7.845 1.025 1.00 93.19 370 ASP A C 1
ATOM 3090 O O . ASP A 1 370 ? 2.380 7.510 1.308 1.00 93.19 370 ASP A O 1
ATOM 3094 N N . ASN A 1 371 ? 0.183 7.015 1.172 1.00 92.38 371 ASN A N 1
ATOM 3095 C CA . ASN A 1 371 ? 0.271 5.659 1.732 1.00 92.38 371 ASN A CA 1
ATOM 3096 C C . ASN A 1 371 ? 0.540 4.552 0.696 1.00 92.38 371 ASN A C 1
ATOM 3098 O O . ASN A 1 371 ? 0.691 3.392 1.080 1.00 92.38 371 ASN A O 1
ATOM 3102 N N . GLN A 1 372 ? 0.651 4.880 -0.594 1.00 91.88 372 GLN A N 1
ATOM 3103 C CA . GLN A 1 372 ? 0.841 3.914 -1.685 1.00 91.88 372 GLN A CA 1
ATOM 3104 C C . GLN A 1 372 ? -0.271 2.854 -1.713 1.00 91.88 372 GLN A C 1
ATOM 3106 O O . GLN A 1 372 ? -0.036 1.663 -1.483 1.00 91.88 372 GLN A O 1
ATOM 3111 N N . LEU A 1 373 ? -1.497 3.328 -1.917 1.00 90.44 373 LEU A N 1
ATOM 3112 C CA . LEU A 1 373 ? -2.696 2.528 -2.146 1.00 90.44 373 LEU A CA 1
ATOM 3113 C C . LEU A 1 373 ? -3.109 2.687 -3.611 1.00 90.44 373 LEU A C 1
ATOM 3115 O O . LEU A 1 373 ? -3.120 3.807 -4.126 1.00 90.44 373 LEU A O 1
ATOM 3119 N N . ASP A 1 374 ? -3.371 1.574 -4.288 1.00 87.06 374 ASP A N 1
ATOM 3120 C CA . ASP A 1 374 ? -3.711 1.526 -5.716 1.00 87.06 374 ASP A CA 1
ATOM 3121 C C . ASP A 1 374 ? -5.024 2.256 -6.061 1.00 87.06 374 ASP A C 1
ATOM 3123 O O . ASP A 1 374 ? -5.763 2.750 -5.201 1.00 87.06 374 ASP A O 1
ATOM 3127 N N . ASN A 1 375 ? -5.303 2.379 -7.362 1.00 87.38 375 ASN A N 1
ATOM 3128 C CA . ASN A 1 375 ? -6.513 3.054 -7.818 1.00 87.38 375 ASN A CA 1
ATOM 3129 C C . ASN A 1 375 ? -7.786 2.285 -7.422 1.00 87.38 375 ASN A C 1
ATOM 3131 O O . ASN A 1 375 ? -8.796 2.925 -7.147 1.00 87.38 375 ASN A O 1
ATOM 3135 N N . GLU A 1 376 ? -7.744 0.950 -7.337 1.00 88.88 376 GLU A N 1
ATOM 3136 C CA . GLU A 1 376 ? -8.878 0.145 -6.857 1.00 88.88 376 GLU A CA 1
ATOM 3137 C C . GLU A 1 376 ? -9.214 0.506 -5.405 1.00 88.88 376 GLU A C 1
ATOM 3139 O O . GLU A 1 376 ? -10.343 0.894 -5.114 1.00 88.88 376 GLU A O 1
ATOM 3144 N N . SER A 1 377 ? -8.214 0.508 -4.522 1.00 91.06 377 SER A N 1
ATOM 3145 C CA . SER A 1 377 ? -8.305 0.941 -3.124 1.00 91.06 377 SER A CA 1
ATOM 3146 C C . SER A 1 377 ? -8.962 2.315 -2.978 1.00 91.06 377 SER A C 1
ATOM 3148 O O . SER A 1 377 ? -9.870 2.478 -2.159 1.00 91.06 377 SER A O 1
ATOM 3150 N N . TYR A 1 378 ? -8.541 3.294 -3.787 1.00 93.69 378 TYR A N 1
ATOM 3151 C CA . TYR A 1 378 ? -9.169 4.616 -3.824 1.00 93.69 378 TYR A CA 1
ATOM 3152 C C . TYR A 1 378 ? -10.641 4.545 -4.254 1.00 93.69 378 TYR A C 1
ATOM 3154 O O . TYR A 1 378 ? -11.496 5.098 -3.564 1.00 93.69 378 TYR A O 1
ATOM 3162 N N . GLU A 1 379 ? -10.953 3.854 -5.353 1.00 93.06 379 GLU A N 1
ATOM 3163 C CA . GLU A 1 379 ? -12.320 3.744 -5.877 1.00 93.06 379 GLU A CA 1
ATOM 3164 C C . GLU A 1 379 ? -13.269 3.032 -4.901 1.00 93.06 379 GLU A C 1
ATOM 3166 O O . GLU A 1 379 ? -14.410 3.464 -4.737 1.00 93.06 379 GLU A O 1
ATOM 3171 N N . GLY A 1 380 ? -12.812 2.001 -4.184 1.00 92.69 380 GLY A N 1
ATOM 3172 C CA . GLY A 1 380 ? -13.624 1.329 -3.165 1.00 92.69 380 GLY A CA 1
ATOM 3173 C C . GLY A 1 380 ? -13.870 2.188 -1.926 1.00 92.69 380 GLY A C 1
ATOM 3174 O O . GLY A 1 380 ? -14.997 2.234 -1.434 1.00 92.69 380 GLY A O 1
ATOM 3175 N N . ALA A 1 381 ? -12.861 2.919 -1.441 1.00 95.19 381 ALA A N 1
ATOM 3176 C CA . ALA A 1 381 ? -13.048 3.858 -0.332 1.00 95.19 381 ALA A CA 1
ATOM 3177 C C . ALA A 1 381 ? -13.965 5.028 -0.738 1.00 95.19 381 ALA A C 1
ATOM 3179 O O . ALA A 1 381 ? -14.862 5.404 0.016 1.00 95.19 381 ALA A O 1
ATOM 3180 N N . LYS A 1 382 ? -13.817 5.540 -1.968 1.00 94.81 382 LYS A N 1
ATOM 3181 C CA . LYS A 1 382 ? -14.706 6.543 -2.573 1.00 94.81 382 LYS A CA 1
ATOM 3182 C C . LYS A 1 382 ? -16.147 6.037 -2.668 1.00 94.81 382 LYS A C 1
ATOM 3184 O O . LYS A 1 382 ? -17.080 6.736 -2.271 1.00 94.81 382 LYS A O 1
ATOM 3189 N N . TYR A 1 383 ? -16.330 4.802 -3.138 1.00 92.94 383 TYR A N 1
ATOM 3190 C CA . TYR A 1 383 ? -17.628 4.139 -3.190 1.00 92.94 383 TYR A CA 1
ATOM 3191 C C . TYR A 1 383 ? -18.262 4.056 -1.798 1.00 92.94 383 TYR A C 1
ATOM 3193 O O . TYR A 1 383 ? -19.392 4.514 -1.632 1.00 92.94 383 TYR A O 1
ATOM 3201 N N . LEU A 1 384 ? -17.538 3.559 -0.789 1.00 91.62 384 LEU A N 1
ATOM 3202 C CA . LEU A 1 384 ? -18.047 3.460 0.582 1.00 91.62 384 LEU A CA 1
ATOM 3203 C C . LEU A 1 384 ? -18.420 4.832 1.163 1.00 91.62 384 LEU A C 1
ATOM 3205 O O . LEU A 1 384 ? -19.546 4.989 1.628 1.00 91.62 384 LEU A O 1
ATOM 3209 N N . LEU A 1 385 ? -17.564 5.855 1.040 1.00 92.19 385 LEU A N 1
ATOM 3210 C CA . LEU A 1 385 ? -17.896 7.232 1.445 1.00 92.19 385 LEU A CA 1
ATOM 3211 C C . LEU A 1 385 ? -19.193 7.732 0.784 1.00 92.19 385 LEU A C 1
ATOM 3213 O O . LEU A 1 385 ? -20.063 8.286 1.458 1.00 92.19 385 LEU A O 1
ATOM 3217 N N . SER A 1 386 ? -19.361 7.492 -0.522 1.00 90.31 386 SER A N 1
ATOM 3218 C CA . SER A 1 386 ? -20.558 7.912 -1.269 1.00 90.31 386 SER A CA 1
ATOM 3219 C C . SER A 1 386 ? -21.849 7.207 -0.824 1.00 90.31 386 SER A C 1
ATOM 3221 O O . SER A 1 386 ? -22.938 7.762 -0.981 1.00 90.31 386 SER A O 1
ATOM 3223 N N . LYS A 1 387 ? -21.744 5.990 -0.269 1.00 86.00 387 LYS A N 1
ATOM 3224 C CA . LYS A 1 387 ? -22.879 5.217 0.256 1.00 86.00 387 LYS A CA 1
ATOM 3225 C C . LYS A 1 387 ? -23.191 5.568 1.707 1.00 86.00 387 LYS A C 1
ATOM 3227 O O . LYS A 1 387 ? -24.361 5.746 2.042 1.00 86.00 387 LYS A O 1
ATOM 3232 N N . CYS A 1 388 ? -22.167 5.710 2.544 1.00 79.56 388 CYS A N 1
ATOM 3233 C CA . CYS A 1 388 ? -22.332 5.861 3.987 1.00 79.56 388 CYS A CA 1
ATOM 3234 C C . CYS A 1 388 ? -22.778 7.258 4.430 1.00 79.56 388 CYS A C 1
ATOM 3236 O O . CYS A 1 388 ? -23.335 7.390 5.516 1.00 79.56 388 CYS A O 1
ATOM 3238 N N . ALA A 1 389 ? -22.646 8.280 3.576 1.00 71.44 389 ALA A N 1
ATOM 3239 C CA . ALA A 1 389 ? -23.101 9.648 3.856 1.00 71.44 389 ALA A CA 1
ATOM 3240 C C . ALA A 1 389 ? -24.602 9.786 4.215 1.00 71.44 389 ALA A C 1
ATOM 3242 O O . ALA A 1 389 ? -25.012 10.839 4.696 1.00 71.44 389 ALA A O 1
ATOM 3243 N N . ASN A 1 390 ? -25.421 8.755 3.968 1.00 69.12 390 ASN A N 1
ATOM 3244 C CA . ASN A 1 390 ? -26.856 8.730 4.280 1.00 69.12 390 ASN A CA 1
ATOM 3245 C C . ASN A 1 390 ? -27.291 7.483 5.071 1.00 69.12 390 ASN A C 1
ATOM 3247 O O . ASN A 1 390 ? -28.490 7.199 5.124 1.00 69.12 390 ASN A O 1
ATOM 3251 N N . LEU A 1 391 ? -26.360 6.700 5.631 1.00 66.50 391 LEU A N 1
ATOM 3252 C CA . LEU A 1 391 ? -26.759 5.548 6.439 1.00 66.50 391 LEU A CA 1
ATOM 3253 C C . LEU A 1 391 ? -27.458 6.034 7.718 1.00 66.50 391 LEU A C 1
ATOM 3255 O O . LEU A 1 391 ? -26.998 7.001 8.331 1.00 66.50 391 LEU A O 1
ATOM 3259 N N . PRO A 1 392 ? -28.589 5.418 8.107 1.00 60.06 392 PRO A N 1
ATOM 3260 C CA . PRO A 1 392 ? -29.230 5.749 9.369 1.00 60.06 392 PRO A CA 1
ATOM 3261 C C . PRO A 1 392 ? -28.266 5.428 10.514 1.00 60.06 392 PRO A C 1
ATOM 3263 O O . PRO A 1 392 ? -27.539 4.440 10.438 1.00 60.06 392 PRO A O 1
ATOM 3266 N N . ASN A 1 393 ? -28.301 6.214 11.595 1.00 60.44 393 ASN A N 1
ATOM 3267 C CA . ASN A 1 393 ? -27.732 5.749 12.858 1.00 60.44 393 ASN A CA 1
ATOM 3268 C C . ASN A 1 393 ? -28.480 4.467 13.244 1.00 60.44 393 ASN A C 1
ATOM 3270 O O . ASN A 1 393 ? -29.661 4.516 13.606 1.00 60.44 393 ASN A O 1
ATOM 3274 N N . THR A 1 394 ? -27.801 3.333 13.120 1.00 59.66 394 THR A N 1
ATOM 3275 C CA . THR A 1 394 ? -28.217 2.060 13.696 1.00 59.66 394 THR A CA 1
ATOM 3276 C C . THR A 1 394 ? -28.296 2.226 15.214 1.00 59.66 394 THR A C 1
ATOM 3278 O O . THR A 1 394 ? -27.557 3.001 15.817 1.00 59.66 394 THR A O 1
ATOM 3281 N N . SER A 1 395 ? -29.241 1.542 15.859 1.00 54.97 395 SER A N 1
ATOM 3282 C CA . SER A 1 395 ? -29.400 1.614 17.320 1.00 54.97 395 SER A CA 1
ATOM 3283 C C . SER A 1 395 ? -28.340 0.813 18.083 1.00 54.97 395 SER A C 1
ATOM 3285 O O . SER A 1 395 ? -28.348 0.803 19.312 1.00 54.97 395 SER A O 1
ATOM 3287 N N . VAL A 1 396 ? -27.461 0.117 17.362 1.00 64.44 396 VAL A N 1
ATOM 3288 C CA . VAL A 1 396 ? -26.388 -0.710 17.896 1.00 64.44 396 VAL A CA 1
ATOM 3289 C C . VAL A 1 396 ? -25.080 -0.127 17.363 1.00 64.44 396 VAL A C 1
ATOM 3291 O O . VAL A 1 396 ? -24.735 -0.274 16.198 1.00 64.44 396 VAL A O 1
ATOM 3294 N N . GLU A 1 397 ? -24.363 0.590 18.221 1.00 86.44 397 GLU A N 1
ATOM 3295 C CA . GLU A 1 397 ? -23.022 1.104 17.934 1.00 86.44 397 GLU A CA 1
ATOM 3296 C C . GLU A 1 397 ? -22.025 0.431 18.891 1.00 86.44 397 GLU A C 1
ATOM 3298 O O . GLU A 1 397 ? -22.391 0.051 20.010 1.00 86.44 397 GLU A O 1
ATOM 3303 N N . ILE A 1 398 ? -20.763 0.276 18.482 1.00 93.12 398 ILE A N 1
ATOM 3304 C CA . ILE A 1 398 ? -19.668 0.004 19.429 1.00 93.12 398 ILE A CA 1
ATOM 3305 C C . ILE A 1 398 ? -19.198 1.309 20.103 1.00 93.12 398 ILE A C 1
ATOM 3307 O O . ILE A 1 398 ? -19.239 2.369 19.479 1.00 93.12 398 ILE A O 1
ATOM 3311 N N . PRO A 1 399 ? -18.751 1.274 21.372 1.00 93.94 399 PRO A N 1
ATOM 3312 C CA . PRO A 1 399 ? -18.457 2.489 22.130 1.00 93.94 399 PRO A CA 1
ATOM 3313 C C . PRO A 1 399 ? -17.149 3.154 21.697 1.00 93.94 399 PRO A C 1
ATOM 3315 O O . PRO A 1 399 ? -16.089 2.546 21.787 1.00 93.94 399 PRO A O 1
ATOM 3318 N N . GLU A 1 400 ? -17.174 4.440 21.340 1.00 94.38 400 GLU A N 1
ATOM 3319 C CA . GLU A 1 400 ? -15.946 5.204 21.073 1.00 94.38 400 GLU A CA 1
ATOM 3320 C C . GLU A 1 400 ? -15.110 5.387 22.361 1.00 94.38 400 GLU A C 1
ATOM 3322 O O . GLU A 1 400 ? -15.239 6.351 23.128 1.00 94.38 400 GLU A O 1
ATOM 3327 N N . ILE A 1 401 ? -14.241 4.408 22.621 1.00 95.19 401 ILE A N 1
ATOM 3328 C CA . ILE A 1 401 ? -13.319 4.369 23.755 1.00 95.19 401 ILE A CA 1
ATOM 3329 C C . ILE A 1 401 ? -11.907 4.715 23.284 1.00 95.19 401 ILE A C 1
ATOM 3331 O O . ILE A 1 401 ? -11.403 4.192 22.288 1.00 95.19 401 ILE A O 1
ATOM 3335 N N . SER A 1 402 ? -11.250 5.581 24.058 1.00 97.19 402 SER A N 1
ATOM 3336 C CA . SER A 1 402 ? -9.812 5.831 23.993 1.00 97.19 402 SER A CA 1
ATOM 3337 C C . SER A 1 402 ? -9.192 5.660 25.380 1.00 97.19 402 SER A C 1
ATOM 3339 O O . SER A 1 402 ? -9.721 6.146 26.387 1.00 97.19 402 SER A O 1
ATOM 3341 N N . VAL A 1 403 ? -8.061 4.962 25.409 1.00 98.06 403 VAL A N 1
ATOM 3342 C CA . VAL A 1 403 ? -7.241 4.672 26.581 1.00 98.06 403 VAL A CA 1
ATOM 3343 C C . VAL A 1 403 ? -5.855 5.266 26.347 1.00 98.06 403 VAL A C 1
ATOM 3345 O O . VAL A 1 403 ? -5.183 4.938 25.366 1.00 98.06 403 VAL A O 1
ATOM 3348 N N . ASP A 1 404 ? -5.417 6.142 27.252 1.00 98.19 404 ASP A N 1
ATOM 3349 C CA . ASP A 1 404 ? -4.051 6.668 27.227 1.00 98.19 404 ASP A CA 1
ATOM 3350 C C . ASP A 1 404 ? -3.053 5.571 27.622 1.00 98.19 404 ASP A C 1
ATOM 3352 O O . ASP A 1 404 ? -3.306 4.796 28.551 1.00 98.19 404 ASP A O 1
ATOM 3356 N N . GLY A 1 405 ? -1.916 5.518 26.930 1.00 97.81 405 GLY A N 1
ATOM 3357 C CA . GLY A 1 405 ? -0.857 4.549 27.156 1.00 97.81 405 GLY A CA 1
ATOM 3358 C C . GLY A 1 405 ? -0.230 4.583 28.543 1.00 97.81 405 GLY A C 1
ATOM 3359 O O . GLY A 1 405 ? 0.307 3.560 28.966 1.00 97.81 405 GLY A O 1
ATOM 3360 N N . GLU A 1 406 ? -0.355 5.668 29.310 1.00 98.00 406 GLU A N 1
ATOM 3361 C CA . GLU A 1 406 ? -0.004 5.659 30.736 1.00 98.00 406 GLU A CA 1
ATOM 3362 C C . GLU A 1 406 ? -0.753 4.559 31.513 1.00 98.00 406 GLU A C 1
ATOM 3364 O O . GLU A 1 406 ? -0.141 3.873 32.333 1.00 98.00 406 GLU A O 1
ATOM 3369 N N . ASN A 1 407 ? -2.024 4.292 31.180 1.00 97.88 407 ASN A N 1
ATOM 3370 C CA . ASN A 1 407 ? -2.853 3.284 31.858 1.00 97.88 407 ASN A CA 1
ATOM 3371 C C . ASN A 1 407 ? -2.442 1.837 31.532 1.00 97.88 407 ASN A C 1
ATOM 3373 O O . ASN A 1 407 ? -2.721 0.933 32.313 1.00 97.88 407 ASN A O 1
ATOM 3377 N N . PHE A 1 408 ? -1.746 1.606 30.411 1.00 96.94 408 PHE A N 1
ATOM 3378 C CA . PHE A 1 408 ? -1.242 0.280 30.021 1.00 96.94 408 PHE A CA 1
ATOM 3379 C C . PHE A 1 408 ? 0.293 0.148 30.039 1.00 96.94 408 PHE A C 1
ATOM 3381 O O . PHE A 1 408 ? 0.844 -0.886 29.643 1.00 96.94 408 PHE A O 1
ATOM 3388 N N . GLY A 1 409 ? 1.003 1.149 30.573 1.00 96.44 409 GLY A N 1
ATOM 3389 C CA . GLY A 1 409 ? 2.455 1.118 30.780 1.00 96.44 409 GLY A CA 1
ATOM 3390 C C . GLY A 1 409 ? 3.304 1.525 29.568 1.00 96.44 409 GLY A C 1
ATOM 3391 O O . GLY A 1 409 ? 4.482 1.172 29.505 1.00 96.44 409 GLY A O 1
ATOM 3392 N N . MET A 1 410 ? 2.734 2.268 28.618 1.00 96.50 410 MET A N 1
ATOM 3393 C CA . MET A 1 410 ? 3.415 2.858 27.459 1.00 96.50 410 MET A CA 1
ATOM 3394 C C . MET A 1 410 ? 3.088 4.359 27.311 1.00 96.50 410 MET A C 1
ATOM 3396 O O . MET A 1 410 ? 2.309 4.728 26.434 1.00 96.50 410 MET A O 1
ATOM 3400 N N . PRO A 1 411 ? 3.674 5.252 28.132 1.00 97.31 411 PRO A N 1
ATOM 3401 C CA . PRO A 1 411 ? 3.385 6.687 28.079 1.00 97.31 411 PRO A CA 1
ATOM 3402 C C . PRO A 1 411 ? 3.524 7.287 26.671 1.00 97.31 411 PRO A C 1
ATOM 3404 O O . PRO A 1 411 ? 4.495 7.014 25.958 1.00 97.31 411 PRO A O 1
ATOM 3407 N N . GLY A 1 412 ? 2.546 8.103 26.273 1.00 97.06 412 GLY A N 1
ATOM 3408 C CA . GLY A 1 412 ? 2.476 8.742 24.953 1.00 97.06 412 GLY A CA 1
ATOM 3409 C C . GLY A 1 412 ? 1.957 7.857 23.811 1.00 97.06 412 GLY A C 1
ATOM 3410 O O . GLY A 1 412 ? 1.803 8.356 22.699 1.00 97.06 412 GLY A O 1
ATOM 3411 N N . TYR A 1 413 ? 1.684 6.571 24.051 1.00 98.12 413 TYR A N 1
ATOM 3412 C CA . TYR A 1 413 ? 0.894 5.741 23.135 1.00 98.12 413 TYR A CA 1
ATOM 3413 C C . TYR A 1 413 ? -0.602 5.953 23.410 1.00 98.12 413 TYR A C 1
ATOM 3415 O O . TYR A 1 413 ? -0.982 6.489 24.450 1.00 98.12 413 TYR A O 1
ATOM 3423 N N . ASN A 1 414 ? -1.469 5.522 22.498 1.00 98.25 414 ASN A N 1
ATOM 3424 C CA . ASN A 1 414 ? -2.918 5.561 22.704 1.00 98.25 414 ASN A CA 1
ATOM 3425 C C . ASN A 1 414 ? -3.567 4.318 22.088 1.00 98.25 414 ASN A C 1
ATOM 3427 O O . ASN A 1 414 ? -3.148 3.884 21.015 1.00 98.25 414 ASN A O 1
ATOM 3431 N N . PHE A 1 415 ? -4.566 3.749 22.760 1.00 98.44 415 PHE A N 1
ATOM 3432 C CA . PHE A 1 415 ? -5.438 2.726 22.190 1.00 98.44 415 PHE A CA 1
ATOM 3433 C C . PHE A 1 415 ? -6.840 3.310 22.005 1.00 98.44 415 PHE A C 1
ATOM 3435 O O . PHE A 1 415 ? -7.477 3.682 22.988 1.00 98.44 415 PHE A O 1
ATOM 3442 N N . LYS A 1 416 ? -7.305 3.433 20.759 1.00 97.81 416 LYS A N 1
ATOM 3443 C CA . LYS A 1 416 ? -8.548 4.141 20.397 1.00 97.81 416 LYS A CA 1
ATOM 3444 C C . LYS A 1 416 ? -9.257 3.493 19.222 1.00 97.81 416 LYS A C 1
ATOM 3446 O O . LYS A 1 416 ? -8.600 2.927 18.354 1.00 97.81 416 LYS A O 1
ATOM 3451 N N . MET A 1 417 ? -10.572 3.657 19.150 1.00 97.44 417 MET A N 1
ATOM 3452 C CA . MET A 1 417 ? -11.316 3.434 17.910 1.00 97.44 417 MET A CA 1
ATOM 3453 C C . MET A 1 417 ? -10.872 4.438 16.827 1.00 97.44 417 MET A C 1
ATOM 3455 O O . MET A 1 417 ? -10.598 5.604 17.127 1.00 97.44 417 MET A O 1
ATOM 3459 N N . LEU A 1 418 ? -10.777 3.997 15.570 1.00 95.69 418 LEU A N 1
ATOM 3460 C CA . LEU A 1 418 ? -10.662 4.897 14.419 1.00 95.69 418 LEU A CA 1
ATOM 3461 C C . LEU A 1 418 ? -12.015 5.565 14.144 1.00 95.69 418 LEU A C 1
ATOM 3463 O O . LEU A 1 418 ? -13.033 4.885 14.061 1.00 95.69 418 LEU A O 1
ATOM 3467 N N . SER A 1 419 ? -12.007 6.886 13.956 1.00 92.62 419 SER A N 1
ATOM 3468 C CA . SER A 1 419 ? -13.192 7.634 13.517 1.00 92.62 419 SER A CA 1
ATOM 3469 C C . SER A 1 419 ? -13.604 7.226 12.097 1.00 92.62 419 SER A C 1
ATOM 3471 O O . SER A 1 419 ? -12.755 6.943 11.254 1.00 92.62 419 SER A O 1
ATOM 3473 N N . TYR A 1 420 ? -14.901 7.297 11.793 1.00 88.50 420 TYR A N 1
ATOM 3474 C CA . TYR A 1 420 ? -15.442 7.142 10.435 1.00 88.50 420 TYR A CA 1
ATOM 3475 C C . TYR A 1 420 ? -14.989 8.243 9.456 1.00 88.50 420 TYR A C 1
ATOM 3477 O O . TYR A 1 420 ? -15.128 8.089 8.240 1.00 88.50 420 TYR A O 1
ATOM 3485 N N . GLU A 1 421 ? -14.438 9.344 9.972 1.00 90.31 421 GLU A N 1
ATOM 3486 C CA . GLU A 1 421 ? -13.789 10.404 9.189 1.00 90.31 421 GLU A CA 1
ATOM 3487 C C . GLU A 1 421 ? -12.305 10.096 8.897 1.00 90.31 421 GLU A C 1
ATOM 3489 O O . GLU A 1 421 ? -11.679 10.756 8.068 1.00 90.31 421 GLU A O 1
ATOM 3494 N N . ASP A 1 422 ? -11.721 9.091 9.557 1.00 94.56 422 ASP A N 1
ATOM 3495 C CA . ASP A 1 422 ? -10.318 8.712 9.410 1.00 94.56 422 ASP A CA 1
ATOM 3496 C C . ASP A 1 422 ? -10.152 7.647 8.318 1.00 94.56 422 ASP A C 1
ATOM 3498 O O . ASP A 1 422 ? -10.454 6.470 8.515 1.00 94.56 422 ASP A O 1
ATOM 3502 N N . TYR A 1 423 ? -9.600 8.035 7.164 1.00 96.69 423 TYR A N 1
ATOM 3503 C CA . TYR A 1 423 ? -9.392 7.130 6.025 1.00 96.69 423 TYR A CA 1
ATOM 3504 C C . TYR A 1 423 ? -8.536 5.888 6.334 1.00 96.69 423 TYR A C 1
ATOM 3506 O O . TYR A 1 423 ? -8.549 4.934 5.552 1.00 96.69 423 TYR A O 1
ATOM 3514 N N . ARG A 1 424 ? -7.825 5.840 7.471 1.00 96.69 424 ARG A N 1
ATOM 3515 C CA . ARG A 1 424 ? -7.139 4.624 7.938 1.00 96.69 424 ARG A CA 1
ATOM 3516 C C . ARG A 1 424 ? -8.106 3.468 8.202 1.00 96.69 424 ARG A C 1
ATOM 3518 O O . ARG A 1 424 ? -7.677 2.324 8.078 1.00 96.69 424 ARG A O 1
ATOM 3525 N N . VAL A 1 425 ? -9.387 3.743 8.476 1.00 95.69 425 VAL A N 1
ATOM 3526 C CA . VAL A 1 425 ? -10.441 2.733 8.703 1.00 95.69 425 VAL A CA 1
ATOM 3527 C C . VAL A 1 425 ? -10.630 1.789 7.509 1.00 95.69 425 VAL A C 1
ATOM 3529 O O . VAL A 1 425 ? -10.972 0.626 7.688 1.00 95.69 425 VAL A O 1
ATOM 3532 N N . PHE A 1 426 ? -10.337 2.256 6.291 1.00 96.50 426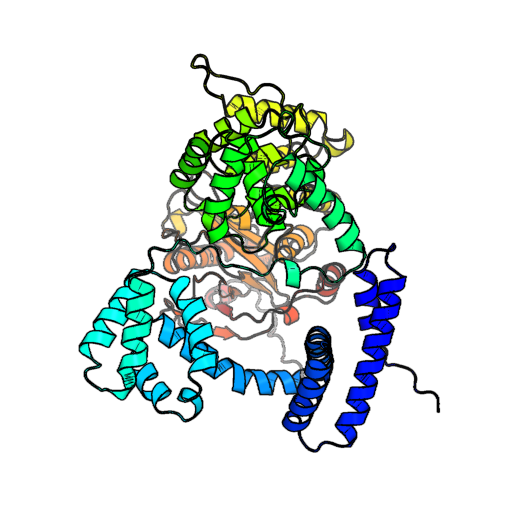 PHE A N 1
ATOM 3533 C CA . PHE A 1 426 ? -10.432 1.459 5.066 1.00 96.50 426 PHE A CA 1
ATOM 3534 C C . PHE A 1 426 ? -9.233 0.518 4.843 1.00 96.50 426 PHE A C 1
ATOM 3536 O O . PHE A 1 426 ? -9.295 -0.400 4.020 1.00 96.50 426 PHE A O 1
ATOM 3543 N N . PHE A 1 427 ? -8.115 0.756 5.537 1.00 96.38 427 PHE A N 1
ATOM 3544 C CA . PHE A 1 427 ? -6.837 0.095 5.259 1.00 96.38 427 PHE A CA 1
ATOM 3545 C C . PHE A 1 427 ? -6.004 -0.254 6.513 1.00 96.38 427 PHE A C 1
ATOM 3547 O O . PHE A 1 427 ? -4.778 -0.128 6.444 1.00 96.38 427 PHE A O 1
ATOM 3554 N N . PRO A 1 428 ? -6.572 -0.698 7.652 1.00 95.00 428 PRO A N 1
ATOM 3555 C CA . PRO A 1 428 ? -5.786 -0.949 8.866 1.00 95.00 428 PRO A CA 1
ATOM 3556 C C . PRO A 1 428 ? -4.660 -1.977 8.629 1.00 95.00 428 PRO A C 1
ATOM 3558 O O . PRO A 1 428 ? -3.508 -1.742 9.007 1.00 95.00 428 PRO A O 1
ATOM 3561 N N . GLY A 1 429 ? -4.928 -3.021 7.838 1.00 93.38 429 GLY A N 1
ATOM 3562 C CA . GLY A 1 429 ? -3.951 -4.013 7.383 1.00 93.38 429 GLY A CA 1
ATOM 3563 C C . GLY A 1 429 ? -2.789 -3.466 6.542 1.00 93.38 429 GLY A C 1
ATOM 3564 O O . GLY A 1 429 ? -1.734 -4.096 6.495 1.00 93.38 429 GLY A O 1
ATOM 3565 N N . LYS A 1 430 ? -2.896 -2.270 5.935 1.00 93.25 430 LYS A N 1
ATOM 3566 C CA . LYS A 1 430 ? -1.749 -1.597 5.287 1.00 93.25 430 LYS A CA 1
ATOM 3567 C C . LYS A 1 430 ? -0.697 -1.164 6.312 1.00 93.25 430 LYS A C 1
ATOM 3569 O O . LYS A 1 430 ? 0.490 -1.174 5.992 1.00 93.25 430 LYS A O 1
ATOM 3574 N N . PHE A 1 431 ? -1.117 -0.790 7.520 1.00 93.69 431 PHE A N 1
ATOM 3575 C CA . PHE A 1 431 ? -0.230 -0.297 8.577 1.00 93.69 431 PHE A CA 1
ATOM 3576 C C . PHE A 1 431 ? 0.359 -1.430 9.423 1.00 93.69 431 PHE A C 1
ATOM 3578 O O . PHE A 1 431 ? 1.493 -1.323 9.887 1.00 93.69 431 PHE A O 1
ATOM 3585 N N . THR A 1 432 ? -0.384 -2.526 9.588 1.00 93.00 432 THR A N 1
ATOM 3586 C CA . THR A 1 432 ? 0.020 -3.693 10.391 1.00 93.00 432 THR A CA 1
ATOM 3587 C C . THR A 1 432 ? 0.510 -4.884 9.565 1.00 93.00 432 THR A C 1
ATOM 3589 O O . THR A 1 432 ? 1.024 -5.846 10.125 1.00 93.00 432 THR A O 1
ATOM 3592 N N . GLY A 1 433 ? 0.407 -4.839 8.235 1.00 89.19 433 GLY A N 1
ATOM 3593 C CA . GLY A 1 433 ? 0.832 -5.930 7.355 1.00 89.19 433 GLY A CA 1
ATOM 3594 C C . GLY A 1 433 ? -0.113 -7.138 7.366 1.00 89.19 433 GLY A C 1
ATOM 3595 O O . GLY A 1 433 ? 0.346 -8.271 7.194 1.00 89.19 433 GLY A O 1
ATOM 3596 N N . CYS A 1 434 ? -1.417 -6.933 7.579 1.00 89.69 434 CYS A N 1
ATOM 3597 C CA . CYS A 1 434 ? -2.449 -7.976 7.513 1.00 89.69 434 CYS A CA 1
ATOM 3598 C C . CYS A 1 434 ? -3.411 -7.790 6.314 1.00 89.69 434 CYS A C 1
ATOM 3600 O O . CYS A 1 434 ? -3.279 -6.853 5.527 1.00 89.69 434 CYS A O 1
ATOM 3602 N N . CYS A 1 435 ? -4.354 -8.723 6.159 1.00 88.38 435 CYS A N 1
ATOM 3603 C CA . CYS A 1 435 ? -5.325 -8.774 5.057 1.00 88.38 435 CYS A CA 1
ATOM 3604 C C . CYS A 1 435 ? -6.521 -7.814 5.209 1.00 88.38 435 CYS A C 1
ATOM 3606 O O . CYS A 1 435 ? -7.373 -7.755 4.323 1.00 88.38 435 CYS A O 1
ATOM 3608 N N . GLU A 1 436 ? -6.645 -7.107 6.334 1.00 91.44 436 GLU A N 1
ATOM 3609 C CA . GLU A 1 436 ? -7.805 -6.266 6.651 1.00 91.44 436 GLU A CA 1
ATOM 3610 C C . GLU A 1 436 ? -7.676 -4.885 6.013 1.00 91.44 436 GLU A C 1
ATOM 3612 O O . GLU A 1 436 ? -7.286 -3.895 6.627 1.00 91.44 436 GLU A O 1
ATOM 3617 N N . LYS A 1 437 ? -7.941 -4.839 4.715 1.00 92.38 437 LYS A N 1
ATOM 3618 C CA . LYS A 1 437 ? -7.967 -3.633 3.889 1.00 92.38 437 LYS A CA 1
ATOM 3619 C C . LYS A 1 437 ? -8.895 -3.889 2.705 1.00 92.38 437 LYS A C 1
ATOM 3621 O O . LYS A 1 437 ? -9.144 -5.045 2.349 1.00 92.38 437 LYS A O 1
ATOM 3626 N N . LEU A 1 438 ? -9.410 -2.830 2.084 1.00 91.69 438 LEU A N 1
ATOM 3627 C CA . LEU A 1 438 ? -10.172 -2.981 0.842 1.00 91.69 438 LEU A CA 1
ATOM 3628 C C . LEU A 1 438 ? -9.349 -3.731 -0.225 1.00 91.69 438 LEU A C 1
ATOM 3630 O O . LEU A 1 438 ? -8.125 -3.636 -0.260 1.00 91.69 438 LEU A O 1
ATOM 3634 N N . TYR A 1 439 ? -10.050 -4.496 -1.068 1.00 84.75 439 TYR A N 1
ATOM 3635 C CA . TYR A 1 439 ? -9.511 -5.347 -2.147 1.00 84.75 439 TYR A CA 1
ATOM 3636 C C . TYR A 1 439 ? -8.573 -6.500 -1.746 1.00 84.75 439 TYR A C 1
ATOM 3638 O O . TYR A 1 439 ? -8.138 -7.250 -2.614 1.00 84.75 439 TYR A O 1
ATOM 3646 N N . ASP A 1 440 ? -8.360 -6.751 -0.453 1.00 83.56 440 ASP A N 1
ATOM 3647 C CA . ASP A 1 440 ? -7.676 -7.959 0.034 1.00 83.56 440 ASP A CA 1
ATOM 3648 C C . ASP A 1 440 ? -8.690 -8.983 0.601 1.00 83.56 440 ASP A C 1
ATOM 3650 O O . ASP A 1 440 ? -9.910 -8.774 0.580 1.00 83.56 440 ASP A O 1
ATOM 3654 N N . HIS A 1 441 ? -8.198 -10.129 1.071 1.00 82.94 441 HIS A N 1
ATOM 3655 C CA . HIS A 1 441 ? -8.974 -11.291 1.507 1.00 82.94 441 HIS A CA 1
ATOM 3656 C C . HIS A 1 441 ? -9.967 -10.959 2.627 1.00 82.94 441 HIS A C 1
ATOM 3658 O O . HIS A 1 441 ? -11.065 -11.509 2.652 1.00 82.94 441 HIS A O 1
ATOM 3664 N N . CYS A 1 442 ? -9.603 -10.034 3.518 1.00 84.19 442 CYS A N 1
ATOM 3665 C CA . CYS A 1 442 ? -10.382 -9.688 4.705 1.00 84.19 442 CYS A CA 1
ATOM 3666 C C . CYS A 1 442 ? -11.118 -8.344 4.545 1.00 84.19 442 CYS A C 1
ATOM 3668 O O . CYS A 1 442 ? -11.525 -7.731 5.525 1.00 84.19 442 CYS A O 1
ATOM 3670 N N . ARG A 1 443 ? -11.354 -7.883 3.304 1.00 89.88 443 ARG A N 1
ATOM 3671 C CA . ARG A 1 443 ? -12.109 -6.644 3.012 1.00 89.88 443 ARG A CA 1
ATOM 3672 C C . ARG A 1 443 ? -13.511 -6.586 3.637 1.00 89.88 443 ARG A C 1
ATOM 3674 O O . ARG A 1 443 ? -14.054 -5.497 3.794 1.00 89.88 443 ARG A O 1
ATOM 3681 N N . ASN A 1 444 ? -14.111 -7.733 3.968 1.00 89.94 444 ASN A N 1
ATOM 3682 C CA . ASN A 1 444 ? -15.447 -7.785 4.556 1.00 89.94 444 ASN A CA 1
ATOM 3683 C C . ASN A 1 444 ? -15.475 -7.187 5.973 1.00 89.94 444 ASN A C 1
ATOM 3685 O O . ASN A 1 444 ? -16.443 -6.498 6.280 1.00 89.94 444 ASN A O 1
ATOM 3689 N N . SER A 1 445 ? -14.421 -7.347 6.793 1.00 92.38 445 SER A N 1
ATOM 3690 C CA . SER A 1 445 ? -14.354 -6.692 8.114 1.00 92.38 445 SER A CA 1
ATOM 3691 C C . SER A 1 445 ? -14.308 -5.169 7.979 1.00 92.38 445 SER A C 1
ATOM 3693 O O . SER A 1 445 ? -14.959 -4.454 8.740 1.00 92.38 445 SER A O 1
ATOM 3695 N N . VAL A 1 446 ? -13.626 -4.668 6.945 1.00 93.88 446 VAL A N 1
ATOM 3696 C CA . VAL A 1 446 ? -13.568 -3.239 6.604 1.00 93.88 446 VAL A CA 1
ATOM 3697 C C . VAL A 1 446 ? -14.919 -2.694 6.144 1.00 93.88 446 VAL A C 1
ATOM 3699 O O . VAL A 1 446 ? -15.345 -1.639 6.610 1.00 93.88 446 VAL A O 1
ATOM 3702 N N . ILE A 1 447 ? -15.609 -3.404 5.247 1.00 91.69 447 ILE A N 1
ATOM 3703 C CA . ILE A 1 447 ? -16.935 -2.993 4.769 1.00 91.69 447 ILE A CA 1
ATOM 3704 C C . ILE A 1 447 ? -17.951 -3.031 5.919 1.00 91.69 447 ILE A C 1
ATOM 3706 O O . ILE A 1 447 ? -18.685 -2.064 6.099 1.00 91.69 447 ILE A O 1
ATOM 3710 N N . HIS A 1 448 ? -17.957 -4.100 6.723 1.00 90.75 448 HIS A N 1
ATOM 3711 C CA . HIS A 1 448 ? -18.822 -4.220 7.898 1.00 90.75 448 HIS A CA 1
ATOM 3712 C C . HIS A 1 448 ? -18.573 -3.067 8.878 1.00 90.75 448 HIS A C 1
ATOM 3714 O O . HIS A 1 448 ? -19.503 -2.330 9.195 1.00 90.75 448 HIS A O 1
ATOM 3720 N N . SER A 1 449 ? -17.304 -2.831 9.237 1.00 91.88 449 SER A N 1
ATOM 3721 C CA . SER A 1 449 ? -16.882 -1.707 10.084 1.00 91.88 449 SER A CA 1
ATOM 3722 C C . SER A 1 449 ? -17.437 -0.381 9.593 1.00 91.88 449 SER A C 1
ATOM 3724 O O . SER A 1 449 ? -18.003 0.376 10.367 1.00 91.88 449 SER A O 1
ATOM 3726 N N . TYR A 1 450 ? -17.306 -0.093 8.298 1.00 90.12 450 TYR A N 1
ATOM 3727 C CA . TYR A 1 450 ? -17.680 1.214 7.774 1.00 90.12 450 TYR A CA 1
ATOM 3728 C C . TYR A 1 450 ? -19.188 1.408 7.545 1.00 90.12 450 TYR A C 1
ATOM 3730 O O . TYR A 1 450 ? -19.645 2.550 7.471 1.00 90.12 450 TYR A O 1
ATOM 3738 N N . MET A 1 451 ? -19.964 0.328 7.395 1.00 88.06 451 MET A N 1
ATOM 3739 C CA . MET A 1 451 ? -21.392 0.415 7.062 1.00 88.06 451 MET A CA 1
ATOM 3740 C C . MET A 1 451 ? -22.344 0.202 8.245 1.00 88.06 451 MET A C 1
ATOM 3742 O O . MET A 1 451 ? -23.425 0.781 8.224 1.00 88.06 451 MET A O 1
ATOM 3746 N N . THR A 1 452 ? -22.011 -0.608 9.256 1.00 85.38 452 THR A N 1
ATOM 3747 C CA . THR A 1 452 ? -23.009 -0.990 10.281 1.00 85.38 452 THR A CA 1
ATOM 3748 C C . THR A 1 452 ? -22.929 -0.190 11.576 1.00 85.38 452 THR A C 1
ATOM 3750 O O . THR A 1 452 ? -23.916 -0.128 12.302 1.00 85.38 452 THR A O 1
ATOM 3753 N N . ARG A 1 453 ? -21.773 0.412 11.895 1.00 84.75 453 ARG A N 1
ATOM 3754 C CA . ARG A 1 453 ? -21.401 0.962 13.223 1.00 84.75 453 ARG A CA 1
ATOM 3755 C C . ARG A 1 453 ? -21.410 -0.024 14.399 1.00 84.75 453 ARG A C 1
ATOM 3757 O O . ARG A 1 453 ? -20.808 0.252 15.436 1.00 84.75 453 ARG A O 1
ATOM 3764 N N . GLU A 1 454 ? -21.991 -1.200 14.205 1.00 88.38 454 GLU A N 1
ATOM 3765 C CA . GLU A 1 454 ? -21.901 -2.380 15.068 1.00 88.38 454 GLU A CA 1
ATOM 3766 C C . GLU A 1 454 ? -20.489 -2.969 15.119 1.00 88.38 454 GLU A C 1
ATOM 3768 O O . GLU A 1 454 ? -20.196 -3.827 15.950 1.00 88.38 454 GLU A O 1
ATOM 3773 N N . SER A 1 455 ? -19.591 -2.508 14.245 1.00 93.69 455 SER A N 1
ATOM 3774 C CA . SER A 1 455 ? -18.175 -2.835 14.305 1.00 93.69 455 SER A CA 1
ATOM 3775 C C . SER A 1 455 ? -17.284 -1.676 13.871 1.00 93.69 455 SER A C 1
ATOM 3777 O O . SER A 1 455 ? -17.746 -0.682 13.321 1.00 93.69 455 SER A O 1
ATOM 3779 N N . GLY A 1 456 ? -15.990 -1.815 14.131 1.00 95.62 456 GLY A N 1
ATOM 3780 C CA . GLY A 1 456 ? -14.963 -0.845 13.788 1.00 95.62 456 GLY A CA 1
ATOM 3781 C C . GLY A 1 456 ? -13.573 -1.387 14.089 1.00 95.62 456 GLY A C 1
ATOM 3782 O O . GLY A 1 456 ? -13.404 -2.550 14.460 1.00 95.62 456 GLY A O 1
ATOM 3783 N N . PHE A 1 457 ? -12.562 -0.531 13.961 1.00 97.06 457 PHE A N 1
ATOM 3784 C CA . PHE A 1 457 ? -11.180 -0.885 14.275 1.00 97.06 457 PHE A CA 1
ATOM 3785 C C . PHE A 1 457 ? -10.676 -0.087 15.466 1.00 97.06 457 PHE A C 1
ATOM 3787 O O . PHE A 1 457 ? -10.626 1.143 15.411 1.00 97.06 457 PHE A O 1
ATOM 3794 N N . TYR A 1 458 ? -10.225 -0.787 16.505 1.00 98.06 458 TYR A N 1
ATOM 3795 C CA . TYR A 1 458 ? -9.399 -0.177 17.541 1.00 98.06 458 TYR A CA 1
ATOM 3796 C C . TYR A 1 458 ? -7.933 -0.322 17.165 1.00 98.06 458 TYR A C 1
ATOM 3798 O O . TYR A 1 458 ? -7.472 -1.398 16.785 1.00 98.06 458 TYR A O 1
ATOM 3806 N N . VAL A 1 459 ? -7.191 0.771 17.280 1.00 98.06 459 VAL A N 1
ATOM 3807 C CA . VAL A 1 459 ? -5.781 0.873 16.920 1.00 98.06 459 VAL A CA 1
ATOM 3808 C C . VAL A 1 459 ? -4.946 1.245 18.131 1.00 98.06 459 VAL A C 1
ATOM 3810 O O . VAL A 1 459 ? -5.314 2.114 18.920 1.00 98.06 459 VAL A O 1
ATOM 3813 N N . LEU A 1 460 ? -3.778 0.619 18.241 1.00 98.00 460 LEU A N 1
ATOM 3814 C CA . LEU A 1 460 ? -2.690 1.084 19.087 1.00 98.00 460 LEU A CA 1
ATOM 3815 C C . LEU A 1 460 ? -1.806 2.011 18.249 1.00 98.00 460 LEU A C 1
ATOM 3817 O O . LEU A 1 460 ? -1.153 1.560 17.303 1.00 98.00 460 LEU A O 1
ATOM 3821 N N . THR A 1 461 ? -1.771 3.295 18.597 1.00 97.88 461 THR A N 1
ATOM 3822 C CA . THR A 1 461 ? -0.921 4.300 17.948 1.00 97.88 461 THR A CA 1
ATOM 3823 C C . THR A 1 461 ? 0.288 4.662 18.801 1.00 97.88 461 THR A C 1
ATOM 3825 O O . THR A 1 461 ? 0.185 4.777 20.024 1.00 97.88 461 THR A O 1
ATOM 3828 N N . ASP A 1 462 ? 1.432 4.880 18.151 1.00 96.75 462 ASP A N 1
ATOM 3829 C CA . ASP A 1 462 ? 2.632 5.431 18.787 1.00 96.75 462 ASP A CA 1
ATOM 3830 C C . ASP A 1 462 ? 2.544 6.965 18.992 1.00 96.75 462 ASP A C 1
ATOM 3832 O O . ASP A 1 462 ? 1.603 7.593 18.499 1.00 96.75 462 ASP A O 1
ATOM 3836 N N . PRO A 1 463 ? 3.507 7.608 19.689 1.00 97.19 463 PRO A N 1
ATOM 3837 C CA . PRO A 1 463 ? 3.487 9.057 19.938 1.00 97.19 463 PRO A CA 1
ATOM 3838 C C . PRO A 1 463 ?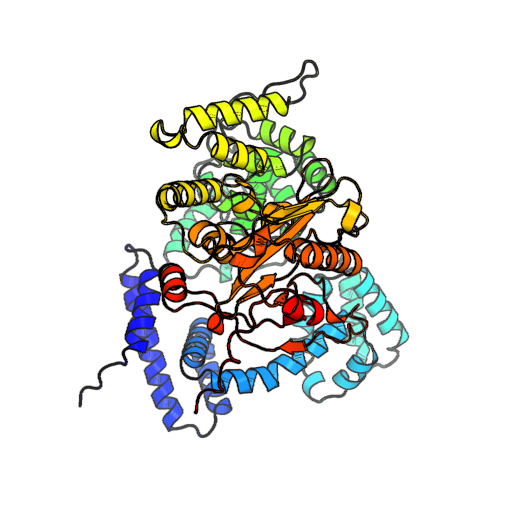 3.567 9.947 18.683 1.00 97.19 463 PRO A C 1
ATOM 3840 O O . PRO A 1 463 ? 3.555 11.169 18.798 1.00 97.19 463 PRO A O 1
ATOM 3843 N N . SER A 1 464 ? 3.710 9.364 17.487 1.00 96.69 464 SER A N 1
ATOM 3844 C CA . SER A 1 464 ? 3.633 10.050 16.188 1.00 96.69 464 SER A CA 1
ATOM 3845 C C . SER A 1 464 ? 2.324 9.739 15.442 1.00 96.69 464 SER A C 1
ATOM 3847 O O . SER A 1 464 ? 2.262 9.910 14.227 1.00 96.69 464 SER A O 1
ATOM 3849 N N . ASP A 1 465 ? 1.305 9.248 16.158 1.00 96.38 465 ASP A N 1
ATOM 3850 C CA . ASP A 1 465 ? 0.004 8.780 15.658 1.00 96.38 465 ASP A CA 1
ATOM 3851 C C . ASP A 1 465 ? 0.092 7.667 14.593 1.00 96.38 465 ASP A C 1
ATOM 3853 O O . ASP A 1 465 ? -0.827 7.463 13.800 1.00 96.38 465 ASP A O 1
ATOM 3857 N N . ARG A 1 466 ? 1.193 6.903 14.554 1.00 95.62 466 ARG A N 1
ATOM 3858 C CA . ARG A 1 466 ? 1.319 5.769 13.625 1.00 95.62 466 ARG A CA 1
ATOM 3859 C C . ARG A 1 466 ? 0.689 4.530 14.241 1.00 95.62 466 ARG A C 1
ATOM 3861 O O . ARG A 1 466 ? 1.057 4.155 15.353 1.00 95.62 466 ARG A O 1
ATOM 3868 N N . ILE A 1 467 ? -0.208 3.875 13.507 1.00 96.75 467 ILE A N 1
ATOM 3869 C CA . ILE A 1 467 ? -0.769 2.571 13.886 1.00 96.75 467 ILE A CA 1
ATOM 3870 C C . ILE A 1 467 ? 0.374 1.548 13.943 1.00 96.75 467 ILE A C 1
ATOM 3872 O O . ILE A 1 467 ? 1.141 1.423 12.988 1.00 96.75 467 ILE A O 1
ATOM 3876 N N . ILE A 1 468 ? 0.494 0.837 15.066 1.00 95.56 468 ILE A N 1
ATOM 3877 C CA . ILE A 1 468 ? 1.468 -0.253 15.266 1.00 95.56 468 ILE A CA 1
ATOM 3878 C C . ILE A 1 468 ? 0.805 -1.610 15.531 1.00 95.56 468 ILE A C 1
ATOM 3880 O O . ILE A 1 468 ? 1.429 -2.643 15.315 1.00 95.56 468 ILE A O 1
ATOM 3884 N N . ALA A 1 469 ? -0.454 -1.605 15.967 1.00 96.31 469 ALA A N 1
ATOM 3885 C CA . ALA A 1 469 ? -1.326 -2.770 16.010 1.00 96.31 469 ALA A CA 1
ATOM 3886 C C . ALA A 1 469 ? -2.777 -2.317 15.833 1.00 96.31 469 ALA A C 1
ATOM 3888 O O . ALA A 1 469 ? -3.103 -1.163 16.128 1.00 96.31 469 ALA A O 1
ATOM 3889 N N . HIS A 1 470 ? -3.651 -3.223 15.414 1.00 97.00 470 HIS A N 1
ATOM 3890 C CA . HIS A 1 470 ? -5.092 -2.997 15.406 1.00 97.00 470 HIS A CA 1
ATOM 3891 C C . HIS A 1 470 ? -5.853 -4.279 15.738 1.00 97.00 470 HIS A C 1
ATOM 3893 O O . HIS A 1 470 ? -5.284 -5.366 15.705 1.00 97.00 470 HIS A O 1
ATOM 3899 N N . SER A 1 471 ? -7.138 -4.143 16.037 1.00 96.44 471 SER A N 1
ATOM 3900 C CA . SER A 1 471 ? -8.097 -5.244 16.086 1.00 96.44 471 SER A CA 1
ATOM 3901 C C . SER A 1 471 ? -9.386 -4.782 15.425 1.00 96.44 471 SER A C 1
ATOM 3903 O O . SER A 1 471 ? -9.890 -3.704 15.754 1.00 96.44 471 SER A O 1
ATOM 3905 N N . TRP A 1 472 ? -9.943 -5.597 14.529 1.00 96.31 472 TRP A N 1
ATOM 3906 C CA . TRP A 1 472 ? -11.367 -5.496 14.216 1.00 96.31 472 TRP A CA 1
ATOM 3907 C C . TRP A 1 472 ? -12.161 -5.832 15.474 1.00 96.31 472 TRP A C 1
ATOM 3909 O O . TRP A 1 472 ? -11.746 -6.674 16.278 1.00 96.31 472 TRP A O 1
ATOM 3919 N N . THR A 1 473 ? -13.238 -5.100 15.719 1.00 96.00 473 THR A N 1
ATOM 3920 C CA . THR A 1 473 ? -14.061 -5.255 16.916 1.00 96.00 473 THR A CA 1
ATOM 3921 C C . THR A 1 473 ? -15.518 -5.055 16.561 1.00 96.00 473 THR A C 1
ATOM 3923 O O . THR A 1 473 ? -15.841 -4.065 15.911 1.00 96.00 473 THR A O 1
ATOM 3926 N N . TRP A 1 474 ? -16.393 -5.953 17.002 1.00 94.25 474 TRP A N 1
ATOM 3927 C CA . TRP A 1 474 ? -17.837 -5.843 16.805 1.00 94.25 474 TRP A CA 1
ATOM 3928 C C . TRP A 1 474 ? -18.609 -6.099 18.095 1.00 94.25 474 TRP A C 1
ATOM 3930 O O . TRP A 1 474 ? -18.100 -6.706 19.040 1.00 94.25 474 TRP A O 1
ATOM 3940 N N . ARG A 1 475 ? -19.851 -5.622 18.141 1.00 91.19 475 ARG A N 1
ATOM 3941 C CA . ARG A 1 475 ? -20.817 -5.990 19.172 1.00 91.19 475 ARG A CA 1
ATOM 3942 C C . ARG A 1 475 ? -21.656 -7.163 18.671 1.00 91.19 475 ARG A C 1
ATOM 3944 O O . ARG A 1 475 ? -22.145 -7.148 17.551 1.00 91.19 475 ARG A O 1
ATOM 3951 N N . SER A 1 476 ? -21.804 -8.177 19.510 1.00 88.69 476 SER A N 1
ATOM 3952 C CA . SER A 1 476 ? -22.729 -9.297 19.293 1.00 88.69 476 SER A CA 1
ATOM 3953 C C . SER A 1 476 ? -24.125 -8.981 19.832 1.00 88.69 476 SER A C 1
ATOM 3955 O O . SER A 1 476 ? -24.283 -8.129 20.715 1.00 88.69 476 SER A O 1
ATOM 3957 N N . ASN A 1 477 ? -25.126 -9.717 19.347 1.00 84.56 477 ASN A N 1
ATOM 3958 C CA . ASN A 1 477 ? -26.520 -9.602 19.788 1.00 84.56 477 ASN A CA 1
ATOM 3959 C C . ASN A 1 477 ? -26.703 -9.894 21.293 1.00 84.56 477 ASN A C 1
ATOM 3961 O O . ASN A 1 477 ? -27.619 -9.372 21.923 1.00 84.56 477 ASN A O 1
ATOM 3965 N N . GLU A 1 478 ? -25.806 -10.682 21.885 1.00 84.75 478 GLU A N 1
ATOM 3966 C CA . GLU A 1 478 ? -25.766 -11.043 23.306 1.00 84.75 478 GLU A CA 1
ATOM 3967 C C . GLU A 1 478 ? -25.091 -9.978 24.196 1.00 84.75 478 GLU A C 1
ATOM 3969 O O . GLU A 1 478 ? -24.895 -10.200 25.393 1.00 84.75 478 GLU A O 1
ATOM 3974 N N . GLY A 1 479 ? -24.692 -8.830 23.634 1.00 86.44 479 GLY A N 1
ATOM 3975 C CA . GLY A 1 479 ? -24.013 -7.767 24.379 1.00 86.44 479 GLY A CA 1
ATOM 3976 C C . GLY A 1 479 ? -22.552 -8.086 24.718 1.00 86.44 479 GLY A C 1
ATOM 3977 O O . GLY A 1 479 ? -22.002 -7.548 25.679 1.00 86.44 479 GLY A O 1
ATOM 3978 N N . TYR A 1 480 ? -21.887 -8.953 23.950 1.00 90.00 480 TYR A N 1
ATOM 3979 C CA . TYR A 1 480 ? -20.428 -9.088 24.011 1.00 90.00 480 TYR A CA 1
ATOM 3980 C C . TYR A 1 480 ? -19.750 -8.135 23.029 1.00 90.00 480 TYR A C 1
ATOM 3982 O O . TYR A 1 480 ? -20.155 -8.067 21.867 1.00 90.00 480 TYR A O 1
ATOM 3990 N N . LEU A 1 481 ? -18.689 -7.461 23.475 1.00 94.19 481 LEU A N 1
ATOM 3991 C CA . LEU A 1 481 ? -17.779 -6.708 22.612 1.00 94.19 481 LEU A CA 1
ATOM 3992 C C . LEU A 1 481 ? -16.610 -7.620 22.218 1.00 94.19 481 LEU A C 1
ATOM 3994 O O . LEU A 1 481 ? -15.757 -7.936 23.049 1.00 94.19 481 LEU A O 1
ATOM 3998 N N . VAL A 1 482 ? -16.595 -8.076 20.969 1.00 93.69 482 VAL A N 1
ATOM 3999 C CA . VAL A 1 482 ? -15.657 -9.081 20.460 1.00 93.69 482 VAL A CA 1
ATOM 4000 C C . VAL A 1 482 ? -14.554 -8.410 19.655 1.00 93.69 482 VAL A C 1
ATOM 4002 O O . VAL A 1 482 ? -14.829 -7.762 18.655 1.00 93.69 482 VAL A O 1
ATOM 4005 N N . PHE A 1 483 ? -13.309 -8.590 20.083 1.00 95.06 483 PHE A N 1
ATOM 4006 C CA . PHE A 1 483 ? -12.082 -8.252 19.366 1.00 95.06 483 PHE A CA 1
ATOM 4007 C C . PHE A 1 483 ? -11.624 -9.506 18.610 1.00 95.06 483 PHE A C 1
ATOM 4009 O O . PHE A 1 483 ? -11.311 -10.500 19.263 1.00 95.06 483 PHE A O 1
ATOM 4016 N N . ASP A 1 484 ? -11.565 -9.492 17.274 1.00 90.19 484 ASP A N 1
ATOM 4017 C CA . ASP A 1 484 ? -11.221 -10.694 16.476 1.00 90.19 484 ASP A CA 1
ATOM 4018 C C . ASP A 1 484 ? -9.813 -11.231 16.795 1.00 90.19 484 ASP A C 1
ATOM 4020 O O . ASP A 1 484 ? -9.541 -12.429 16.800 1.00 90.19 484 ASP A O 1
ATOM 4024 N N . GLY A 1 485 ? -8.908 -10.311 17.120 1.00 90.88 485 GLY A N 1
ATOM 4025 C CA . GLY A 1 485 ? -7.513 -10.571 17.429 1.00 90.88 485 GLY A CA 1
ATOM 4026 C C . GLY A 1 485 ? -6.684 -9.316 17.178 1.00 90.88 485 GLY A C 1
ATOM 4027 O O . GLY A 1 485 ? -7.086 -8.428 16.431 1.00 90.88 485 GLY A O 1
ATOM 4028 N N . PHE A 1 486 ? -5.508 -9.227 17.798 1.00 92.44 486 PHE A N 1
ATOM 4029 C CA . PHE A 1 486 ? -4.587 -8.121 17.533 1.00 92.44 486 PHE A CA 1
ATOM 4030 C C . PHE A 1 486 ? -3.649 -8.475 16.377 1.00 92.44 486 PHE A C 1
ATOM 4032 O O . PHE A 1 486 ? -2.819 -9.376 16.499 1.00 92.44 486 PHE A O 1
ATOM 4039 N N . GLU A 1 487 ? -3.747 -7.722 15.288 1.00 92.25 487 GLU A N 1
ATOM 4040 C CA . GLU A 1 487 ? -2.845 -7.784 14.141 1.00 92.25 487 GLU A CA 1
ATOM 4041 C C . GLU A 1 487 ? -1.757 -6.708 14.271 1.00 92.25 487 GLU A C 1
ATOM 4043 O O . GLU A 1 487 ? -2.021 -5.557 14.627 1.00 92.25 487 GLU A O 1
ATOM 4048 N N . ALA A 1 488 ? -0.508 -7.084 13.996 1.00 91.88 488 ALA A N 1
ATOM 4049 C CA . ALA A 1 488 ? 0.668 -6.221 14.092 1.00 91.88 488 ALA A CA 1
ATOM 4050 C C . ALA A 1 488 ? 1.749 -6.675 13.091 1.00 91.88 488 ALA A C 1
ATOM 4052 O O . ALA A 1 488 ? 1.762 -7.853 12.713 1.00 91.88 488 ALA A O 1
ATOM 4053 N N . PRO A 1 489 ? 2.690 -5.795 12.688 1.00 85.25 489 PRO A N 1
ATOM 4054 C CA . PRO A 1 489 ? 3.761 -6.167 11.771 1.00 85.25 489 PRO A CA 1
ATOM 4055 C C . PRO A 1 489 ? 4.554 -7.366 12.288 1.00 85.25 489 PRO A C 1
ATOM 4057 O O . PRO A 1 489 ? 4.938 -7.421 13.460 1.00 85.25 489 PRO A O 1
ATOM 4060 N N . GLN A 1 490 ? 4.833 -8.326 11.404 1.00 69.19 490 GLN A N 1
ATOM 4061 C CA . GLN A 1 490 ? 5.581 -9.523 11.777 1.00 69.19 490 GLN A CA 1
ATOM 4062 C C . GLN A 1 490 ? 6.937 -9.136 12.386 1.00 69.19 490 GLN A C 1
ATOM 4064 O O . GLN A 1 490 ? 7.721 -8.401 11.786 1.00 69.19 490 GLN A O 1
ATOM 4069 N N . ASN A 1 491 ? 7.223 -9.679 13.572 1.00 65.50 491 ASN A N 1
ATOM 4070 C CA . ASN A 1 491 ? 8.387 -9.369 14.411 1.00 65.50 491 ASN A CA 1
ATOM 4071 C C . ASN A 1 491 ? 8.371 -8.008 15.142 1.00 65.50 491 ASN A C 1
ATOM 4073 O O . ASN A 1 491 ? 9.407 -7.639 15.707 1.00 65.50 491 ASN A O 1
ATOM 4077 N N . ASP A 1 492 ? 7.247 -7.281 15.225 1.00 80.06 492 ASP A N 1
ATOM 4078 C CA . ASP A 1 492 ? 7.167 -6.105 16.103 1.00 80.06 492 ASP A CA 1
ATOM 4079 C C . ASP A 1 492 ? 7.154 -6.504 17.588 1.00 80.06 492 ASP A C 1
ATOM 4081 O O . ASP A 1 492 ? 6.119 -6.681 18.228 1.00 80.06 492 ASP A O 1
ATOM 4085 N N . ARG A 1 493 ? 8.357 -6.598 18.165 1.00 82.19 493 ARG A N 1
ATOM 4086 C CA . ARG A 1 493 ? 8.599 -6.962 19.571 1.00 82.19 493 ARG A CA 1
ATOM 4087 C C . ARG A 1 493 ? 7.986 -5.994 20.591 1.00 82.19 493 ARG A C 1
ATOM 4089 O O . ARG A 1 493 ? 8.056 -6.280 21.785 1.00 82.19 493 ARG A O 1
ATOM 4096 N N . ARG A 1 494 ? 7.431 -4.853 20.163 1.00 86.38 494 ARG A N 1
ATOM 4097 C CA . ARG A 1 494 ? 6.694 -3.930 21.040 1.00 86.38 494 ARG A CA 1
ATOM 4098 C C . ARG A 1 494 ? 5.320 -4.497 21.395 1.00 86.38 494 ARG A C 1
ATOM 4100 O O . ARG A 1 494 ? 4.879 -4.348 22.532 1.00 86.38 494 ARG A O 1
ATOM 4107 N N . VAL A 1 495 ? 4.672 -5.183 20.453 1.00 89.06 495 VAL A N 1
ATOM 4108 C CA . VAL A 1 495 ? 3.326 -5.739 20.618 1.00 89.06 495 VAL A CA 1
ATOM 4109 C C . VAL A 1 495 ? 3.442 -7.137 21.219 1.00 89.06 495 VAL A C 1
ATOM 4111 O O . VAL A 1 495 ? 3.771 -8.108 20.547 1.00 89.06 495 VAL A O 1
ATOM 4114 N N . THR A 1 496 ? 3.222 -7.234 22.530 1.00 90.38 496 THR A N 1
ATOM 4115 C CA . THR A 1 496 ? 3.327 -8.495 23.279 1.00 90.38 496 THR A CA 1
ATOM 4116 C C . THR A 1 496 ? 1.986 -8.884 23.891 1.00 90.38 496 THR A C 1
ATOM 4118 O O . THR A 1 496 ? 1.189 -8.022 24.253 1.00 90.38 496 THR A O 1
ATOM 4121 N N . ASN A 1 497 ? 1.777 -10.177 24.141 1.00 87.25 497 ASN A N 1
ATOM 4122 C CA . ASN A 1 497 ? 0.603 -10.682 24.869 1.00 87.25 497 ASN A CA 1
ATOM 4123 C C . ASN A 1 497 ? 0.458 -10.112 26.301 1.00 87.25 497 ASN A C 1
ATOM 4125 O O . ASN A 1 497 ? -0.618 -10.180 26.897 1.00 87.25 497 ASN A O 1
ATOM 4129 N N . LYS A 1 498 ? 1.538 -9.561 26.880 1.00 91.50 498 LYS A N 1
ATOM 4130 C CA . LYS A 1 498 ? 1.475 -8.793 28.132 1.00 91.50 498 LYS A CA 1
ATOM 4131 C C . LYS A 1 498 ? 0.912 -7.391 27.889 1.00 91.50 498 LYS A C 1
ATOM 4133 O O . LYS A 1 498 ? 0.036 -6.967 28.629 1.00 91.50 498 LYS A O 1
ATOM 4138 N N . LEU A 1 499 ? 1.389 -6.698 26.854 1.00 93.75 499 LEU A N 1
ATOM 4139 C CA . LEU A 1 499 ? 0.875 -5.380 26.479 1.00 93.75 499 LEU A CA 1
ATOM 4140 C C . LEU A 1 499 ? -0.609 -5.438 26.098 1.00 93.75 499 LEU A C 1
ATOM 4142 O O . LEU A 1 499 ? -1.380 -4.628 26.593 1.00 93.75 499 LEU A O 1
ATOM 4146 N N . ILE A 1 500 ? -1.009 -6.409 25.271 1.00 93.38 500 ILE A N 1
ATOM 4147 C CA . ILE A 1 500 ? -2.411 -6.586 24.858 1.00 93.38 500 ILE A CA 1
ATOM 4148 C C . ILE A 1 500 ? -3.315 -6.747 26.082 1.00 93.38 500 ILE A C 1
ATOM 4150 O O . ILE A 1 500 ? -4.366 -6.125 26.145 1.00 93.38 500 ILE A O 1
ATOM 4154 N N . ARG A 1 501 ? -2.876 -7.494 27.102 1.00 90.50 501 ARG A N 1
ATOM 4155 C CA . ARG A 1 501 ? -3.603 -7.564 28.373 1.00 90.50 501 ARG A CA 1
ATOM 4156 C C . ARG A 1 501 ? -3.694 -6.235 29.092 1.00 90.50 501 ARG A C 1
ATOM 4158 O O . ARG A 1 501 ? -4.800 -5.829 29.395 1.00 90.50 501 ARG A O 1
ATOM 4165 N N . ASN A 1 502 ? -2.576 -5.539 29.299 1.00 95.50 502 ASN A N 1
ATOM 4166 C CA . ASN A 1 502 ? -2.608 -4.226 29.942 1.00 95.50 502 ASN A CA 1
ATOM 4167 C C . ASN A 1 502 ? -3.580 -3.263 29.223 1.00 95.50 502 ASN A C 1
ATOM 4169 O O . ASN A 1 502 ? -4.276 -2.494 29.879 1.00 95.50 502 ASN A O 1
ATOM 4173 N N . ILE A 1 503 ? -3.634 -3.317 27.885 1.00 96.25 503 ILE A N 1
ATOM 4174 C CA . ILE A 1 503 ? -4.585 -2.556 27.064 1.00 96.25 503 ILE A CA 1
ATOM 4175 C C . ILE A 1 503 ? -6.026 -2.990 27.360 1.00 96.25 503 ILE A C 1
ATOM 4177 O O . ILE A 1 503 ? -6.854 -2.132 27.643 1.00 96.25 503 ILE A O 1
ATOM 4181 N N . LEU A 1 504 ? -6.328 -4.292 27.325 1.00 95.44 504 LEU A N 1
ATOM 4182 C CA . LEU A 1 504 ? -7.676 -4.820 27.570 1.00 95.44 504 LEU A CA 1
ATOM 4183 C C . LEU A 1 504 ? -8.148 -4.627 29.018 1.00 95.44 504 LEU A C 1
ATOM 4185 O O . LEU A 1 504 ? -9.324 -4.354 29.225 1.00 95.44 504 LEU A O 1
ATOM 4189 N N . ASP A 1 505 ? -7.254 -4.700 30.004 1.00 93.88 505 ASP A N 1
ATOM 4190 C CA . ASP A 1 505 ? -7.551 -4.436 31.415 1.00 93.88 505 ASP A CA 1
ATOM 4191 C C . ASP A 1 505 ? -7.933 -2.953 31.603 1.00 93.88 505 ASP A C 1
ATOM 4193 O O . ASP A 1 505 ? -8.997 -2.644 32.143 1.00 93.88 505 ASP A O 1
ATOM 4197 N N . ALA A 1 506 ? -7.124 -2.030 31.065 1.00 96.50 506 ALA A N 1
ATOM 4198 C CA . ALA A 1 506 ? -7.408 -0.592 31.089 1.00 96.50 506 ALA A CA 1
ATOM 4199 C C . ALA A 1 506 ? -8.638 -0.210 30.238 1.00 96.50 506 ALA A C 1
ATOM 4201 O O . ALA A 1 506 ? -9.362 0.730 30.569 1.00 96.50 506 ALA A O 1
ATOM 4202 N N . PHE A 1 507 ? -8.913 -0.949 29.158 1.00 96.56 507 PHE A N 1
ATOM 4203 C CA . PHE A 1 507 ? -10.129 -0.806 28.357 1.00 96.56 507 PHE A CA 1
ATOM 4204 C C . PHE A 1 507 ? -11.369 -1.257 29.135 1.00 96.56 507 PHE A C 1
ATOM 4206 O O . PHE A 1 507 ? -12.360 -0.532 29.161 1.00 96.56 507 PHE A O 1
ATOM 4213 N N . CYS A 1 508 ? -11.311 -2.409 29.814 1.00 93.69 508 CYS A N 1
ATOM 4214 C CA . CYS A 1 508 ? -12.385 -2.883 30.687 1.00 93.69 508 CYS A CA 1
ATOM 4215 C C . CYS A 1 508 ? -12.677 -1.878 31.806 1.00 93.69 508 CYS A C 1
ATOM 4217 O O . CYS A 1 508 ? -13.839 -1.570 32.048 1.00 93.69 508 CYS A O 1
ATOM 4219 N N . GLU A 1 509 ? -11.646 -1.319 32.452 1.00 93.75 509 GLU A N 1
ATOM 4220 C CA . GLU A 1 509 ? -11.819 -0.251 33.444 1.00 93.75 509 GLU A CA 1
ATOM 4221 C C . GLU A 1 509 ? -12.524 0.966 32.823 1.00 93.75 509 GLU A C 1
ATOM 4223 O O . GLU A 1 509 ? -13.519 1.454 33.365 1.00 93.75 509 GLU A O 1
ATOM 4228 N N . LYS A 1 510 ? -12.080 1.408 31.639 1.00 94.88 510 LYS A N 1
ATOM 4229 C CA . LYS A 1 510 ? -12.670 2.548 30.925 1.00 94.88 510 LYS A CA 1
ATOM 4230 C C . LYS A 1 510 ? -14.129 2.325 30.520 1.00 94.88 510 LYS A C 1
ATOM 4232 O O . LYS A 1 510 ? -14.912 3.270 30.576 1.00 94.88 510 LYS A O 1
ATOM 4237 N N . LEU A 1 511 ? -14.489 1.096 30.156 1.00 92.88 511 LEU A N 1
ATOM 4238 C CA . LEU A 1 511 ? -15.843 0.676 29.791 1.00 92.88 511 LEU A CA 1
ATOM 4239 C C . LEU A 1 511 ? -16.822 0.722 30.984 1.00 92.88 511 LEU A C 1
ATOM 4241 O O . LEU A 1 511 ? -18.023 0.829 30.766 1.00 92.88 511 LEU A O 1
ATOM 4245 N N . THR A 1 512 ? -16.338 0.718 32.237 1.00 91.50 512 THR A N 1
ATOM 4246 C CA . THR A 1 512 ? -17.196 0.906 33.431 1.00 91.50 512 THR A CA 1
ATOM 4247 C C . THR A 1 512 ? -17.617 2.359 33.694 1.00 91.50 512 THR A C 1
ATOM 4249 O O . THR A 1 512 ? -18.406 2.613 34.606 1.00 91.50 512 THR A O 1
ATOM 4252 N N . ASP A 1 513 ? -17.108 3.329 32.926 1.00 93.62 513 ASP A N 1
ATOM 4253 C CA . ASP A 1 513 ? -17.540 4.728 33.006 1.00 93.62 513 ASP A CA 1
ATOM 4254 C C . ASP A 1 513 ? -19.048 4.828 32.680 1.00 93.62 513 ASP A C 1
ATOM 4256 O O . ASP A 1 513 ? -19.465 4.325 31.635 1.00 93.62 513 ASP A O 1
ATOM 4260 N N . PRO A 1 514 ? -19.881 5.489 33.514 1.00 93.81 514 PRO A N 1
ATOM 4261 C CA . PRO A 1 514 ? -21.330 5.569 33.302 1.00 93.81 514 PRO A CA 1
ATOM 4262 C C . PRO A 1 514 ? -21.760 6.098 31.927 1.00 93.81 514 PRO A C 1
ATOM 4264 O O . PRO A 1 514 ? -22.879 5.836 31.500 1.00 93.81 514 PRO A O 1
ATOM 4267 N N . ARG A 1 515 ? -20.881 6.814 31.213 1.00 93.81 515 ARG A N 1
ATOM 4268 C CA . ARG A 1 515 ? -21.115 7.281 29.836 1.00 93.81 515 ARG A CA 1
ATOM 4269 C C . ARG A 1 515 ? -21.186 6.150 28.801 1.00 93.81 515 ARG A C 1
ATOM 4271 O O . ARG A 1 515 ? -21.629 6.408 27.688 1.00 93.81 515 ARG A O 1
ATOM 4278 N N . TYR A 1 516 ? -20.761 4.935 29.151 1.00 91.94 516 TYR A N 1
ATOM 4279 C CA . TYR A 1 516 ? -20.863 3.743 28.307 1.00 91.94 516 TYR A CA 1
ATOM 4280 C C . TYR A 1 516 ? -21.941 2.748 28.781 1.00 91.94 516 TYR A C 1
ATOM 4282 O O . TYR A 1 516 ? -22.083 1.686 28.183 1.00 91.94 516 TYR A O 1
ATOM 4290 N N . ALA A 1 517 ? -22.726 3.079 29.815 1.00 89.12 517 ALA A N 1
ATOM 4291 C CA . ALA A 1 517 ? -23.756 2.186 30.359 1.00 89.12 517 ALA A CA 1
ATOM 4292 C C . ALA A 1 517 ? -24.822 1.794 29.317 1.00 89.12 517 ALA A C 1
ATOM 4294 O O . ALA A 1 517 ? -25.185 0.625 29.215 1.00 89.12 517 ALA A O 1
ATOM 4295 N N . ASP A 1 518 ? -25.255 2.753 28.493 1.00 89.75 518 ASP A N 1
ATOM 4296 C CA . ASP A 1 518 ? -26.292 2.555 27.470 1.00 89.75 518 ASP A CA 1
ATOM 4297 C C . ASP A 1 518 ? -25.841 1.647 26.303 1.00 89.75 518 ASP A C 1
ATOM 4299 O O . ASP A 1 518 ? -26.659 1.245 25.476 1.00 89.75 518 ASP A O 1
ATOM 4303 N N . PHE A 1 519 ? -24.550 1.288 26.233 1.00 88.44 519 PHE A N 1
ATOM 4304 C CA . PHE A 1 519 ? -24.043 0.313 25.264 1.00 88.44 519 PHE A CA 1
ATOM 4305 C C . PHE A 1 519 ? -24.322 -1.136 25.673 1.00 88.44 519 PHE A C 1
ATOM 4307 O O . PHE A 1 519 ? -24.131 -2.008 24.835 1.00 88.44 519 PHE A O 1
ATOM 4314 N N . ASP A 1 520 ? -24.774 -1.406 26.905 1.00 88.62 520 ASP A N 1
ATOM 4315 C CA . ASP A 1 520 ? -25.229 -2.732 27.360 1.00 88.62 520 ASP A CA 1
ATOM 4316 C C . ASP A 1 520 ? -24.239 -3.866 26.994 1.00 88.62 520 ASP A C 1
ATOM 4318 O O . ASP A 1 520 ? -24.568 -4.842 26.315 1.00 88.62 520 ASP A O 1
ATOM 4322 N N . ILE A 1 521 ? -22.967 -3.666 27.378 1.00 89.62 521 ILE A N 1
ATOM 4323 C CA . ILE A 1 521 ? -21.866 -4.614 27.151 1.00 89.62 521 ILE A CA 1
ATOM 4324 C C . ILE A 1 521 ? -21.571 -5.378 28.444 1.00 89.62 521 ILE A C 1
ATOM 4326 O O . ILE A 1 521 ? -21.113 -4.802 29.430 1.00 89.62 521 ILE A O 1
ATOM 4330 N N . PHE A 1 522 ? -21.769 -6.696 28.421 1.00 87.19 522 PHE A N 1
ATOM 4331 C CA . PHE A 1 522 ? -21.625 -7.571 29.592 1.00 87.19 522 PHE A CA 1
ATOM 4332 C C . PHE A 1 522 ? -20.252 -8.250 29.695 1.00 87.19 522 PHE A C 1
ATOM 4334 O O . PHE A 1 522 ? -19.796 -8.596 30.790 1.00 87.19 522 PHE A O 1
ATOM 4341 N N . ALA A 1 523 ? -19.581 -8.469 28.562 1.00 87.94 523 ALA A N 1
ATOM 4342 C CA . ALA A 1 523 ? -18.247 -9.058 28.519 1.00 87.94 523 ALA A CA 1
ATOM 4343 C C . ALA A 1 523 ? -17.454 -8.578 27.299 1.00 87.94 523 ALA A C 1
ATOM 4345 O O . ALA A 1 523 ? -18.019 -8.256 26.253 1.00 87.94 523 ALA A O 1
ATOM 4346 N N . LEU A 1 524 ? -16.131 -8.594 27.441 1.00 92.00 524 LEU A N 1
ATOM 4347 C CA . LEU A 1 524 ? -15.189 -8.423 26.344 1.00 92.00 524 LEU A CA 1
ATOM 4348 C C . LEU A 1 524 ? -14.715 -9.808 25.895 1.00 92.00 524 LEU A C 1
ATOM 4350 O O . LEU A 1 524 ? -14.434 -10.671 26.725 1.00 92.00 524 LEU A O 1
ATOM 4354 N N . VAL A 1 525 ? -14.610 -10.042 24.594 1.00 89.88 525 VAL A N 1
ATOM 4355 C CA . VAL A 1 525 ? -14.123 -11.307 24.030 1.00 89.88 525 VAL A CA 1
ATOM 4356 C C . VAL A 1 525 ? -12.905 -11.020 23.162 1.00 89.88 525 VAL A C 1
ATOM 4358 O O . VAL A 1 525 ? -12.898 -10.041 22.428 1.00 89.88 525 VAL A O 1
ATOM 4361 N N . LEU A 1 526 ? -11.874 -11.858 23.251 1.00 90.94 526 LEU A N 1
ATOM 4362 C CA . LEU A 1 526 ? -10.687 -11.802 22.400 1.00 90.94 526 LEU A CA 1
ATOM 4363 C C . LEU A 1 526 ? -10.571 -13.106 21.607 1.00 90.94 526 LEU A C 1
ATOM 4365 O O . LEU A 1 526 ? -10.384 -14.174 22.197 1.00 90.94 526 LEU A O 1
ATOM 4369 N N . GLY A 1 527 ? -10.675 -13.012 20.287 1.00 87.31 527 GLY A N 1
ATOM 4370 C CA . GLY A 1 527 ? -10.383 -14.088 19.351 1.00 87.31 527 GLY A CA 1
ATOM 4371 C C . GLY A 1 527 ? -8.883 -14.344 19.185 1.00 87.31 527 GLY A C 1
ATOM 4372 O O . GLY A 1 527 ? -8.017 -13.636 19.714 1.00 87.31 527 GLY A O 1
ATOM 4373 N N . GLU A 1 528 ? -8.562 -15.422 18.481 1.00 77.38 528 GLU A N 1
ATOM 4374 C CA . GLU A 1 528 ? -7.187 -15.837 18.224 1.00 77.38 528 GLU A CA 1
ATOM 4375 C C . GLU A 1 528 ? -6.648 -15.228 16.925 1.00 77.38 528 GLU A C 1
ATOM 4377 O O . GLU A 1 528 ? -7.109 -15.558 15.835 1.00 77.38 528 GLU A O 1
ATOM 4382 N N . SER A 1 529 ? -5.610 -14.386 17.033 1.00 65.75 529 SER A N 1
ATOM 4383 C CA . SER A 1 529 ? -4.986 -13.767 15.854 1.00 65.75 529 SER A CA 1
ATOM 4384 C C . SER A 1 529 ? -4.422 -14.809 14.880 1.00 65.75 529 SER A C 1
ATOM 4386 O O . SER A 1 529 ? -3.688 -15.731 15.263 1.00 65.75 529 SER A O 1
ATOM 4388 N N . GLY A 1 530 ? -4.685 -14.613 13.586 1.00 55.91 530 GLY A N 1
ATOM 4389 C CA . GLY A 1 530 ? -4.190 -15.503 12.535 1.00 55.91 530 GLY A CA 1
ATOM 4390 C C . GLY A 1 530 ? -2.663 -15.479 12.389 1.00 55.91 530 GLY A C 1
ATOM 4391 O O . GLY A 1 530 ? -2.073 -16.447 11.903 1.00 55.91 530 GLY A O 1
ATOM 4392 N N . LYS A 1 531 ? -2.002 -14.395 12.829 1.00 52.69 531 LYS A N 1
ATOM 4393 C CA . LYS A 1 531 ? -0.556 -14.163 12.644 1.00 52.69 531 LYS A CA 1
ATOM 4394 C C . LYS A 1 531 ? 0.336 -14.415 13.866 1.00 52.69 531 LYS A C 1
ATOM 4396 O O . LYS A 1 531 ? 1.517 -14.070 13.837 1.00 52.69 531 LYS A O 1
ATOM 4401 N N . GLY A 1 532 ? -0.163 -15.110 14.890 1.00 42.66 532 GLY A N 1
ATOM 4402 C CA . GLY A 1 532 ? 0.697 -15.765 15.889 1.00 42.66 532 GLY A CA 1
ATOM 4403 C C . GLY A 1 532 ? 0.861 -15.053 17.233 1.00 42.66 532 GLY A C 1
ATOM 4404 O O . GLY A 1 532 ? 1.624 -15.535 18.071 1.00 42.66 532 GLY A O 1
ATOM 4405 N N . LEU A 1 533 ? 0.103 -13.988 17.506 1.00 46.34 533 LEU A N 1
ATOM 4406 C CA . LEU A 1 533 ? -0.145 -13.541 18.881 1.00 46.34 533 LEU A CA 1
ATOM 4407 C C . LEU A 1 533 ? -1.191 -14.481 19.496 1.00 46.34 533 LEU A C 1
ATOM 4409 O O . LEU A 1 533 ? -2.383 -14.184 19.570 1.00 46.34 533 LEU A O 1
ATOM 4413 N N . ARG A 1 534 ? -0.722 -15.681 19.852 1.00 46.16 534 ARG A N 1
ATOM 4414 C CA . ARG A 1 534 ? -1.523 -16.762 20.431 1.00 46.16 534 ARG A CA 1
ATOM 4415 C C . ARG A 1 534 ? -1.820 -16.475 21.907 1.00 46.16 534 ARG A C 1
ATOM 4417 O O . ARG A 1 534 ? -0.868 -16.386 22.692 1.00 46.16 534 ARG A O 1
ATOM 4424 N N . PRO A 1 535 ? -3.097 -16.368 22.327 1.00 43.75 535 PRO A N 1
ATOM 4425 C CA . PRO A 1 535 ? -3.447 -16.160 23.734 1.00 43.75 535 PRO A CA 1
ATOM 4426 C C . PRO A 1 535 ? -2.926 -17.298 24.624 1.00 43.75 535 PRO A C 1
ATOM 4428 O O . PRO A 1 535 ? -2.337 -17.070 25.684 1.00 43.75 535 PRO A O 1
ATOM 4431 N N . HIS A 1 536 ? -3.077 -18.535 24.151 1.00 43.31 536 HIS A N 1
ATOM 4432 C CA . HIS A 1 536 ? -2.842 -19.760 24.911 1.00 43.31 536 HIS A CA 1
ATOM 4433 C C . HIS A 1 536 ? -1.379 -19.976 25.363 1.00 43.31 536 HIS A C 1
ATOM 4435 O O . HIS A 1 536 ? -1.168 -20.543 26.433 1.00 43.31 536 HIS A O 1
ATOM 4441 N N . ASP A 1 537 ? -0.373 -19.440 24.660 1.00 38.31 537 ASP A N 1
ATOM 4442 C CA . ASP A 1 537 ? 1.053 -19.667 24.989 1.00 38.31 537 ASP A CA 1
ATOM 4443 C C . ASP A 1 537 ? 1.606 -18.761 26.103 1.00 38.31 537 ASP A C 1
ATOM 4445 O O . ASP A 1 537 ? 2.751 -18.898 26.535 1.00 38.31 537 ASP A O 1
ATOM 4449 N N . SER A 1 538 ? 0.811 -17.804 26.584 1.00 32.41 538 SER A N 1
ATOM 4450 C CA . SER A 1 538 ? 1.247 -16.908 27.663 1.00 32.41 538 SER A CA 1
ATOM 4451 C C . SER A 1 538 ? 0.150 -16.543 28.656 1.00 32.41 538 SER A C 1
ATOM 4453 O O . SER A 1 538 ? 0.379 -15.662 29.478 1.00 32.41 538 SER A O 1
ATOM 4455 N N . LEU A 1 539 ? -1.006 -17.216 28.576 1.00 36.56 539 LEU A N 1
ATOM 4456 C CA . LEU A 1 539 ? -2.135 -17.304 29.515 1.00 36.56 539 LEU A CA 1
ATOM 4457 C C . LEU A 1 539 ? -1.860 -17.978 30.888 1.00 36.56 539 LEU A C 1
ATOM 4459 O O . LEU A 1 539 ? -2.317 -19.112 31.043 1.00 36.56 539 LEU A O 1
ATOM 4463 N N . PRO A 1 540 ? -1.237 -17.378 31.938 1.00 33.34 540 PRO A N 1
ATOM 4464 C CA . PRO A 1 540 ? -1.578 -17.806 33.288 1.00 33.34 540 PRO A CA 1
ATOM 4465 C C . PRO A 1 540 ? -3.076 -17.556 33.472 1.00 33.34 540 PRO A C 1
ATOM 4467 O O . PRO A 1 540 ? -3.594 -16.502 33.097 1.00 33.34 540 PRO A O 1
ATOM 4470 N N . LYS A 1 541 ? -3.759 -18.562 34.009 1.00 33.44 541 LYS A N 1
ATOM 4471 C CA . LYS A 1 541 ? -5.212 -18.613 34.150 1.00 33.44 541 LYS A CA 1
ATOM 4472 C C . LYS A 1 541 ? -5.723 -17.402 34.934 1.00 33.44 541 LYS A C 1
ATOM 4474 O O . LYS A 1 541 ? -5.542 -17.335 36.145 1.00 33.44 541 LYS A O 1
ATOM 4479 N N . LEU A 1 542 ? -6.380 -16.474 34.244 1.00 38.16 542 LEU A N 1
ATOM 4480 C CA . LEU A 1 542 ? -7.279 -15.522 34.886 1.00 38.16 542 LEU A CA 1
ATOM 4481 C C . LEU A 1 542 ? -8.470 -16.329 35.409 1.00 38.16 542 LEU A C 1
ATOM 4483 O O . LEU A 1 542 ? -9.111 -17.041 34.638 1.00 38.16 542 LEU A O 1
ATOM 4487 N N . GLU A 1 543 ? -8.748 -16.241 36.709 1.00 36.19 543 GLU A N 1
ATOM 4488 C CA . GLU A 1 543 ? -9.678 -17.146 37.411 1.00 36.19 543 GLU A CA 1
ATOM 4489 C C . GLU A 1 543 ? -11.143 -17.040 36.932 1.00 36.19 543 GLU A C 1
ATOM 4491 O O . GLU A 1 543 ? -11.963 -17.877 37.295 1.00 36.19 543 GLU A O 1
ATOM 4496 N N . ASN A 1 544 ? -11.449 -16.062 36.067 1.00 44.28 544 ASN A N 1
ATOM 4497 C CA . ASN A 1 544 ? -12.777 -15.782 35.515 1.00 44.28 544 ASN A CA 1
ATOM 4498 C C . ASN A 1 544 ? -12.874 -15.878 33.973 1.00 44.28 544 ASN A C 1
ATOM 4500 O O . ASN A 1 544 ? -13.918 -15.518 33.423 1.00 44.28 544 ASN A O 1
ATOM 4504 N N . ILE A 1 545 ? -11.836 -16.340 33.254 1.00 42.47 545 ILE A N 1
ATOM 4505 C CA . ILE A 1 545 ? -11.952 -16.557 31.797 1.00 42.47 545 ILE A CA 1
ATOM 4506 C C . ILE A 1 545 ? -12.696 -17.863 31.514 1.00 42.47 545 ILE A C 1
ATOM 4508 O O . ILE A 1 545 ? -12.299 -18.934 31.969 1.00 42.47 545 ILE A O 1
ATOM 4512 N N . THR A 1 546 ? -13.751 -17.770 30.703 1.00 47.62 546 THR A N 1
ATOM 4513 C CA . THR A 1 546 ? -14.399 -18.928 30.070 1.00 47.62 546 THR A CA 1
ATOM 4514 C C . THR A 1 546 ? -14.016 -18.941 28.593 1.00 47.62 546 THR A C 1
ATOM 4516 O O . THR A 1 546 ? -14.185 -17.936 27.908 1.00 47.62 546 THR A O 1
ATOM 4519 N N . THR A 1 547 ? -13.495 -20.057 28.092 1.00 42.88 547 THR A N 1
ATOM 4520 C CA . THR A 1 547 ? -13.302 -20.276 26.650 1.00 42.88 547 THR A CA 1
ATOM 4521 C C . THR A 1 547 ? -14.606 -20.812 26.067 1.00 42.88 547 THR A C 1
ATOM 4523 O O . THR A 1 547 ? -15.203 -21.713 26.658 1.00 42.88 547 THR A O 1
ATOM 4526 N N . ILE A 1 548 ? -15.048 -20.270 24.931 1.00 49.50 548 ILE A N 1
ATOM 4527 C CA . ILE A 1 548 ? -16.199 -20.783 24.175 1.00 49.50 548 ILE A CA 1
ATOM 4528 C C . ILE A 1 548 ? -15.744 -21.043 22.737 1.00 49.50 548 ILE A C 1
ATOM 4530 O O . ILE A 1 548 ? -15.070 -20.212 22.130 1.00 49.50 548 ILE A O 1
ATOM 4534 N N . GLU A 1 549 ? -16.104 -22.211 22.210 1.00 46.06 549 GLU A N 1
ATOM 4535 C CA . GLU A 1 549 ? -15.957 -22.564 20.796 1.00 46.06 549 GLU A CA 1
ATOM 4536 C C . GLU A 1 549 ? -17.295 -22.291 20.090 1.00 46.06 549 GLU A C 1
ATOM 4538 O O . GLU A 1 549 ? -18.346 -22.703 20.582 1.00 46.06 549 GLU A O 1
ATOM 4543 N N . GLY A 1 550 ? -17.271 -21.592 18.954 1.00 52.34 550 GLY A N 1
ATOM 4544 C CA . GLY A 1 550 ? -18.470 -21.214 18.203 1.00 52.34 550 GLY A CA 1
ATOM 4545 C C . GLY A 1 550 ? -18.122 -20.728 16.797 1.00 52.34 550 GLY A C 1
ATOM 4546 O O . GLY A 1 550 ? -16.972 -20.389 16.525 1.00 52.34 550 GLY A O 1
ATOM 4547 N N . ASN A 1 551 ? -19.098 -20.722 15.889 1.00 54.59 551 ASN A N 1
ATOM 4548 C CA . ASN A 1 551 ? -18.893 -20.290 14.509 1.00 54.59 551 ASN A CA 1
ATOM 4549 C C . ASN A 1 551 ? -19.334 -18.830 14.345 1.00 54.59 551 ASN A C 1
ATOM 4551 O O . ASN A 1 551 ? -20.403 -18.468 14.826 1.00 54.59 551 ASN A O 1
ATOM 4555 N N . ILE A 1 552 ? -18.543 -17.991 13.669 1.00 50.25 552 ILE A N 1
ATOM 4556 C CA . ILE A 1 552 ? -18.771 -16.531 13.638 1.00 50.25 552 ILE A CA 1
ATOM 4557 C C . ILE A 1 552 ? -20.115 -16.149 12.987 1.00 50.25 552 ILE A C 1
ATOM 4559 O O . ILE A 1 552 ? -20.721 -15.148 13.354 1.00 50.25 552 ILE A O 1
ATOM 4563 N N . SER A 1 553 ? -20.625 -16.993 12.081 1.00 57.44 553 SER A N 1
ATOM 4564 C CA . SER A 1 553 ? -21.942 -16.851 11.442 1.00 57.44 553 SER A CA 1
ATOM 4565 C C . SER A 1 553 ? -23.109 -16.790 12.422 1.00 57.44 553 SER A C 1
ATOM 4567 O O . SER A 1 553 ? -24.144 -16.215 12.102 1.00 57.44 553 SER A O 1
ATOM 4569 N N . ASP A 1 554 ? -22.954 -17.395 13.598 1.00 58.84 554 ASP A N 1
ATOM 4570 C CA . ASP A 1 554 ? -24.046 -17.595 14.550 1.00 58.84 554 ASP A CA 1
ATOM 4571 C C . ASP A 1 554 ? -24.302 -16.333 15.406 1.00 58.84 554 ASP A C 1
ATOM 4573 O O . ASP A 1 554 ? -25.224 -16.320 16.214 1.00 58.84 554 ASP A O 1
ATOM 4577 N N . TRP A 1 555 ? -23.485 -15.283 15.224 1.00 56.62 555 TRP A N 1
ATOM 4578 C CA . TRP A 1 555 ? -23.405 -14.084 16.072 1.00 56.62 555 TRP A CA 1
ATOM 4579 C C . TRP A 1 555 ? -23.919 -12.809 15.367 1.00 56.62 555 TRP A C 1
ATOM 4581 O O . TRP A 1 555 ? -23.953 -11.747 15.988 1.00 56.62 555 TRP A O 1
ATOM 4591 N N . TYR A 1 556 ? -24.313 -12.900 14.090 1.00 54.81 556 TYR A N 1
ATOM 4592 C CA . TYR A 1 556 ? -24.850 -11.792 13.281 1.00 54.81 556 TYR A CA 1
ATOM 4593 C C . TYR A 1 556 ? -26.380 -11.810 13.215 1.00 54.81 556 TYR A C 1
ATOM 4595 O O . TYR A 1 556 ? -27.002 -12.870 13.318 1.00 54.81 556 TYR A O 1
ATOM 4603 N N . SER A 1 557 ? -27.005 -10.646 13.000 1.00 59.66 557 SER A N 1
ATOM 4604 C CA . SER A 1 557 ? -28.439 -10.601 12.696 1.00 59.66 557 SER A CA 1
ATOM 4605 C C . SER A 1 557 ? -28.734 -11.148 11.282 1.00 59.66 557 SER A C 1
ATOM 4607 O O . SER A 1 557 ? -27.853 -11.143 10.413 1.00 59.66 557 SER A O 1
ATOM 4609 N N . PRO A 1 558 ? -29.968 -11.610 11.000 1.00 58.19 558 PRO A N 1
ATOM 4610 C CA . PRO A 1 558 ? -30.375 -11.993 9.647 1.00 58.19 558 PRO A CA 1
ATOM 4611 C C . PRO A 1 558 ? -30.306 -10.840 8.634 1.00 58.19 558 PRO A C 1
ATOM 4613 O O . PRO A 1 558 ? -30.048 -11.095 7.457 1.00 58.19 558 PRO A O 1
ATOM 4616 N N . GLU A 1 559 ? -30.528 -9.594 9.064 1.00 56.72 559 GLU A N 1
ATOM 4617 C CA . GLU A 1 559 ? -30.375 -8.403 8.228 1.00 56.72 559 GLU A CA 1
ATOM 4618 C C . GLU A 1 559 ? -28.903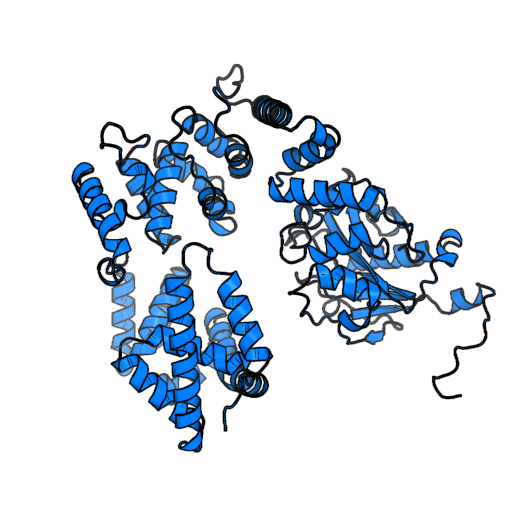 -8.140 7.860 1.00 56.72 559 GLU A C 1
ATOM 4620 O O . GLU A 1 559 ? -28.603 -7.909 6.687 1.00 56.72 559 GLU A O 1
ATOM 4625 N N . ASP A 1 560 ? -27.966 -8.259 8.805 1.00 57.09 560 ASP A N 1
ATOM 4626 C CA . ASP A 1 560 ? -26.530 -8.082 8.525 1.00 57.09 560 ASP A CA 1
ATOM 4627 C C . ASP A 1 560 ? -25.990 -9.224 7.673 1.00 57.09 560 ASP A C 1
ATOM 4629 O O . ASP A 1 560 ? -25.257 -8.991 6.714 1.00 57.09 560 ASP A O 1
ATOM 4633 N N . ALA A 1 561 ? -26.439 -10.454 7.933 1.00 58.09 561 ALA A N 1
ATOM 4634 C CA . ALA A 1 561 ? -26.186 -11.596 7.064 1.00 58.09 561 ALA A CA 1
ATOM 4635 C C . ALA A 1 561 ? -26.779 -11.411 5.651 1.00 58.09 561 ALA A C 1
ATOM 4637 O O . ALA A 1 561 ? -26.288 -12.026 4.706 1.00 58.09 561 ALA A O 1
ATOM 4638 N N . GLN A 1 562 ? -27.788 -10.551 5.458 1.00 54.03 562 GLN A N 1
ATOM 4639 C CA . GLN A 1 562 ? -28.259 -10.164 4.125 1.00 54.03 562 GLN A CA 1
ATOM 4640 C C . GLN A 1 562 ? -27.389 -9.061 3.501 1.00 54.03 562 GLN A C 1
ATOM 4642 O O . GLN A 1 562 ? -27.065 -9.161 2.319 1.00 54.03 562 GLN A O 1
ATOM 4647 N N . ILE A 1 563 ? -26.971 -8.040 4.256 1.00 52.41 563 ILE A N 1
ATOM 4648 C CA . ILE A 1 563 ? -26.073 -6.976 3.764 1.00 52.41 563 ILE A CA 1
ATOM 4649 C C . ILE A 1 563 ? -24.707 -7.559 3.370 1.00 52.41 563 ILE A C 1
ATOM 4651 O O . ILE A 1 563 ? -24.181 -7.259 2.297 1.00 52.41 563 ILE A O 1
ATOM 4655 N N . LEU A 1 564 ? -24.158 -8.441 4.207 1.00 50.44 564 LEU A N 1
ATOM 4656 C CA . LEU A 1 564 ? -22.980 -9.250 3.904 1.00 50.44 564 LEU A CA 1
ATOM 4657 C C . LEU A 1 564 ? -23.296 -10.244 2.776 1.00 50.44 564 LEU A C 1
ATOM 4659 O O . LEU A 1 564 ? -22.523 -10.337 1.826 1.00 50.44 564 LEU A O 1
ATOM 4663 N N . GLY A 1 565 ? -24.471 -10.882 2.802 1.00 47.84 565 GLY A N 1
ATOM 4664 C CA . GLY A 1 565 ? -24.999 -11.789 1.774 1.00 47.84 565 GLY A CA 1
ATOM 4665 C C . GLY A 1 565 ? -25.034 -11.210 0.351 1.00 47.84 565 GLY A C 1
ATOM 4666 O O . GLY A 1 565 ? -24.706 -11.899 -0.616 1.00 47.84 565 GLY A O 1
ATOM 4667 N N . GLU A 1 566 ? -25.376 -9.928 0.202 1.00 44.31 566 GLU A N 1
ATOM 4668 C CA . GLU A 1 566 ? -25.359 -9.195 -1.076 1.00 44.31 566 GLU A CA 1
ATOM 4669 C C . GLU A 1 566 ? -23.927 -8.883 -1.571 1.00 44.31 566 GLU A C 1
ATOM 4671 O O . GLU A 1 566 ? -23.729 -8.538 -2.739 1.00 44.31 566 GLU A O 1
ATOM 4676 N N . ILE A 1 567 ? -22.920 -9.078 -0.713 1.00 46.03 567 ILE A N 1
ATOM 4677 C CA . ILE A 1 567 ? -21.479 -8.894 -0.956 1.00 46.03 567 ILE A CA 1
ATOM 4678 C C . ILE A 1 567 ? -20.735 -10.257 -1.006 1.00 46.03 567 ILE A C 1
ATOM 4680 O O . ILE A 1 567 ? -19.555 -10.329 -1.367 1.00 46.03 567 ILE A O 1
ATOM 4684 N N . GLU A 1 568 ? -21.407 -11.366 -0.681 1.00 41.94 568 GLU A N 1
ATOM 4685 C CA . GLU A 1 568 ? -20.756 -12.590 -0.208 1.00 41.94 568 GLU A CA 1
ATOM 4686 C C . GLU A 1 568 ? -20.498 -13.707 -1.224 1.00 41.94 568 GLU A C 1
ATOM 4688 O O . GLU A 1 568 ? -21.282 -14.040 -2.114 1.00 41.94 568 GLU A O 1
ATOM 4693 N N . GLY A 1 569 ? -19.397 -14.406 -0.949 1.00 33.34 569 GLY A N 1
ATOM 4694 C CA . GLY A 1 569 ? -19.171 -15.785 -1.374 1.00 33.34 569 GLY A CA 1
ATOM 4695 C C . GLY A 1 569 ? -18.038 -16.481 -0.612 1.00 33.34 569 GLY A C 1
ATOM 4696 O O . GLY A 1 569 ? -17.480 -17.436 -1.146 1.00 33.34 569 GLY A O 1
ATOM 4697 N N . TYR A 1 570 ? -17.630 -15.964 0.562 1.00 38.03 570 TYR A N 1
ATOM 4698 C CA . TYR A 1 570 ? -16.285 -16.218 1.111 1.00 38.03 570 TYR A CA 1
ATOM 4699 C C . TYR A 1 570 ? -16.135 -16.345 2.644 1.00 38.03 570 TYR A C 1
ATOM 4701 O O . TYR A 1 570 ? -15.035 -16.682 3.081 1.00 38.03 570 TYR A O 1
ATOM 4709 N N . LEU A 1 571 ? -17.166 -16.136 3.475 1.00 38.22 571 LEU A N 1
ATOM 4710 C CA . LEU A 1 571 ? -17.028 -16.330 4.930 1.00 38.22 571 LEU A CA 1
ATOM 4711 C C . LEU A 1 571 ? -17.182 -17.815 5.307 1.00 38.22 571 LEU A C 1
ATOM 4713 O O . LEU A 1 571 ? -18.286 -18.337 5.425 1.00 38.22 571 LEU A O 1
ATOM 4717 N N . GLY A 1 572 ? -16.049 -18.504 5.463 1.00 36.06 572 GLY A N 1
ATOM 4718 C CA . GLY A 1 572 ? -15.972 -19.933 5.792 1.00 36.06 572 GLY A CA 1
ATOM 4719 C C . GLY A 1 572 ? -14.897 -20.244 6.833 1.00 36.06 572 GLY A C 1
ATOM 4720 O O . GLY A 1 572 ? -14.088 -21.147 6.622 1.00 36.06 572 GLY A O 1
ATOM 4721 N N . TYR A 1 573 ? -14.855 -19.468 7.919 1.00 44.00 573 TYR A N 1
ATOM 4722 C CA . TYR A 1 573 ? -13.824 -19.543 8.957 1.00 44.00 573 TYR A CA 1
ATOM 4723 C C . TYR A 1 573 ? -14.398 -19.990 10.304 1.00 44.00 573 TYR A C 1
ATOM 4725 O O . TYR A 1 573 ? -15.417 -19.474 10.747 1.00 44.00 573 TYR A O 1
ATOM 4733 N N . SER A 1 574 ? -13.697 -20.910 10.970 1.00 38.38 574 SER A N 1
ATOM 4734 C CA . SER A 1 574 ? -13.908 -21.259 12.379 1.00 38.38 574 SER A CA 1
ATOM 4735 C C . SER A 1 574 ? -12.785 -20.662 13.228 1.00 38.38 574 SER A C 1
ATOM 4737 O O . SER A 1 574 ? -11.614 -20.933 12.940 1.00 38.38 574 SER A O 1
ATOM 4739 N N . SER A 1 575 ? -13.127 -19.922 14.280 1.00 46.88 575 SER A N 1
ATOM 4740 C CA . SER A 1 575 ? -12.183 -19.263 15.193 1.00 46.88 575 SER A CA 1
ATOM 4741 C C . SER A 1 575 ? -12.444 -19.649 16.655 1.00 46.88 575 SER A C 1
ATOM 4743 O O . SER A 1 575 ? -13.548 -20.038 17.032 1.00 46.88 575 SER A O 1
ATOM 4745 N N . SER A 1 576 ? -11.400 -19.566 17.478 1.00 45.47 576 SER A N 1
ATOM 4746 C CA . SER A 1 576 ? -11.430 -19.831 18.922 1.00 45.47 576 SER A CA 1
ATOM 4747 C C . SER A 1 576 ? -11.417 -18.510 19.702 1.00 45.47 576 SER A C 1
ATOM 4749 O O . SER A 1 576 ? -10.737 -17.567 19.298 1.00 45.47 576 SER A O 1
ATOM 4751 N N . PHE A 1 577 ? -12.143 -18.435 20.826 1.00 48.97 577 PHE A N 1
ATOM 4752 C CA . PHE A 1 577 ? -12.371 -17.179 21.555 1.00 48.97 577 PHE A CA 1
ATOM 4753 C C . PHE A 1 577 ? -12.156 -17.295 23.077 1.00 48.97 577 PHE A C 1
ATOM 4755 O O . PHE A 1 577 ? -12.527 -18.281 23.718 1.00 48.97 577 PHE A O 1
ATOM 4762 N N . SER A 1 578 ? -11.589 -16.245 23.679 1.00 62.19 578 SER A N 1
ATOM 4763 C CA . SER A 1 578 ? -11.365 -16.093 25.126 1.00 62.19 578 SER A CA 1
ATOM 4764 C C . SER A 1 578 ? -12.257 -14.992 25.708 1.00 62.19 578 SER A C 1
ATOM 4766 O O . SER A 1 578 ? -12.160 -13.846 25.276 1.00 62.19 578 SER A O 1
ATOM 4768 N N . ILE A 1 579 ? -13.094 -15.300 26.706 1.00 59.31 579 ILE A N 1
ATOM 4769 C CA . ILE A 1 579 ? -14.049 -14.332 27.281 1.00 59.31 579 ILE A CA 1
ATOM 4770 C C . ILE A 1 579 ? -13.536 -13.725 28.591 1.00 59.31 579 ILE A C 1
ATOM 4772 O O . ILE A 1 579 ? -13.300 -14.440 29.565 1.00 59.31 579 ILE A O 1
ATOM 4776 N N . PHE A 1 580 ? -13.472 -12.397 28.638 1.00 54.72 580 PHE A N 1
ATOM 4777 C CA . PHE A 1 580 ? -13.239 -11.565 29.815 1.00 54.72 580 PHE A CA 1
ATOM 4778 C C . PHE A 1 580 ? -14.585 -11.050 30.345 1.00 54.72 580 PHE A C 1
ATOM 4780 O O . PHE A 1 580 ? -15.174 -10.110 29.808 1.00 54.72 580 PHE A O 1
ATOM 4787 N N . ARG A 1 581 ? -15.098 -11.666 31.416 1.00 55.12 581 ARG A N 1
ATOM 4788 C CA . ARG A 1 581 ? -16.305 -11.169 32.093 1.00 55.12 581 ARG A CA 1
ATOM 4789 C C . ARG A 1 581 ? -15.981 -9.915 32.900 1.00 55.12 581 ARG A C 1
ATOM 4791 O O . ARG A 1 581 ? -15.044 -9.931 33.700 1.00 55.12 581 ARG A O 1
ATOM 4798 N N . LEU A 1 582 ? -16.793 -8.869 32.746 1.00 53.59 582 LEU A N 1
ATOM 4799 C CA . LEU A 1 582 ? -16.747 -7.715 33.641 1.00 53.59 582 LEU A CA 1
ATOM 4800 C C . LEU A 1 582 ? -17.121 -8.168 35.064 1.00 53.59 582 LEU A C 1
ATOM 4802 O O . LEU A 1 582 ? -17.949 -9.061 35.256 1.00 53.59 582 LEU A O 1
ATOM 4806 N N . ASN A 1 583 ? -16.449 -7.612 36.074 1.00 41.56 583 ASN A N 1
ATOM 4807 C CA . ASN A 1 583 ? -16.523 -8.122 37.445 1.00 41.56 583 ASN A CA 1
ATOM 4808 C C . ASN A 1 583 ? -17.960 -7.998 38.017 1.00 41.56 583 ASN A C 1
ATOM 4810 O O . ASN A 1 583 ? -18.478 -6.879 38.074 1.00 41.56 583 ASN A O 1
ATOM 4814 N N . PRO A 1 584 ? -18.589 -9.087 38.515 1.00 41.31 584 PRO A N 1
ATOM 4815 C CA . PRO A 1 584 ? -19.949 -9.058 39.065 1.00 41.31 584 PRO A CA 1
ATOM 4816 C C . PRO A 1 584 ? -20.194 -8.017 40.168 1.00 41.31 584 PRO A C 1
ATOM 4818 O O . PRO A 1 584 ? -21.323 -7.560 40.333 1.00 41.31 584 PRO A O 1
ATOM 4821 N N . SER A 1 585 ? -19.159 -7.582 40.900 1.00 40.81 585 SER A N 1
ATOM 4822 C CA . SER A 1 585 ? -19.299 -6.512 41.899 1.00 40.81 585 SER A CA 1
ATOM 4823 C C . SER A 1 585 ? -19.639 -5.137 41.304 1.00 40.81 585 SER A C 1
ATOM 4825 O O . SER A 1 585 ? -19.995 -4.232 42.053 1.00 40.81 585 SER A O 1
ATOM 4827 N N . TYR A 1 586 ? -19.520 -4.956 39.985 1.00 43.22 586 TYR A N 1
ATOM 4828 C CA . TYR A 1 586 ? -19.929 -3.737 39.278 1.00 43.22 586 TYR A CA 1
ATOM 4829 C C . TYR A 1 586 ? -21.371 -3.823 38.769 1.00 43.22 586 TYR A C 1
ATOM 4831 O O . TYR A 1 586 ? -22.104 -2.845 38.897 1.00 43.22 586 TYR A O 1
ATOM 4839 N N . ALA A 1 587 ? -21.823 -5.003 38.326 1.00 38.19 587 ALA A N 1
ATOM 4840 C CA . ALA A 1 587 ? -23.236 -5.248 38.020 1.00 38.19 587 ALA A CA 1
ATOM 4841 C C . ALA A 1 587 ? -24.144 -5.025 39.248 1.00 38.19 587 ALA A C 1
ATOM 4843 O O . ALA A 1 587 ? -25.279 -4.598 39.101 1.00 38.19 587 ALA A O 1
ATOM 4844 N N . ALA A 1 588 ? -23.623 -5.235 40.463 1.00 39.84 588 ALA A N 1
ATOM 4845 C CA . ALA A 1 588 ? -24.318 -4.932 41.717 1.00 39.84 588 ALA A CA 1
ATOM 4846 C C . ALA A 1 588 ? -24.369 -3.431 42.096 1.00 39.84 588 ALA A C 1
ATOM 4848 O O . ALA A 1 588 ? -25.065 -3.080 43.046 1.00 39.84 588 ALA A O 1
ATOM 4849 N N . ASN A 1 589 ? -23.619 -2.556 41.410 1.00 37.19 589 ASN A N 1
ATOM 4850 C CA . ASN A 1 589 ? -23.617 -1.101 41.638 1.00 37.19 589 ASN A CA 1
ATOM 4851 C C . ASN A 1 589 ? -24.388 -0.319 40.562 1.00 37.19 589 ASN A C 1
ATOM 4853 O O . ASN A 1 589 ? -24.698 0.855 40.766 1.00 37.19 589 ASN A O 1
ATOM 4857 N N . MET A 1 590 ? -24.711 -0.949 39.431 1.00 37.47 590 MET A N 1
ATOM 4858 C CA . MET A 1 590 ? -25.786 -0.481 38.564 1.00 37.47 590 MET A CA 1
ATOM 4859 C C . MET A 1 590 ? -27.103 -0.997 39.140 1.00 37.47 590 MET A C 1
ATOM 4861 O O . MET A 1 590 ? -27.270 -2.199 39.311 1.00 37.47 590 MET A O 1
ATOM 4865 N N . ASP A 1 591 ? -28.049 -0.101 39.426 1.00 35.94 591 ASP A N 1
ATOM 4866 C CA . ASP A 1 591 ? -29.359 -0.427 40.027 1.00 35.94 591 ASP A CA 1
ATOM 4867 C C . ASP A 1 591 ? -30.327 -1.053 38.987 1.00 35.94 591 ASP A C 1
ATOM 4869 O O . ASP A 1 591 ? -31.521 -0.765 38.924 1.00 35.94 591 ASP A O 1
ATOM 4873 N N . LEU A 1 592 ? -29.770 -1.901 38.115 1.00 38.47 592 LEU A N 1
ATOM 4874 C CA . LEU A 1 592 ? -30.413 -2.639 37.031 1.00 38.47 592 LEU A CA 1
ATOM 4875 C C . LEU A 1 592 ? -30.690 -4.082 37.469 1.00 38.47 592 LEU A C 1
ATOM 4877 O O . LEU A 1 592 ? -30.423 -5.040 36.744 1.00 38.47 592 LEU A O 1
ATOM 4881 N N . ALA A 1 593 ? -31.288 -4.241 38.651 1.00 36.06 593 ALA A N 1
ATOM 4882 C CA . ALA A 1 593 ? -31.921 -5.491 39.063 1.00 36.06 593 ALA A CA 1
ATOM 4883 C C . ALA A 1 593 ? -33.237 -5.712 38.285 1.00 36.06 593 ALA A C 1
ATOM 4885 O O . ALA A 1 593 ? -34.326 -5.796 38.858 1.00 36.06 593 ALA A O 1
ATOM 4886 N N . GLY A 1 594 ? -33.133 -5.792 36.955 1.00 43.34 594 GLY A N 1
ATOM 4887 C CA . GLY A 1 594 ? -34.163 -6.401 36.124 1.00 43.34 594 GLY A CA 1
ATOM 4888 C C . GLY A 1 594 ? -34.330 -7.877 36.513 1.00 43.34 594 GLY A C 1
ATOM 4889 O O . GLY A 1 594 ? -33.376 -8.494 36.994 1.00 43.34 594 GLY A O 1
ATOM 4890 N N . PRO A 1 595 ? -35.531 -8.461 36.359 1.00 38.31 595 PRO A N 1
ATOM 4891 C CA . PRO A 1 595 ? -35.734 -9.873 36.660 1.00 38.31 595 PRO A CA 1
ATOM 4892 C C . PRO A 1 595 ? -34.811 -10.732 35.789 1.00 38.31 595 PRO A C 1
ATOM 4894 O O . PRO A 1 595 ? -34.666 -10.457 34.598 1.00 38.31 595 PRO A O 1
ATOM 4897 N N . GLU A 1 596 ? -34.215 -11.773 36.383 1.00 37.03 596 GLU A N 1
ATOM 4898 C CA . GLU A 1 596 ? -33.356 -12.717 35.661 1.00 37.03 596 GLU A CA 1
ATOM 4899 C C . GLU A 1 596 ? -34.050 -13.198 34.373 1.00 37.03 596 GLU A C 1
ATOM 4901 O O . GLU A 1 596 ? -35.238 -13.550 34.420 1.00 37.03 596 GLU A O 1
ATOM 4906 N N . PRO A 1 597 ? -33.348 -13.234 33.222 1.00 36.81 597 PRO A N 1
ATOM 4907 C CA . PRO A 1 597 ? -33.917 -13.774 32.001 1.00 36.81 597 PRO A CA 1
ATOM 4908 C C . PRO A 1 597 ? -34.247 -15.246 32.239 1.00 36.81 597 PRO A C 1
ATOM 4910 O O . PRO A 1 597 ? -33.361 -16.084 32.420 1.00 36.81 597 PRO A O 1
ATOM 4913 N N . LYS A 1 598 ? -35.545 -15.554 32.270 1.00 41.38 598 LYS A N 1
ATOM 4914 C CA . LYS A 1 598 ? -36.015 -16.925 32.437 1.00 41.38 598 LYS A CA 1
ATOM 4915 C C . LYS A 1 598 ? -35.414 -17.830 31.355 1.00 41.38 598 LYS A C 1
ATOM 4917 O O . LYS A 1 598 ? -35.337 -17.411 30.196 1.00 41.38 598 LYS A O 1
ATOM 4922 N N . PRO A 1 599 ? -35.059 -19.084 31.688 1.00 34.44 599 PRO A N 1
ATOM 4923 C CA . PRO A 1 599 ? -34.646 -20.045 30.677 1.00 34.44 599 PRO A CA 1
ATOM 4924 C C . PRO A 1 599 ? -35.771 -20.233 29.641 1.00 34.44 599 PRO A C 1
ATOM 4926 O O . PRO A 1 599 ? -36.949 -20.208 30.012 1.00 34.44 599 PRO A O 1
ATOM 4929 N N . PRO A 1 600 ? -35.444 -20.437 28.351 1.00 33.41 600 PRO A N 1
ATOM 4930 C CA . PRO A 1 600 ? -36.447 -20.607 27.305 1.00 33.41 600 PRO A CA 1
ATOM 4931 C C . PRO A 1 600 ? -37.240 -21.904 27.535 1.00 33.41 600 PRO A C 1
ATOM 4933 O O . PRO A 1 600 ? -36.807 -22.992 27.155 1.00 33.41 600 PRO A O 1
ATOM 4936 N N . GLY A 1 601 ? -38.397 -21.780 28.195 1.00 45.53 601 GLY A N 1
ATOM 4937 C CA . GLY A 1 601 ? -39.227 -22.912 28.614 1.00 45.53 601 GLY A CA 1
ATOM 4938 C C . GLY A 1 601 ? -40.201 -22.683 29.785 1.00 45.53 601 GLY A C 1
ATOM 4939 O O . GLY A 1 601 ? -40.976 -23.600 30.048 1.00 45.53 601 GLY A O 1
ATOM 4940 N N . GLU A 1 602 ? -40.210 -21.517 30.461 1.00 34.59 602 GLU A N 1
ATOM 4941 C CA . GLU A 1 602 ? -41.105 -21.217 31.614 1.00 34.59 602 GLU A CA 1
ATOM 4942 C C . GLU A 1 602 ? -41.845 -19.865 31.592 1.00 34.59 602 GLU A C 1
ATOM 4944 O O . GLU A 1 602 ? -41.214 -18.816 31.351 1.00 34.59 602 GLU A O 1
#

Secondary structure (DSSP, 8-state):
--PPPPHHHHHHHHHHHHTS-GGGHHHHHHHHHHHHHHHHHHHHHHTT-SSHHHHHHHHHHHHHHTT-HHHHHHHHHHHHTT-HHHHHHHHHHHHHHHHHHHHHHHTT-HHHHHHHHTSGGGG-HHHHHHHHHHHHTTS-HHHHHHHHHHHHHH--SGGGHHHHHHHHHHTT----------GGGG--SHHHHHHHHHHHHHHHHHTS-GGGTTT-GGGTT--TTT-SS-HHHHHHHHHHHTTT---HHHHHHHHHHHHHHHSSHHHHHHHHHHSTTHHHH--HHHHHTTT-TTTT-TTS-HHHHHHHHHHH-TTHHHHHHH-S---SPPBPTTS-B-HHHHHHHHHHHHHHHS-GGGGGGHHHHHHHHHHT--HHHHHHHHHHHHHHTT----S------EEEGGGGT-TT-EEEEPPTT-GGGG-HHHHHTSS-STTSTTHHHHHHHHHHSSEEEEEEE-TTS-EEEEEEEEE-TTSEEEE---B--TT-TTS-HHHHHHHHHHHHHHHTSGGGGGG---EEEEEPPTTS--STTT----TTEEEEEEEGGGGS-HHHHHHHHTT-S----EEEEEEEEPPHHHHTTS---PPP---TT-

Radius of gyration: 30.37 Å; chains: 1; bounding box: 72×74×79 Å

Organism: NCBI:txid349221